Protein AF-0000000076810102 (afdb_homodimer)

InterPro domains:
  IPR005835 Nucleotidyl transferase domain [PF00483] (26-172)
  IPR029044 Nucleotide-diphospho-sugar transferases [G3DSA:3.90.550.10] (10-307)
  IPR029044 Nucleotide-diphospho-sugar transferases [SSF53448] (22-303)
  IPR035543 Translation initiation factor eIF-2B subunit epsilon, N-terminal [cd04197] (24-243)
  IPR051956 eIF2B Complex Subunit Epsilon [PTHR45887] (11-333)

Organism: Aegilops tauschii subsp. strangulata (NCBI:txid200361)

Structure (mmCIF, N/CA/C/O backbone):
data_AF-0000000076810102-model_v1
#
loop_
_entity.id
_entity.type
_entity.pdbx_description
1 polymer 'Nucleotidyl transferase domain-containing protein'
#
loop_
_atom_site.group_PDB
_atom_site.id
_atom_site.type_symbol
_atom_site.label_atom_id
_atom_site.label_alt_id
_atom_site.label_comp_id
_atom_site.label_asym_id
_atom_site.label_entity_id
_atom_site.label_seq_id
_atom_site.pdbx_PDB_ins_code
_atom_site.Cartn_x
_atom_site.Cartn_y
_atom_site.Cartn_z
_atom_site.occupancy
_atom_site.B_iso_or_equiv
_atom_site.auth_seq_id
_atom_site.auth_comp_id
_atom_site.auth_asym_id
_atom_site.auth_atom_id
_atom_site.pdbx_PDB_model_num
ATOM 1 N N . MET A 1 1 ? -38.031 -44.344 35.281 1 26.97 1 MET A N 1
ATOM 2 C CA . MET A 1 1 ? -37.625 -45 34.031 1 26.97 1 MET A CA 1
ATOM 3 C C . MET A 1 1 ? -36.625 -44.094 33.25 1 26.97 1 MET A C 1
ATOM 5 O O . MET A 1 1 ? -37 -43.031 32.75 1 26.97 1 MET A O 1
ATOM 9 N N . SER A 1 2 ? -35.25 -44.125 33.625 1 27.81 2 SER A N 1
ATOM 10 C CA . SER A 1 2 ? -34.062 -43.281 33.531 1 27.81 2 SER A CA 1
ATOM 11 C C . SER A 1 2 ? -33.406 -43.406 32.156 1 27.81 2 SER A C 1
ATOM 13 O O . SER A 1 2 ? -32.844 -44.438 31.797 1 27.81 2 SER A O 1
ATOM 15 N N . GLN A 1 3 ? -34.094 -42.875 31.062 1 23.56 3 GLN A N 1
ATOM 16 C CA . GLN A 1 3 ? -33.625 -43.094 29.703 1 23.56 3 GLN A CA 1
ATOM 17 C C . GLN A 1 3 ? -32.219 -42.531 29.516 1 23.56 3 GLN A C 1
ATOM 19 O O . GLN A 1 3 ? -31.953 -41.375 29.812 1 23.56 3 GLN A O 1
ATOM 24 N N . LYS A 1 4 ? -31.203 -43.438 29.516 1 28.8 4 LYS A N 1
ATOM 25 C CA . LYS A 1 4 ? -29.766 -43.406 29.234 1 28.8 4 LYS A CA 1
ATOM 26 C C . LYS A 1 4 ? -29.5 -42.688 27.906 1 28.8 4 LYS A C 1
ATOM 28 O O . LYS A 1 4 ? -29.891 -43.188 26.844 1 28.8 4 LYS A O 1
ATOM 33 N N . LYS A 1 5 ? -29.484 -41.281 27.938 1 32.25 5 LYS A N 1
ATOM 34 C CA . LYS A 1 5 ? -29.172 -40.375 26.812 1 32.25 5 LYS A CA 1
ATOM 35 C C . LYS A 1 5 ? -27.891 -40.844 26.109 1 32.25 5 LYS A C 1
ATOM 37 O O . LYS A 1 5 ? -26.844 -40.969 26.734 1 32.25 5 LYS A O 1
ATOM 42 N N . SER A 1 6 ? -28.047 -41.688 24.984 1 28.67 6 SER A N 1
ATOM 43 C CA . SER A 1 6 ? -27.062 -42.344 24.109 1 28.67 6 SER A CA 1
ATOM 44 C C . SER A 1 6 ? -26.031 -41.344 23.594 1 28.67 6 SER A C 1
ATOM 46 O O . SER A 1 6 ? -26.375 -40.312 23.016 1 28.67 6 SER A O 1
ATOM 48 N N . ARG A 1 7 ? -24.797 -41.25 24.266 1 32.78 7 ARG A N 1
ATOM 49 C CA . ARG A 1 7 ? -23.484 -40.625 24.062 1 32.78 7 ARG A CA 1
ATOM 50 C C . ARG A 1 7 ? -22.938 -40.938 22.672 1 32.78 7 ARG A C 1
ATOM 52 O O . ARG A 1 7 ? -21.781 -40.656 22.375 1 32.78 7 ARG A O 1
ATOM 59 N N . GLY A 1 8 ? -23.703 -41.875 21.938 1 31.16 8 GLY A N 1
ATOM 60 C CA . GLY A 1 8 ? -23 -42.5 20.844 1 31.16 8 GLY A CA 1
ATOM 61 C C . GLY A 1 8 ? -22.688 -41.562 19.703 1 31.16 8 GLY A C 1
ATOM 62 O O . GLY A 1 8 ? -21.969 -41.906 18.766 1 31.16 8 GLY A O 1
ATOM 63 N N . GLY A 1 9 ? -23.516 -40.438 19.453 1 31.16 9 GLY A N 1
ATOM 64 C CA . GLY A 1 9 ? -23.516 -39.938 18.094 1 31.16 9 GLY A CA 1
ATOM 65 C C . GLY A 1 9 ? -22.312 -39.062 17.781 1 31.16 9 GLY A C 1
ATOM 66 O O . GLY A 1 9 ? -22.172 -38.562 16.656 1 31.16 9 GLY A O 1
ATOM 67 N N . ALA A 1 10 ? -21.609 -38.5 18.766 1 34.5 10 ALA A N 1
ATOM 68 C CA . ALA A 1 10 ? -20.609 -37.469 18.453 1 34.5 10 ALA A CA 1
ATOM 69 C C . ALA A 1 10 ? -19.328 -38.125 17.938 1 34.5 10 ALA A C 1
ATOM 71 O O . ALA A 1 10 ? -18.547 -37.469 17.234 1 34.5 10 ALA A O 1
ATOM 72 N N . ALA A 1 11 ? -18.938 -39.312 18.5 1 37.56 11 ALA A N 1
ATOM 73 C CA . ALA A 1 11 ? -17.703 -39.969 18.109 1 37.56 11 ALA A CA 1
ATOM 74 C C . ALA A 1 11 ? -17.734 -40.375 16.641 1 37.56 11 ALA A C 1
ATOM 76 O O . ALA A 1 11 ? -16.672 -40.562 16.016 1 37.56 11 ALA A O 1
ATOM 77 N N . ALA A 1 12 ? -18.891 -40.688 16.188 1 32.59 12 ALA A N 1
ATOM 78 C CA . ALA A 1 12 ? -18.922 -41.188 14.812 1 32.59 12 ALA A CA 1
ATOM 79 C C . ALA A 1 12 ? -18.547 -40.125 13.812 1 32.59 12 ALA A C 1
ATOM 81 O O . ALA A 1 12 ? -18 -40.406 12.742 1 32.59 12 ALA A O 1
ATOM 82 N N . ARG A 1 13 ? -18.891 -38.844 14.148 1 32.81 13 ARG A N 1
ATOM 83 C CA . ARG A 1 13 ? -18.641 -37.844 13.133 1 32.81 13 ARG A CA 1
ATOM 84 C C . ARG A 1 13 ? -17.156 -37.5 13.07 1 32.81 13 ARG A C 1
ATOM 86 O O . ARG A 1 13 ? -16.672 -36.969 12.062 1 32.81 13 ARG A O 1
ATOM 93 N N . GLU A 1 14 ? -16.469 -37.562 14.188 1 36.16 14 GLU A N 1
ATOM 94 C CA . GLU A 1 14 ? -15.031 -37.312 14.117 1 36.16 14 GLU A CA 1
ATOM 95 C C . GLU A 1 14 ? -14.344 -38.375 13.258 1 36.16 14 GLU A C 1
ATOM 97 O O . GLU A 1 14 ? -13.375 -38.094 12.562 1 36.16 14 GLU A O 1
ATOM 102 N N . ASP A 1 15 ? -14.727 -39.781 13.453 1 33.59 15 ASP A N 1
ATOM 103 C CA . ASP A 1 15 ? -14.18 -40.812 12.594 1 33.59 15 ASP A CA 1
ATOM 104 C C . ASP A 1 15 ? -14.625 -40.625 11.148 1 33.59 15 ASP A C 1
ATOM 106 O O . ASP A 1 15 ? -14.133 -41.312 10.242 1 33.59 15 ASP A O 1
ATOM 110 N N . ALA A 1 16 ? -15.898 -40.125 10.992 1 37.31 16 ALA A N 1
ATOM 111 C CA . ALA A 1 16 ? -16.453 -39.938 9.656 1 37.31 16 ALA A CA 1
ATOM 112 C C . ALA A 1 16 ? -15.664 -38.906 8.867 1 37.31 16 ALA A C 1
ATOM 114 O O . ALA A 1 16 ? -15.742 -38.875 7.637 1 37.31 16 ALA A O 1
ATOM 115 N N . ASP A 1 17 ? -15.211 -37.938 9.43 1 36.06 17 ASP A N 1
ATOM 116 C CA . ASP A 1 17 ? -14.312 -36.938 8.844 1 36.06 17 ASP A CA 1
ATOM 117 C C . ASP A 1 17 ? -12.992 -37.562 8.414 1 36.06 17 ASP A C 1
ATOM 119 O O . ASP A 1 17 ? -12.07 -36.875 7.996 1 36.06 17 ASP A O 1
ATOM 123 N N . GLU A 1 18 ? -12.547 -38.531 9.133 1 39.72 18 GLU A N 1
ATOM 124 C CA . GLU A 1 18 ? -11.477 -39.344 8.555 1 39.72 18 GLU A CA 1
ATOM 125 C C . GLU A 1 18 ? -11.805 -39.75 7.121 1 39.72 18 GLU A C 1
ATOM 127 O O . GLU A 1 18 ? -11.312 -40.75 6.629 1 39.72 18 GLU A O 1
ATOM 132 N N . LEU A 1 19 ? -13 -39.625 6.605 1 40.56 19 LEU A N 1
ATOM 133 C CA . LEU A 1 19 ? -13.586 -39.812 5.277 1 40.56 19 LEU A CA 1
ATOM 134 C 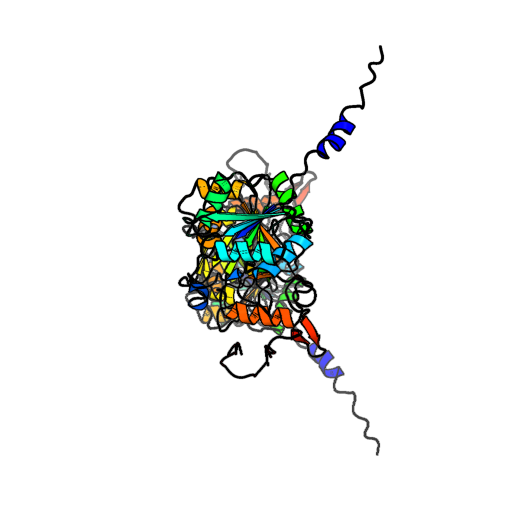C . LEU A 1 19 ? -12.539 -39.594 4.191 1 40.56 19 LEU A C 1
ATOM 136 O O . LEU A 1 19 ? -11.484 -39 4.441 1 40.56 19 LEU A O 1
ATOM 140 N N . SER A 1 20 ? -12.836 -39.906 2.783 1 47.66 20 SER A N 1
ATOM 141 C CA . SER A 1 20 ? -12.07 -40.125 1.562 1 47.66 20 SER A CA 1
ATOM 142 C C . SER A 1 20 ? -11.133 -38.969 1.268 1 47.66 20 SER A C 1
ATOM 144 O O . SER A 1 20 ? -11.578 -37.906 0.844 1 47.66 20 SER A O 1
ATOM 146 N N . ARG A 1 21 ? -10.18 -38.656 2.064 1 67.06 21 ARG A N 1
ATOM 147 C CA . ARG A 1 21 ? -9.203 -37.625 1.795 1 67.06 21 ARG A CA 1
ATOM 148 C C . ARG A 1 21 ? -8.797 -37.594 0.325 1 67.06 21 ARG A C 1
ATOM 150 O O . ARG A 1 21 ? -8.414 -38.656 -0.221 1 67.06 21 ARG A O 1
ATOM 157 N N . SER A 1 22 ? -9.234 -36.719 -0.363 1 81.88 22 SER A N 1
ATOM 158 C CA . SER A 1 22 ? -8.828 -36.562 -1.755 1 81.88 22 SER A CA 1
ATOM 159 C C . SER A 1 22 ? -7.316 -36.375 -1.87 1 81.88 22 SER A C 1
ATOM 161 O O . SER A 1 22 ? -6.715 -35.656 -1.093 1 81.88 22 SER A O 1
ATOM 163 N N . PRO A 1 23 ? -6.645 -37.344 -2.584 1 92.81 23 PRO A N 1
ATOM 164 C CA . PRO A 1 23 ? -5.199 -37.188 -2.793 1 92.81 23 PRO A CA 1
ATOM 165 C C . PRO A 1 23 ? -4.801 -35.812 -3.289 1 92.81 23 PRO A C 1
ATOM 167 O O . PRO A 1 23 ? -5.559 -35.188 -4.027 1 92.81 23 PRO A O 1
ATOM 170 N N . LEU A 1 24 ? -3.654 -35.406 -2.828 1 96.19 24 LEU A N 1
ATOM 171 C CA . LEU A 1 24 ? -3.131 -34.156 -3.352 1 96.19 24 LEU A CA 1
ATOM 172 C C . LEU A 1 24 ? -2.701 -34.281 -4.805 1 96.19 24 LEU A C 1
ATOM 174 O O . LEU A 1 24 ? -1.884 -35.156 -5.129 1 96.19 24 LEU A O 1
ATOM 178 N N . GLN A 1 25 ? -3.277 -33.5 -5.637 1 98.19 25 GLN A N 1
ATOM 179 C CA . GLN A 1 25 ? -3.02 -33.594 -7.07 1 98.19 25 GLN A CA 1
ATOM 180 C C . GLN A 1 25 ? -2.254 -32.375 -7.578 1 98.19 25 GLN A C 1
ATOM 182 O O . GLN A 1 25 ? -2.23 -31.344 -6.914 1 98.19 25 GLN A O 1
ATOM 187 N N . ALA A 1 26 ? -1.581 -32.531 -8.727 1 98.62 26 ALA A N 1
ATOM 188 C CA . ALA A 1 26 ? -0.902 -31.438 -9.391 1 98.62 26 ALA A CA 1
ATOM 189 C C . ALA A 1 26 ? -1.091 -31.5 -10.906 1 98.62 26 ALA A C 1
ATOM 191 O O . ALA A 1 26 ? -1.165 -32.594 -11.477 1 98.62 26 ALA A O 1
ATOM 192 N N . VAL A 1 27 ? -1.299 -30.406 -11.492 1 98.62 27 VAL A N 1
ATOM 193 C CA . VAL A 1 27 ? -1.246 -30.266 -12.938 1 98.62 27 VAL A CA 1
ATOM 194 C C . VAL A 1 27 ? 0.067 -29.594 -13.344 1 98.62 27 VAL A C 1
ATOM 196 O O . VAL A 1 27 ? 0.35 -28.469 -12.93 1 98.62 27 VAL A O 1
ATOM 199 N N . LEU A 1 28 ? 0.871 -30.297 -14.078 1 98.56 28 LEU A N 1
ATOM 200 C CA . LEU A 1 28 ? 2.156 -29.797 -14.562 1 98.56 28 LEU A CA 1
ATOM 201 C C . LEU A 1 28 ? 2.098 -29.5 -16.062 1 98.56 28 LEU A C 1
ATOM 203 O O . LEU A 1 28 ? 1.877 -30.422 -16.859 1 98.56 28 LEU A O 1
ATOM 207 N N . LEU A 1 29 ? 2.24 -28.281 -16.422 1 97.88 29 LEU A N 1
ATOM 208 C CA . LEU A 1 29 ? 2.26 -27.906 -17.828 1 97.88 29 LEU A CA 1
ATOM 209 C C . LEU A 1 29 ? 3.643 -28.125 -18.422 1 97.88 29 LEU A C 1
ATOM 211 O O . LEU A 1 29 ? 4.582 -27.391 -18.125 1 97.88 29 LEU A O 1
ATOM 215 N N . ALA A 1 30 ? 3.764 -29.047 -19.297 1 96.81 30 ALA A N 1
ATOM 216 C CA . ALA A 1 30 ? 5.055 -29.375 -19.891 1 96.81 30 ALA A CA 1
ATOM 217 C C . ALA A 1 30 ? 5.316 -28.516 -21.125 1 96.81 30 ALA A C 1
ATOM 219 O O . ALA A 1 30 ? 6.41 -28.562 -21.703 1 96.81 30 ALA A O 1
ATOM 220 N N . ASP A 1 31 ? 4.352 -27.797 -21.547 1 92.25 31 ASP A N 1
ATOM 221 C CA . ASP A 1 31 ? 4.52 -26.797 -22.594 1 92.25 31 ASP A CA 1
ATOM 222 C C . ASP A 1 31 ? 4.477 -25.375 -22.031 1 92.25 31 ASP A C 1
ATOM 224 O O . ASP A 1 31 ? 3.619 -25.062 -21.203 1 92.25 31 ASP A O 1
ATOM 228 N N . SER A 1 32 ? 5.395 -24.531 -22.453 1 86.75 32 SER A N 1
ATOM 229 C CA . SER A 1 32 ? 5.406 -23.156 -21.984 1 86.75 32 SER A CA 1
ATOM 230 C C . SER A 1 32 ? 4.5 -22.266 -22.828 1 86.75 32 SER A C 1
ATOM 232 O O . SER A 1 32 ? 4.188 -21.141 -22.453 1 86.75 32 SER A O 1
ATOM 234 N N . PHE A 1 33 ? 4.152 -22.75 -24.016 1 87.62 33 PHE A N 1
ATOM 235 C CA . PHE A 1 33 ? 3.289 -22.078 -24.984 1 87.62 33 PHE A CA 1
ATOM 236 C C . PHE A 1 33 ? 3.922 -20.766 -25.453 1 87.62 33 PHE A C 1
ATOM 238 O O . PHE A 1 33 ? 3.219 -19.781 -25.703 1 87.62 33 PHE A O 1
ATOM 245 N N . THR A 1 34 ? 5.207 -20.625 -25.266 1 84.62 34 THR A N 1
ATOM 246 C CA . THR A 1 34 ? 5.973 -19.5 -25.781 1 84.62 34 THR A CA 1
ATOM 247 C C . THR A 1 34 ? 7.086 -19.984 -26.703 1 84.62 34 THR A C 1
ATOM 249 O O . THR A 1 34 ? 7.391 -21.188 -26.75 1 84.62 34 THR A O 1
ATOM 252 N N . LEU A 1 35 ? 7.672 -19.062 -27.5 1 80.5 35 LEU A N 1
ATOM 253 C CA . LEU A 1 35 ? 8.703 -19.406 -28.469 1 80.5 35 LEU A CA 1
ATOM 254 C C . LEU A 1 35 ? 10.055 -18.844 -28.047 1 80.5 35 LEU A C 1
ATOM 256 O O . LEU A 1 35 ? 10.984 -18.766 -28.844 1 80.5 35 LEU A O 1
ATOM 260 N N . LYS A 1 36 ? 10.219 -18.547 -26.844 1 83 36 LYS A N 1
ATOM 261 C CA . LYS A 1 36 ? 11.367 -17.781 -26.359 1 83 36 LYS A CA 1
ATOM 262 C C . LYS A 1 36 ? 12.648 -18.594 -26.453 1 83 36 LYS A C 1
ATOM 264 O O . LYS A 1 36 ? 13.742 -18.047 -26.484 1 83 36 LYS A O 1
ATOM 269 N N . PHE A 1 37 ? 12.602 -19.891 -26.516 1 85.62 37 PHE A N 1
ATOM 270 C CA . PHE A 1 37 ? 13.789 -20.734 -26.484 1 85.62 37 PHE A CA 1
ATOM 271 C C . PHE A 1 37 ? 14.078 -21.297 -27.875 1 85.62 37 PHE A C 1
ATOM 273 O O . PHE A 1 37 ? 14.883 -22.219 -28.016 1 85.62 37 PHE A O 1
ATOM 280 N N . ARG A 1 38 ? 13.344 -20.734 -28.797 1 78.5 38 ARG A N 1
ATOM 281 C CA . ARG A 1 38 ? 13.719 -21.094 -30.156 1 78.5 38 ARG A CA 1
ATOM 282 C C . ARG A 1 38 ? 15.094 -20.547 -30.516 1 78.5 38 ARG A C 1
ATOM 284 O O . ARG A 1 38 ? 15.477 -19.469 -30.047 1 78.5 38 ARG A O 1
ATOM 291 N N . PRO A 1 39 ? 15.805 -21.359 -31.219 1 84.19 39 PRO A N 1
ATOM 292 C CA . PRO A 1 39 ? 15.438 -22.516 -32.031 1 84.19 39 PRO A CA 1
ATOM 293 C C . PRO A 1 39 ? 15.633 -23.844 -31.297 1 84.19 39 PRO A C 1
ATOM 295 O O . PRO A 1 39 ? 15.289 -24.906 -31.828 1 84.19 39 PRO A O 1
ATOM 298 N N . ILE A 1 40 ? 16.141 -23.781 -30.125 1 81 40 ILE A N 1
ATOM 299 C CA . ILE A 1 40 ? 16.438 -25 -29.375 1 81 40 ILE A CA 1
ATOM 300 C C . ILE A 1 40 ? 15.172 -25.844 -29.234 1 81 40 ILE A C 1
ATOM 302 O O . ILE A 1 40 ? 15.219 -27.062 -29.328 1 81 40 ILE A O 1
ATOM 306 N N . THR A 1 41 ? 14.07 -25.25 -29.141 1 83.69 41 THR A N 1
ATOM 307 C CA . THR A 1 41 ? 12.82 -25.938 -28.812 1 83.69 41 THR A CA 1
ATOM 308 C C . THR A 1 41 ? 12.062 -26.344 -30.078 1 83.69 41 THR A C 1
ATOM 310 O O . THR A 1 41 ? 10.945 -26.844 -30 1 83.69 41 THR A O 1
ATOM 313 N N . LEU A 1 42 ? 12.625 -26.125 -31.172 1 84 42 LEU A N 1
ATOM 314 C CA . LEU A 1 42 ? 12.023 -26.625 -32.406 1 84 42 LEU A CA 1
ATOM 315 C C . LEU A 1 42 ? 12.07 -28.156 -32.469 1 84 42 LEU A C 1
ATOM 317 O O . LEU A 1 42 ? 11.164 -28.781 -33 1 84 42 LEU A O 1
ATOM 321 N N . GLU A 1 43 ? 13.039 -28.719 -31.797 1 86.69 43 GLU A N 1
ATOM 322 C CA . GLU A 1 43 ? 13.242 -30.156 -31.922 1 86.69 43 GLU A CA 1
ATOM 323 C C . GLU A 1 43 ? 13.008 -30.859 -30.594 1 86.69 43 GLU A C 1
ATOM 325 O O . GLU A 1 43 ? 12.812 -32.094 -30.547 1 86.69 43 GLU A O 1
ATOM 330 N N . ARG A 1 44 ? 13.039 -30.156 -29.578 1 89.88 44 ARG A N 1
ATOM 331 C CA . ARG A 1 44 ? 12.906 -30.75 -28.25 1 89.88 44 ARG A CA 1
ATOM 332 C C . ARG A 1 44 ? 12.078 -29.844 -27.328 1 89.88 44 ARG A C 1
ATOM 334 O O . ARG A 1 44 ? 12.227 -28.625 -27.359 1 89.88 44 ARG A O 1
ATOM 341 N N . PRO A 1 45 ? 11.242 -30.469 -26.578 1 92.88 45 PRO A N 1
ATOM 342 C CA . PRO A 1 45 ? 10.492 -29.641 -25.641 1 92.88 45 PRO A CA 1
ATOM 343 C C . PRO A 1 45 ? 11.383 -28.953 -24.594 1 92.88 45 PRO A C 1
ATOM 345 O O . PRO A 1 45 ? 12.352 -29.562 -24.125 1 92.88 45 PRO A O 1
ATOM 348 N N . LYS A 1 46 ? 11.047 -27.812 -24.172 1 92.5 46 LYS A N 1
ATOM 349 C CA . LYS A 1 46 ? 11.844 -27.016 -23.25 1 92.5 46 LYS A CA 1
ATOM 350 C C . LYS A 1 46 ? 12.078 -27.75 -21.938 1 92.5 46 LYS A C 1
ATOM 352 O O . LYS A 1 46 ? 13.18 -27.719 -21.375 1 92.5 46 LYS A O 1
ATOM 357 N N . VAL A 1 47 ? 11.133 -28.422 -21.438 1 95.62 47 VAL A N 1
ATOM 358 C CA . VAL A 1 47 ? 11.172 -29.047 -20.125 1 95.62 47 VAL A CA 1
ATOM 359 C C . VAL A 1 47 ? 12.188 -30.188 -20.125 1 95.62 47 VAL A C 1
ATOM 361 O O . VAL A 1 47 ? 12.594 -30.672 -19.062 1 95.62 47 VAL A O 1
ATOM 364 N N . LEU A 1 48 ? 12.617 -30.625 -21.266 1 94.56 48 LEU A N 1
ATOM 365 C CA . LEU A 1 48 ? 13.594 -31.719 -21.359 1 94.56 48 LEU A CA 1
ATOM 366 C C . LEU A 1 48 ? 15.008 -31.172 -21.531 1 94.56 48 LEU A C 1
ATOM 368 O O . LEU A 1 48 ? 15.977 -31.922 -21.547 1 94.56 48 LEU A O 1
ATOM 372 N N . LEU A 1 49 ? 15.07 -29.828 -21.688 1 90.81 49 LEU A N 1
ATOM 373 C CA . LEU A 1 49 ? 16.406 -29.234 -21.734 1 90.81 49 LEU A CA 1
ATOM 374 C C . LEU A 1 49 ? 17.141 -29.469 -20.422 1 90.81 49 LEU A C 1
ATOM 376 O O . LEU A 1 49 ? 16.562 -29.359 -19.344 1 90.81 49 LEU A O 1
ATOM 380 N N . PRO A 1 50 ? 18.391 -29.766 -20.547 1 89.62 50 PRO A N 1
ATOM 381 C CA . PRO A 1 50 ? 19.156 -30.047 -19.328 1 89.62 50 PRO A CA 1
ATOM 382 C C . PRO A 1 50 ? 19.5 -28.797 -18.531 1 89.62 50 PRO A C 1
ATOM 384 O O . PRO A 1 50 ? 19.922 -27.797 -19.094 1 89.62 50 PRO A O 1
ATOM 387 N N . LEU A 1 51 ? 19.203 -28.844 -17.344 1 88.5 51 LEU A N 1
ATOM 388 C CA . LEU A 1 51 ? 19.641 -27.891 -16.344 1 88.5 51 LEU A CA 1
ATOM 389 C C . LEU A 1 51 ? 20.656 -28.516 -15.398 1 88.5 51 LEU A C 1
ATOM 391 O O . LEU A 1 51 ? 20.312 -29.312 -14.531 1 88.5 51 LEU A O 1
ATOM 395 N N . VAL A 1 52 ? 21.906 -28.109 -15.531 1 82.69 52 VAL A N 1
ATOM 396 C CA . VAL A 1 52 ? 23.016 -28.75 -14.828 1 82.69 52 VAL A CA 1
ATOM 397 C C . VAL A 1 52 ? 22.922 -30.266 -15.016 1 82.69 52 VAL A C 1
ATOM 399 O O . VAL A 1 52 ? 22.906 -31.016 -14.039 1 82.69 52 VAL A O 1
ATOM 402 N N . ASN A 1 53 ? 22.656 -30.703 -16.172 1 80.12 53 ASN A N 1
ATOM 403 C CA . ASN A 1 53 ? 22.734 -32.094 -16.672 1 80.12 53 ASN A CA 1
ATOM 404 C C . ASN A 1 53 ? 21.5 -32.875 -16.281 1 80.12 53 ASN A C 1
ATOM 406 O O . ASN A 1 53 ? 21.5 -34.125 -16.344 1 80.12 53 ASN A O 1
ATOM 410 N N . VAL A 1 54 ? 20.547 -32.312 -15.773 1 86.56 54 VAL A N 1
ATOM 411 C CA . VAL A 1 54 ? 19.281 -32.938 -15.453 1 86.56 54 VAL A CA 1
ATOM 412 C C . VAL A 1 54 ? 18.141 -32.219 -16.172 1 86.56 54 VAL A C 1
ATOM 414 O O . VAL A 1 54 ? 18.078 -31 -16.172 1 86.56 54 VAL A O 1
ATOM 417 N N . PRO A 1 55 ? 17.328 -33.031 -16.844 1 91.5 55 PRO A N 1
ATOM 418 C CA . PRO A 1 55 ? 16.203 -32.344 -17.484 1 91.5 55 PRO A CA 1
ATOM 419 C C . PRO A 1 55 ? 15.383 -31.5 -16.516 1 91.5 55 PRO A C 1
ATOM 421 O O . PRO A 1 55 ? 15.164 -31.906 -15.375 1 91.5 55 PRO A O 1
ATOM 424 N N . MET A 1 56 ? 14.852 -30.391 -16.922 1 94 56 MET A N 1
ATOM 425 C CA . MET A 1 56 ? 14.141 -29.438 -16.078 1 94 56 MET A CA 1
ATOM 426 C C . MET A 1 56 ? 12.953 -30.109 -15.391 1 94 56 MET A C 1
ATOM 428 O O . MET A 1 56 ? 12.734 -29.906 -14.188 1 94 56 MET A O 1
ATOM 432 N N . ILE A 1 57 ? 12.234 -30.875 -16.109 1 96.25 57 ILE A N 1
ATOM 433 C CA . ILE A 1 57 ? 10.984 -31.453 -15.625 1 96.25 57 ILE A CA 1
ATOM 434 C C . ILE A 1 57 ? 11.266 -32.375 -14.445 1 96.25 57 ILE A C 1
ATOM 436 O O . ILE A 1 57 ? 10.414 -32.562 -13.57 1 96.25 57 ILE A O 1
ATOM 440 N N . ASP A 1 58 ? 12.453 -32.969 -14.375 1 93.81 58 ASP A N 1
ATOM 441 C CA . ASP A 1 58 ? 12.797 -33.906 -13.297 1 93.81 58 ASP A CA 1
ATOM 442 C C . ASP A 1 58 ? 12.945 -33.156 -11.969 1 93.81 58 ASP A C 1
ATOM 444 O O . ASP A 1 58 ? 12.641 -33.719 -10.914 1 93.81 58 ASP A O 1
ATOM 448 N N . TYR A 1 59 ? 13.453 -31.938 -12.055 1 93.94 59 TYR A N 1
ATOM 449 C CA . TYR A 1 59 ? 13.516 -31.109 -10.844 1 93.94 59 TYR A CA 1
ATOM 450 C C . TYR A 1 59 ? 12.125 -30.859 -10.289 1 93.94 59 TYR A C 1
ATOM 452 O O . TYR A 1 59 ? 11.891 -31 -9.078 1 93.94 59 TYR A O 1
ATOM 460 N N . THR A 1 60 ? 11.25 -30.516 -11.18 1 96.69 60 THR A N 1
ATOM 461 C CA . THR A 1 60 ? 9.891 -30.156 -10.789 1 96.69 60 THR A CA 1
ATOM 462 C C . THR A 1 60 ? 9.156 -31.375 -10.227 1 96.69 60 THR A C 1
ATOM 464 O O . THR A 1 60 ? 8.531 -31.297 -9.164 1 96.69 60 THR A O 1
ATOM 467 N N . LEU A 1 61 ? 9.281 -32.469 -10.875 1 95.19 61 LEU A N 1
ATOM 468 C CA . LEU A 1 61 ? 8.617 -33.688 -10.453 1 95.19 61 LEU A CA 1
ATOM 469 C C . LEU A 1 61 ? 9.18 -34.188 -9.125 1 95.19 61 LEU A C 1
ATOM 471 O O . LEU A 1 61 ? 8.43 -34.625 -8.242 1 95.19 61 LEU A O 1
ATOM 475 N N . SER A 1 62 ? 10.484 -34.125 -8.992 1 92.81 62 SER A N 1
ATOM 476 C CA . SER A 1 62 ? 11.117 -34.562 -7.742 1 92.81 62 SER A CA 1
ATOM 477 C C . SER A 1 62 ? 10.625 -33.719 -6.57 1 92.81 62 SER A C 1
ATOM 479 O O . SER A 1 62 ? 10.383 -34.25 -5.48 1 92.81 62 SER A O 1
ATOM 481 N N . TRP A 1 63 ? 10.516 -32.438 -6.859 1 93.75 63 TRP A N 1
ATOM 482 C CA . TRP A 1 63 ? 10.023 -31.547 -5.82 1 93.75 63 TRP A CA 1
ATOM 483 C C . TRP A 1 63 ? 8.586 -31.891 -5.441 1 93.75 63 TRP A C 1
ATOM 485 O O . TRP A 1 63 ? 8.25 -31.969 -4.254 1 93.75 63 TRP A O 1
ATOM 495 N N . LEU A 1 64 ? 7.738 -32.125 -6.383 1 96.56 64 LEU A N 1
ATOM 496 C CA . LEU A 1 64 ? 6.348 -32.469 -6.125 1 96.56 64 LEU A CA 1
ATOM 497 C C . LEU A 1 64 ? 6.254 -33.781 -5.332 1 96.56 64 LEU A C 1
ATOM 499 O O . LEU A 1 64 ? 5.461 -33.875 -4.395 1 96.56 64 LEU A O 1
ATOM 503 N N . GLU A 1 65 ? 7.086 -34.688 -5.664 1 92.56 65 GLU A N 1
ATOM 504 C CA . GLU A 1 65 ? 7.113 -35.969 -4.949 1 92.56 65 GLU A CA 1
ATOM 505 C C . GLU A 1 65 ? 7.52 -35.781 -3.492 1 92.56 65 GLU A C 1
ATOM 507 O O . GLU A 1 65 ? 6.879 -36.312 -2.586 1 92.56 65 GLU A O 1
ATOM 512 N N . THR A 1 66 ? 8.547 -35.031 -3.344 1 91 66 THR A N 1
ATOM 513 C CA . THR A 1 66 ? 9.078 -34.812 -2.006 1 91 66 THR A CA 1
ATOM 514 C C . THR A 1 66 ? 8.047 -34.094 -1.137 1 91 66 THR A C 1
ATOM 516 O O . THR A 1 66 ? 7.977 -34.312 0.072 1 91 66 THR A O 1
ATOM 519 N N . GLU A 1 67 ? 7.234 -33.312 -1.748 1 94.25 67 GLU A N 1
ATOM 520 C CA . GLU A 1 67 ? 6.293 -32.469 -1.004 1 94.25 67 GLU A CA 1
ATOM 521 C C . GLU A 1 67 ? 4.957 -33.188 -0.818 1 94.25 67 GLU A C 1
ATOM 523 O O . GLU A 1 67 ? 4 -32.594 -0.298 1 94.25 67 GLU A O 1
ATOM 528 N N . GLY A 1 68 ? 4.844 -34.406 -1.242 1 92.44 68 GLY A N 1
ATOM 529 C CA . GLY A 1 68 ? 3.721 -35.25 -0.867 1 92.44 68 GLY A CA 1
ATOM 530 C C . GLY A 1 68 ? 2.604 -35.25 -1.895 1 92.44 68 GLY A C 1
ATOM 531 O O . GLY A 1 68 ? 1.489 -35.688 -1.606 1 92.44 68 GLY A O 1
ATOM 532 N N . VAL A 1 69 ? 2.867 -34.75 -3.049 1 96.31 69 VAL A N 1
ATOM 533 C CA . VAL A 1 69 ? 1.878 -34.875 -4.113 1 96.31 69 VAL A CA 1
ATOM 534 C C . VAL A 1 69 ? 1.688 -36.344 -4.477 1 96.31 69 VAL A C 1
ATOM 536 O O . VAL A 1 69 ? 2.664 -37.094 -4.613 1 96.31 69 VAL A O 1
ATOM 539 N N . GLU A 1 70 ? 0.476 -36.719 -4.617 1 95.75 70 GLU A N 1
ATOM 540 C CA . GLU A 1 70 ? 0.18 -38.125 -4.84 1 95.75 70 GLU A CA 1
ATOM 541 C C . GLU A 1 70 ? -0.068 -38.406 -6.32 1 95.75 70 GLU A C 1
ATOM 543 O O . GLU A 1 70 ? 0.201 -39.531 -6.797 1 95.75 70 GLU A O 1
ATOM 548 N N . GLU A 1 71 ? -0.663 -37.469 -6.961 1 96.31 71 GLU A N 1
ATOM 549 C CA . GLU A 1 71 ? -0.963 -37.625 -8.383 1 96.31 71 GLU A CA 1
ATOM 550 C C . GLU A 1 71 ? -0.567 -36.375 -9.164 1 96.31 71 GLU A C 1
ATOM 552 O O . GLU A 1 71 ? -0.967 -35.281 -8.82 1 96.31 71 GLU A O 1
ATOM 557 N N . VAL A 1 72 ? 0.208 -36.625 -10.266 1 97.81 72 VAL A N 1
ATOM 558 C CA . VAL A 1 72 ? 0.596 -35.531 -11.125 1 97.81 72 VAL A CA 1
ATOM 559 C C . VAL A 1 72 ? 0.132 -35.781 -12.555 1 97.81 72 VAL A C 1
ATOM 561 O O . VAL A 1 72 ? 0.356 -36.875 -13.102 1 97.81 72 VAL A O 1
ATOM 564 N N . PHE A 1 73 ? -0.568 -34.844 -13.086 1 98 73 PHE A N 1
ATOM 565 C CA . PHE A 1 73 ? -0.948 -34.875 -14.5 1 98 73 PHE A CA 1
ATOM 566 C C . PHE A 1 73 ? -0.035 -33.969 -15.32 1 98 73 PHE A C 1
ATOM 568 O O . PHE A 1 73 ? -0.102 -32.75 -15.219 1 98 73 PHE A O 1
ATOM 575 N N . VAL A 1 74 ? 0.837 -34.625 -16.141 1 98.19 74 VAL A N 1
ATOM 576 C CA . VAL A 1 74 ? 1.758 -33.875 -17 1 98.19 74 VAL A CA 1
ATOM 577 C C . VAL A 1 74 ? 1.084 -33.594 -18.344 1 98.19 74 VAL A C 1
ATOM 579 O O . VAL A 1 74 ? 0.889 -34.469 -19.156 1 98.19 74 VAL A O 1
ATOM 582 N N . PHE A 1 75 ? 0.743 -32.344 -18.531 1 97.88 75 PHE A N 1
ATOM 583 C CA . PHE A 1 75 ? 0.066 -31.938 -19.766 1 97.88 75 PHE A CA 1
ATOM 584 C C . PHE A 1 75 ? 1.076 -31.641 -20.859 1 97.88 75 PHE A C 1
ATOM 586 O O . PHE A 1 75 ? 1.888 -30.719 -20.734 1 97.88 75 PHE A O 1
ATOM 593 N N . CYS A 1 76 ? 0.99 -32.375 -21.984 1 95.06 76 CYS A N 1
ATOM 594 C CA . CYS A 1 76 ? 1.954 -32.25 -23.078 1 95.06 76 CYS A CA 1
ATOM 595 C C . CYS A 1 76 ? 1.261 -31.906 -24.375 1 95.06 76 CYS A C 1
ATOM 597 O O . CYS A 1 76 ? 0.176 -32.406 -24.672 1 95.06 76 CYS A O 1
ATOM 599 N N . CYS A 1 77 ? 1.842 -31.016 -25.094 1 93.25 77 CYS A N 1
ATOM 600 C CA . CYS A 1 77 ? 1.354 -30.625 -26.406 1 93.25 77 CYS A CA 1
ATOM 601 C C . CYS A 1 77 ? 2.424 -30.828 -27.484 1 93.25 77 CYS A C 1
ATOM 603 O O . CYS A 1 77 ? 2.527 -31.922 -28.062 1 93.25 77 CYS A O 1
ATOM 605 N N . ALA A 1 78 ? 3.311 -29.797 -27.609 1 87.88 78 ALA A N 1
ATOM 606 C CA . ALA A 1 78 ? 4.41 -29.922 -28.562 1 87.88 78 ALA A CA 1
ATOM 607 C C . ALA A 1 78 ? 5.398 -31 -28.125 1 87.88 78 ALA A C 1
ATOM 609 O O . ALA A 1 78 ? 5.754 -31.078 -26.938 1 87.88 78 ALA A O 1
ATOM 610 N N . HIS A 1 79 ? 5.77 -31.922 -29.094 1 92 79 HIS A N 1
ATOM 611 C CA . HIS A 1 79 ? 6.734 -32.969 -28.844 1 92 79 HIS A CA 1
ATOM 612 C C . HIS A 1 79 ? 6.277 -33.875 -27.688 1 92 79 HIS A C 1
ATOM 614 O O . HIS A 1 79 ? 7.086 -34.281 -26.859 1 92 79 HIS A O 1
ATOM 620 N N . ALA A 1 80 ? 5.023 -34.125 -27.656 1 94.88 80 ALA A N 1
ATOM 621 C CA . ALA A 1 80 ? 4.414 -34.906 -26.562 1 94.88 80 ALA A CA 1
ATOM 622 C C . ALA A 1 80 ? 5.062 -36.281 -26.438 1 94.88 80 ALA A C 1
ATOM 624 O O . ALA A 1 80 ? 5.285 -36.781 -25.328 1 94.88 80 ALA A O 1
ATOM 625 N N . GLN A 1 81 ? 5.383 -36.844 -27.547 1 95.5 81 GLN A N 1
ATOM 626 C CA . GLN A 1 81 ? 5.957 -38.188 -27.531 1 95.5 81 GLN A CA 1
ATOM 627 C C . GLN A 1 81 ? 7.309 -38.188 -26.828 1 95.5 81 GLN A C 1
ATOM 629 O O . GLN A 1 81 ? 7.625 -39.125 -26.094 1 95.5 81 GLN A O 1
ATOM 634 N N . GLN A 1 82 ? 8.07 -37.188 -27.062 1 95.88 82 GLN A N 1
ATOM 635 C CA . GLN A 1 82 ? 9.375 -37.094 -26.406 1 95.88 82 GLN A CA 1
ATOM 636 C C . GLN A 1 82 ? 9.227 -37 -24.891 1 95.88 82 GLN A C 1
ATOM 638 O O . GLN A 1 82 ? 10.008 -37.562 -24.141 1 95.88 82 GLN A O 1
ATOM 643 N N . VAL A 1 83 ? 8.258 -36.25 -24.484 1 96.38 83 VAL A N 1
ATOM 644 C CA . VAL A 1 83 ? 8.008 -36.062 -23.047 1 96.38 83 VAL A CA 1
ATOM 645 C C . VAL A 1 83 ? 7.57 -37.406 -22.438 1 96.38 83 VAL A C 1
ATOM 647 O O . VAL A 1 83 ? 8.086 -37.812 -21.406 1 96.38 83 VAL A O 1
ATOM 650 N N . LYS A 1 84 ? 6.68 -38.062 -23.094 1 95.81 84 LYS A N 1
ATOM 651 C CA . LYS A 1 84 ? 6.176 -39.344 -22.609 1 95.81 84 LYS A CA 1
ATOM 652 C C . LYS A 1 84 ? 7.301 -40.375 -22.5 1 95.81 84 LYS A C 1
ATOM 654 O O . LYS A 1 84 ? 7.391 -41.125 -21.516 1 95.81 84 LYS A O 1
ATOM 659 N N . GLU A 1 85 ? 8.117 -40.406 -23.516 1 95.31 85 GLU A N 1
ATOM 660 C CA . GLU A 1 85 ? 9.25 -41.312 -23.516 1 95.31 85 GLU A CA 1
ATOM 661 C C . GLU A 1 85 ? 10.195 -41.031 -22.344 1 95.31 85 GLU A C 1
ATOM 663 O O . GLU A 1 85 ? 10.656 -41.969 -21.688 1 95.31 85 GLU A O 1
ATOM 668 N N . HIS A 1 86 ? 10.406 -39.844 -22.156 1 94.38 86 HIS A N 1
ATOM 669 C CA . HIS A 1 86 ? 11.289 -39.469 -21.047 1 94.38 86 HIS A CA 1
ATOM 670 C C . HIS A 1 86 ? 10.688 -39.906 -19.703 1 94.38 86 HIS A C 1
ATOM 672 O O . HIS A 1 86 ? 11.398 -40.406 -18.844 1 94.38 86 HIS A O 1
ATOM 678 N N . LEU A 1 87 ? 9.422 -39.656 -19.516 1 94.69 87 LEU A N 1
ATOM 679 C CA . LEU A 1 87 ? 8.758 -40 -18.25 1 94.69 87 LEU A CA 1
ATOM 680 C C . LEU A 1 87 ? 8.875 -41.5 -17.984 1 94.69 87 LEU A C 1
ATOM 682 O O . LEU A 1 87 ? 9.07 -41.906 -16.844 1 94.69 87 LEU A O 1
ATOM 686 N N . GLU A 1 88 ? 8.781 -42.188 -19.016 1 91.56 88 GLU A N 1
ATOM 687 C CA . GLU A 1 88 ? 8.914 -43.656 -18.891 1 91.56 88 GLU A CA 1
ATOM 688 C C . GLU A 1 88 ? 10.352 -44.062 -18.578 1 91.56 88 GLU A C 1
ATOM 690 O O . GLU A 1 88 ? 10.594 -44.812 -17.656 1 91.56 88 GLU A O 1
ATOM 695 N N . GLU A 1 89 ? 11.258 -43.5 -19.312 1 89.69 89 GLU A N 1
ATOM 696 C CA . GLU A 1 89 ? 12.672 -43.844 -19.172 1 89.69 89 GLU A CA 1
ATOM 697 C C . GLU A 1 89 ? 13.211 -43.438 -17.812 1 89.69 89 GLU A C 1
ATOM 699 O O . GLU A 1 89 ? 14.07 -44.094 -17.234 1 89.69 89 GLU A O 1
ATOM 704 N N . ALA A 1 90 ? 12.727 -42.312 -17.359 1 88 90 ALA A N 1
ATOM 705 C CA . ALA A 1 90 ? 13.211 -41.75 -16.078 1 88 90 ALA A CA 1
ATOM 706 C C . ALA A 1 90 ? 12.516 -42.438 -14.906 1 88 90 ALA A C 1
ATOM 708 O O . ALA A 1 90 ? 12.859 -42.188 -13.75 1 88 90 ALA A O 1
ATOM 709 N N . GLY A 1 91 ? 11.508 -43.25 -15.172 1 87.88 91 GLY A N 1
ATOM 710 C CA . GLY A 1 91 ? 10.867 -44.031 -14.133 1 87.88 91 GLY A CA 1
ATOM 711 C C . GLY A 1 91 ? 9.68 -43.344 -13.5 1 87.88 91 GLY A C 1
ATOM 712 O O . GLY A 1 91 ? 9.203 -43.75 -12.438 1 87.88 91 GLY A O 1
ATOM 713 N N . TRP A 1 92 ? 9.281 -42.312 -14.133 1 91.19 92 TRP A N 1
ATOM 714 C CA . TRP A 1 92 ? 8.141 -41.594 -13.57 1 91.19 92 TRP A CA 1
ATOM 715 C C . TRP A 1 92 ? 6.832 -42.312 -13.883 1 91.19 92 TRP A C 1
ATOM 717 O O . TRP A 1 92 ? 5.875 -42.219 -13.109 1 91.19 92 TRP A O 1
ATOM 727 N N . THR A 1 93 ? 6.844 -42.812 -15.141 1 87.38 93 THR A N 1
ATOM 728 C CA . THR A 1 93 ? 5.68 -43.594 -15.555 1 87.38 93 THR A CA 1
ATOM 729 C C . THR A 1 93 ? 6.043 -45.062 -15.734 1 87.38 93 THR A C 1
ATOM 731 O O . THR A 1 93 ? 7.223 -45.406 -15.781 1 87.38 93 THR A O 1
ATOM 734 N N . GLY A 1 94 ? 5.035 -46 -15.703 1 71.75 94 GLY A N 1
ATOM 735 C CA . GLY A 1 94 ? 5.258 -47.406 -15.992 1 71.75 94 GLY A CA 1
ATOM 736 C C . GLY A 1 94 ? 5.41 -48.25 -14.742 1 71.75 94 GLY A C 1
ATOM 737 O O . GLY A 1 94 ? 5.434 -47.719 -13.633 1 71.75 94 GLY A O 1
ATOM 738 N N . LYS A 1 95 ? 5.242 -49.625 -14.82 1 62.47 95 LYS A N 1
ATOM 739 C CA . LYS A 1 95 ? 5.152 -50.625 -13.766 1 62.47 95 LYS A CA 1
ATOM 740 C C . LYS A 1 95 ? 6.484 -50.781 -13.047 1 62.47 95 LYS A C 1
ATOM 742 O O . LYS A 1 95 ? 7.543 -50.812 -13.68 1 62.47 95 LYS A O 1
ATOM 747 N N . PRO A 1 96 ? 6.547 -51.312 -11.695 1 54.22 96 PRO A N 1
ATOM 748 C CA . PRO A 1 96 ? 6.25 -50.75 -10.375 1 54.22 96 PRO A CA 1
ATOM 749 C C . PRO A 1 96 ? 6.785 -49.344 -10.203 1 54.22 96 PRO A C 1
ATOM 751 O O . PRO A 1 96 ? 7.918 -49.062 -10.609 1 54.22 96 PRO A O 1
ATOM 754 N N . ALA A 1 97 ? 5.914 -48.375 -10.188 1 56.56 97 ALA A N 1
ATOM 755 C CA . ALA A 1 97 ? 6.406 -47 -10.078 1 56.56 97 ALA A CA 1
ATOM 756 C C . ALA A 1 97 ? 7.312 -46.844 -8.859 1 56.56 97 ALA A C 1
ATOM 758 O O . ALA A 1 97 ? 6.988 -47.312 -7.77 1 56.56 97 ALA A O 1
ATOM 759 N N . ALA A 1 98 ? 8.594 -46.562 -9.117 1 62.34 98 ALA A N 1
ATOM 760 C CA . ALA A 1 98 ? 9.625 -46.375 -8.094 1 62.34 98 ALA A CA 1
ATOM 761 C C . ALA A 1 98 ? 9.227 -45.281 -7.117 1 62.34 98 ALA A C 1
ATOM 763 O O . ALA A 1 98 ? 9.828 -45.125 -6.047 1 62.34 98 ALA A O 1
ATOM 764 N N . TRP A 1 99 ? 8.086 -44.688 -7.492 1 72.12 99 TRP A N 1
ATOM 765 C CA . TRP A 1 99 ? 7.711 -43.531 -6.672 1 72.12 99 TRP A CA 1
ATOM 766 C C . TRP A 1 99 ? 6.301 -43.688 -6.117 1 72.12 99 TRP A C 1
ATOM 768 O O . TRP A 1 99 ? 5.512 -44.5 -6.633 1 72.12 99 TRP A O 1
ATOM 778 N N . GLU A 1 100 ? 6.062 -43.125 -5.016 1 82.12 100 GLU A N 1
ATOM 779 C CA . GLU A 1 100 ? 4.734 -43.125 -4.402 1 82.12 100 GLU A CA 1
ATOM 780 C C . GLU A 1 100 ? 3.762 -42.25 -5.18 1 82.12 100 GLU A C 1
ATOM 782 O O . GLU A 1 100 ? 2.564 -42.531 -5.234 1 82.12 100 GLU A O 1
ATOM 787 N N . MET A 1 101 ? 4.32 -41.344 -5.918 1 91.75 101 MET A N 1
ATOM 788 C CA . MET A 1 101 ? 3.543 -40.375 -6.707 1 91.75 101 MET A CA 1
ATOM 789 C C . MET A 1 101 ? 3.184 -40.969 -8.07 1 91.75 101 MET A C 1
ATOM 791 O O . MET A 1 101 ? 4.051 -41.5 -8.773 1 91.75 101 MET A O 1
ATOM 795 N N . ALA A 1 102 ? 1.896 -40.969 -8.359 1 93.81 102 ALA A N 1
ATOM 796 C CA . ALA A 1 102 ? 1.443 -41.406 -9.68 1 93.81 102 ALA A CA 1
ATOM 797 C C . ALA A 1 102 ? 1.583 -40.281 -10.711 1 93.81 102 ALA A C 1
ATOM 799 O O . ALA A 1 102 ? 1.084 -39.188 -10.5 1 93.81 102 ALA A O 1
ATOM 800 N N . VAL A 1 103 ? 2.324 -40.625 -11.805 1 95.94 103 VAL A N 1
ATOM 801 C CA . VAL A 1 103 ? 2.52 -39.656 -12.867 1 95.94 103 VAL A CA 1
ATOM 802 C C . VAL A 1 103 ? 1.791 -40.094 -14.133 1 95.94 103 VAL A C 1
ATOM 804 O O . VAL A 1 103 ? 1.944 -41.25 -14.57 1 95.94 103 VAL A O 1
ATOM 807 N N . MET A 1 104 ? 0.938 -39.219 -14.641 1 95.62 104 MET A N 1
ATOM 808 C CA . MET A 1 104 ? 0.192 -39.531 -15.859 1 95.62 104 MET A CA 1
ATOM 809 C C . MET A 1 104 ? 0.381 -38.438 -16.891 1 95.62 104 MET A C 1
ATOM 811 O O . MET A 1 104 ? 0.247 -37.25 -16.578 1 95.62 104 MET A O 1
ATOM 815 N N . ALA A 1 105 ? 0.716 -38.812 -18.109 1 96.25 105 ALA A N 1
ATOM 816 C CA . ALA A 1 105 ? 0.816 -37.844 -19.203 1 96.25 105 ALA A CA 1
ATOM 817 C C . ALA A 1 105 ? -0.546 -37.625 -19.859 1 96.25 105 ALA A C 1
ATOM 819 O O . ALA A 1 105 ? -1.283 -38.562 -20.141 1 96.25 105 ALA A O 1
ATOM 820 N N . VAL A 1 106 ? -0.942 -36.406 -19.953 1 96.81 106 VAL A N 1
ATOM 821 C CA . VAL A 1 106 ? -2.148 -36 -20.656 1 96.81 106 VAL A CA 1
ATOM 822 C C . VAL A 1 106 ? -1.771 -35.25 -21.953 1 96.81 106 VAL A C 1
ATOM 824 O O . VAL A 1 106 ? -1.216 -34.156 -21.906 1 96.81 106 VAL A O 1
ATOM 827 N N . GLU A 1 107 ? -2.117 -35.875 -23.047 1 95.75 107 GLU A N 1
ATOM 828 C CA . GLU A 1 107 ? -1.694 -35.312 -24.328 1 95.75 107 GLU A CA 1
ATOM 829 C C . GLU A 1 107 ? -2.844 -34.594 -25.031 1 95.75 107 GLU A C 1
ATOM 831 O O . GLU A 1 107 ? -3.988 -35.062 -24.984 1 95.75 107 GLU A O 1
ATOM 836 N N . SER A 1 108 ? -2.568 -33.438 -25.516 1 93.31 108 SER A N 1
ATOM 837 C CA . SER A 1 108 ? -3.467 -32.719 -26.391 1 93.31 108 SER A CA 1
ATOM 838 C C . SER A 1 108 ? -2.707 -32.094 -27.562 1 93.31 108 SER A C 1
ATOM 840 O O . SER A 1 108 ? -1.679 -31.438 -27.375 1 93.31 108 SER A O 1
ATOM 842 N N . HIS A 1 109 ? -3.203 -32.25 -28.812 1 88.62 109 HIS A N 1
ATOM 843 C CA . HIS A 1 109 ? -2.541 -31.719 -30 1 88.62 109 HIS A CA 1
ATOM 844 C C . HIS A 1 109 ? -3.158 -30.391 -30.438 1 88.62 109 HIS A C 1
ATOM 846 O O . HIS A 1 109 ? -2.607 -29.703 -31.281 1 88.62 109 HIS A O 1
ATOM 852 N N . ASP A 1 110 ? -4.152 -30.031 -29.781 1 90.81 110 ASP A N 1
ATOM 853 C CA . ASP A 1 110 ? -4.895 -28.859 -30.219 1 90.81 110 ASP A CA 1
ATOM 854 C C . ASP A 1 110 ? -4.676 -27.688 -29.281 1 90.81 110 ASP A C 1
ATOM 856 O O . ASP A 1 110 ? -4.957 -26.531 -29.625 1 90.81 110 ASP A O 1
ATOM 860 N N . ALA A 1 111 ? -4.203 -28 -28.125 1 92.69 111 ALA A N 1
ATOM 861 C CA . ALA A 1 111 ? -4.012 -26.938 -27.141 1 92.69 111 ALA A CA 1
ATOM 862 C C . ALA A 1 111 ? -2.824 -26.047 -27.516 1 92.69 111 ALA A C 1
ATOM 864 O O . ALA A 1 111 ? -1.714 -26.547 -27.719 1 92.69 111 ALA A O 1
ATOM 865 N N . ILE A 1 112 ? -3.051 -24.734 -27.562 1 92 112 ILE A N 1
ATOM 866 C CA . ILE A 1 112 ? -1.972 -23.844 -27.969 1 92 112 ILE A CA 1
ATOM 867 C C . ILE A 1 112 ? -1.698 -22.828 -26.844 1 92 112 ILE A C 1
ATOM 869 O O . ILE A 1 112 ? -0.863 -21.938 -27 1 92 112 ILE A O 1
ATOM 873 N N . SER A 1 113 ? -2.447 -22.922 -25.781 1 95.12 113 SER A N 1
ATOM 874 C CA . SER A 1 113 ? -2.283 -22.016 -24.656 1 95.12 113 SER A CA 1
ATOM 875 C C . SER A 1 113 ? -2.539 -22.734 -23.328 1 95.12 113 SER A C 1
ATOM 877 O O . SER A 1 113 ? -3.035 -23.859 -23.312 1 95.12 113 SER A O 1
ATOM 879 N N . ALA A 1 114 ? -2.107 -22.047 -22.266 1 95.94 114 ALA A N 1
ATOM 880 C CA . ALA A 1 114 ? -2.4 -22.578 -20.938 1 95.94 114 ALA A CA 1
ATOM 881 C C . ALA A 1 114 ? -3.906 -22.688 -20.703 1 95.94 114 ALA A C 1
ATOM 883 O O . ALA A 1 114 ? -4.379 -23.625 -20.062 1 95.94 114 ALA A O 1
ATOM 884 N N . GLY A 1 115 ? -4.652 -21.734 -21.203 1 97.25 115 GLY A N 1
ATOM 885 C CA . GLY A 1 115 ? -6.102 -21.781 -21.094 1 97.25 115 GLY A CA 1
ATOM 886 C C . GLY A 1 115 ? -6.703 -23.016 -21.75 1 97.25 115 GLY A C 1
ATOM 887 O O . GLY A 1 115 ? -7.551 -23.688 -21.156 1 97.25 115 GLY A O 1
ATOM 888 N N . ASP A 1 116 ? -6.23 -23.266 -22.938 1 96.56 116 ASP A N 1
ATOM 889 C CA . ASP A 1 116 ? -6.676 -24.469 -23.625 1 96.56 116 ASP A CA 1
ATOM 890 C C . ASP A 1 116 ? -6.371 -25.719 -22.797 1 96.56 116 ASP A C 1
ATOM 892 O O . ASP A 1 116 ? -7.215 -26.609 -22.672 1 96.56 116 ASP A O 1
ATOM 896 N N . ALA A 1 117 ? -5.172 -25.75 -22.297 1 96.94 117 ALA A N 1
ATOM 897 C CA . ALA A 1 117 ? -4.73 -26.891 -21.516 1 96.94 117 ALA A CA 1
ATOM 898 C C . ALA A 1 117 ? -5.652 -27.125 -20.328 1 96.94 117 ALA A C 1
ATOM 900 O O . ALA A 1 117 ? -6.066 -28.266 -20.062 1 96.94 117 ALA A O 1
ATOM 901 N N . LEU A 1 118 ? -5.977 -26.078 -19.625 1 97.75 118 LEU A N 1
ATOM 902 C CA . LEU A 1 118 ? -6.793 -26.203 -18.422 1 97.75 118 LEU A CA 1
ATOM 903 C C . LEU A 1 118 ? -8.234 -26.562 -18.781 1 97.75 118 LEU A C 1
ATOM 905 O O . LEU A 1 118 ? -8.906 -27.266 -18.031 1 97.75 118 LEU A O 1
ATOM 909 N N . ARG A 1 119 ? -8.719 -26.125 -19.922 1 97 119 ARG A N 1
ATOM 910 C CA . ARG A 1 119 ? -10.039 -26.531 -20.391 1 97 119 ARG A CA 1
ATOM 911 C C . ARG A 1 119 ? -10.07 -28.031 -20.703 1 97 119 ARG A C 1
ATOM 913 O O . ARG A 1 119 ? -11.047 -28.719 -20.375 1 97 119 ARG A O 1
ATOM 920 N N . VAL A 1 120 ? -9.008 -28.5 -21.328 1 96.69 120 VAL A N 1
ATOM 921 C CA . VAL A 1 120 ? -8.906 -29.922 -21.609 1 96.69 120 VAL A CA 1
ATOM 922 C C . VAL A 1 120 ? -8.906 -30.719 -20.297 1 96.69 120 VAL A C 1
ATOM 924 O O . VAL A 1 120 ? -9.586 -31.734 -20.188 1 96.69 120 VAL A O 1
ATOM 927 N N . MET A 1 121 ? -8.141 -30.219 -19.359 1 96.81 121 MET A N 1
ATOM 928 C CA . MET A 1 121 ? -8.086 -30.891 -18.062 1 96.81 121 MET A CA 1
ATOM 929 C C . MET A 1 121 ? -9.469 -30.953 -17.422 1 96.81 121 MET A C 1
ATOM 931 O O . MET A 1 121 ? -9.836 -31.969 -16.828 1 96.81 121 MET A O 1
ATOM 935 N N . TYR A 1 122 ? -10.211 -29.875 -17.5 1 96.75 122 TYR A N 1
ATOM 936 C CA . TYR A 1 122 ? -11.57 -29.828 -16.969 1 96.75 122 TYR A CA 1
ATOM 937 C C . TYR A 1 122 ? -12.445 -30.891 -17.656 1 96.75 122 TYR A C 1
ATOM 939 O O . TYR A 1 122 ? -13.18 -31.609 -16.984 1 96.75 122 TYR A O 1
ATOM 947 N N . GLY A 1 123 ? -12.414 -30.906 -18.953 1 96.12 123 GLY A N 1
ATOM 948 C CA . GLY A 1 123 ? -13.227 -31.844 -19.719 1 96.12 123 GLY A CA 1
ATOM 949 C C . GLY A 1 123 ? -12.945 -33.281 -19.375 1 96.12 123 GLY A C 1
ATOM 950 O O . GLY A 1 123 ? -13.844 -34.125 -19.438 1 96.12 123 GLY A O 1
ATOM 951 N N . ARG A 1 124 ? -11.734 -33.594 -18.984 1 95.81 124 ARG A N 1
ATOM 952 C CA . ARG A 1 124 ? -11.344 -34.969 -18.688 1 95.81 124 ARG A CA 1
ATOM 953 C C . ARG A 1 124 ? -11.789 -35.375 -17.281 1 95.81 124 ARG A C 1
ATOM 955 O O . ARG A 1 124 ? -11.805 -36.562 -16.938 1 95.81 124 ARG A O 1
ATOM 962 N N . GLY A 1 125 ? -12.055 -34.406 -16.406 1 95.31 125 GLY A N 1
ATOM 963 C CA . GLY A 1 125 ? -12.57 -34.656 -15.078 1 95.31 125 GLY A CA 1
ATOM 964 C C . GLY A 1 125 ? -11.57 -35.375 -14.172 1 95.31 125 GLY A C 1
ATOM 965 O O . GLY A 1 125 ? -11.945 -36.219 -13.367 1 95.31 125 GLY A O 1
ATOM 966 N N . LEU A 1 126 ? -10.32 -35.031 -14.32 1 93.5 126 LEU A N 1
ATOM 967 C CA . LEU A 1 126 ? -9.266 -35.75 -13.609 1 93.5 126 LEU A CA 1
ATOM 968 C C . LEU A 1 126 ? -9 -35.125 -12.25 1 93.5 126 LEU A C 1
ATOM 970 O O . LEU A 1 126 ? -8.414 -35.75 -11.367 1 93.5 126 LEU A O 1
ATOM 974 N N . ILE A 1 127 ? -9.461 -33.906 -12.047 1 96.19 127 ILE A N 1
ATOM 975 C CA . ILE A 1 127 ? -9.133 -33.188 -10.828 1 96.19 127 ILE A CA 1
ATOM 976 C C . ILE A 1 127 ? -10.281 -33.281 -9.836 1 96.19 127 ILE A C 1
ATOM 978 O O . ILE A 1 127 ? -11.43 -32.969 -10.172 1 96.19 127 ILE A O 1
ATOM 982 N N . ASN A 1 128 ? -10.023 -33.656 -8.531 1 91.62 128 ASN A N 1
ATOM 983 C CA . ASN A 1 128 ? -11.062 -33.938 -7.547 1 91.62 128 ASN A CA 1
ATOM 984 C C . ASN A 1 128 ? -10.977 -32.969 -6.359 1 91.62 128 ASN A C 1
ATOM 986 O O . ASN A 1 128 ? -11.82 -33 -5.469 1 91.62 128 ASN A O 1
ATOM 990 N N . GLY A 1 129 ? -10.148 -32.125 -6.285 1 94.5 129 GLY A N 1
ATOM 991 C CA . GLY A 1 129 ? -9.938 -31.203 -5.188 1 94.5 129 GLY A CA 1
ATOM 992 C C . GLY A 1 129 ? -8.945 -30.109 -5.516 1 94.5 129 GLY A C 1
ATOM 993 O O . GLY A 1 129 ? -8.703 -29.812 -6.688 1 94.5 129 GLY A O 1
ATOM 994 N N . ASP A 1 130 ? -8.562 -29.5 -4.418 1 96.81 130 ASP A N 1
ATOM 995 C CA . ASP A 1 130 ? -7.523 -28.5 -4.621 1 96.81 130 ASP A CA 1
ATOM 996 C C . ASP A 1 130 ? -6.266 -29.125 -5.227 1 96.81 130 ASP A C 1
ATOM 998 O O . ASP A 1 130 ? -5.934 -30.266 -4.926 1 96.81 130 ASP A O 1
ATOM 1002 N N . PHE A 1 131 ? -5.598 -28.422 -6.008 1 98.31 131 PHE A N 1
ATOM 1003 C CA . PHE A 1 131 ? -4.445 -29 -6.695 1 98.31 131 PHE A CA 1
ATOM 1004 C C . PHE A 1 131 ? -3.357 -27.938 -6.891 1 98.31 131 PHE A C 1
ATOM 1006 O O . PHE A 1 131 ? -3.621 -26.75 -6.797 1 98.31 131 PHE A O 1
ATOM 1013 N N . VAL A 1 132 ? -2.178 -28.406 -7.168 1 98.69 132 VAL A N 1
ATOM 1014 C CA . VAL A 1 132 ? -1.035 -27.547 -7.469 1 98.69 132 VAL A CA 1
ATOM 1015 C C . VAL A 1 132 ? -0.92 -27.359 -8.977 1 98.69 132 VAL A C 1
ATOM 1017 O O . VAL A 1 132 ? -0.935 -28.328 -9.742 1 98.69 132 VAL A O 1
ATOM 1020 N N . LEU A 1 133 ? -0.947 -26.156 -9.406 1 98.81 133 LEU A N 1
ATOM 1021 C CA . LEU A 1 133 ? -0.707 -25.812 -10.805 1 98.81 133 LEU A CA 1
ATOM 1022 C C . LEU A 1 133 ? 0.704 -25.266 -10.992 1 98.81 133 LEU A C 1
ATOM 1024 O O . LEU A 1 133 ? 1.075 -24.266 -10.375 1 98.81 133 LEU A O 1
ATOM 1028 N N . ILE A 1 134 ? 1.481 -25.906 -11.875 1 98.38 134 ILE A N 1
ATOM 1029 C CA . ILE A 1 134 ? 2.885 -25.516 -12.008 1 98.38 134 ILE A CA 1
ATOM 1030 C C . ILE A 1 134 ? 3.375 -25.828 -13.422 1 98.38 134 ILE A C 1
ATOM 1032 O O . ILE A 1 134 ? 2.818 -26.688 -14.102 1 98.38 134 ILE A O 1
ATOM 1036 N N . SER A 1 135 ? 4.34 -25.016 -13.844 1 96.69 135 SER A N 1
ATOM 1037 C CA . SER A 1 135 ? 5.004 -25.312 -15.109 1 96.69 135 SER A CA 1
ATOM 1038 C C . SER A 1 135 ? 6.191 -26.25 -14.898 1 96.69 135 SER A C 1
ATOM 1040 O O . SER A 1 135 ? 6.863 -26.188 -13.867 1 96.69 135 SER A O 1
ATOM 1042 N N . GLY A 1 136 ? 6.484 -27.062 -15.867 1 96.94 136 GLY A N 1
ATOM 1043 C CA . GLY A 1 136 ? 7.551 -28.047 -15.781 1 96.94 136 GLY A CA 1
ATOM 1044 C C . GLY A 1 136 ? 8.938 -27.438 -15.82 1 96.94 136 GLY A C 1
ATOM 1045 O O . GLY A 1 136 ? 9.938 -28.141 -15.711 1 96.94 136 GLY A O 1
ATOM 1046 N N . ASP A 1 137 ? 8.938 -26.141 -16 1 95.81 137 ASP A N 1
ATOM 1047 C CA . ASP A 1 137 ? 10.211 -25.422 -16.031 1 95.81 137 ASP A CA 1
ATOM 1048 C C . ASP A 1 137 ? 10.414 -24.609 -14.758 1 95.81 137 ASP A C 1
ATOM 1050 O O . ASP A 1 137 ? 11.148 -23.625 -14.758 1 95.81 137 ASP A O 1
ATOM 1054 N N . THR A 1 138 ? 9.781 -24.969 -13.703 1 96.12 138 THR A N 1
ATOM 1055 C CA . THR A 1 138 ? 9.875 -24.266 -12.43 1 96.12 138 THR A CA 1
ATOM 1056 C C . THR A 1 138 ? 10.648 -25.109 -11.414 1 96.12 138 THR A C 1
ATOM 1058 O O . THR A 1 138 ? 10.391 -26.312 -11.258 1 96.12 138 THR A O 1
ATOM 1061 N N . ILE A 1 139 ? 11.617 -24.469 -10.758 1 95.38 139 ILE A N 1
ATOM 1062 C CA . ILE A 1 139 ? 12.43 -25.125 -9.75 1 95.38 139 ILE A CA 1
ATOM 1063 C C . ILE A 1 139 ? 12.102 -24.562 -8.367 1 95.38 139 ILE A C 1
ATOM 1065 O O . ILE A 1 139 ? 12.023 -23.344 -8.188 1 95.38 139 ILE A O 1
ATOM 1069 N N . SER A 1 140 ? 11.867 -25.453 -7.426 1 96.19 140 SER A N 1
ATOM 1070 C CA . SER A 1 140 ? 11.562 -24.984 -6.078 1 96.19 140 SER A CA 1
ATOM 1071 C C . SER A 1 140 ? 11.938 -26.016 -5.027 1 96.19 140 SER A C 1
ATOM 1073 O O . SER A 1 140 ? 12.07 -27.203 -5.34 1 96.19 140 SER A O 1
ATOM 1075 N N . ASN A 1 141 ? 12.25 -25.578 -3.826 1 93.88 141 ASN A N 1
ATOM 1076 C CA . ASN A 1 141 ? 12.414 -26.453 -2.668 1 93.88 141 ASN A CA 1
ATOM 1077 C C . ASN A 1 141 ? 11.508 -26.031 -1.519 1 93.88 141 ASN A C 1
ATOM 1079 O O . ASN A 1 141 ? 11.742 -26.406 -0.367 1 93.88 141 ASN A O 1
ATOM 1083 N N . MET A 1 142 ? 10.523 -25.219 -1.876 1 95.12 142 MET A N 1
ATOM 1084 C CA . MET A 1 142 ? 9.641 -24.719 -0.823 1 95.12 142 MET A CA 1
ATOM 1085 C C . MET A 1 142 ? 8.727 -25.828 -0.306 1 95.12 142 MET A C 1
ATOM 1087 O O . MET A 1 142 ? 8.422 -26.781 -1.032 1 95.12 142 MET A O 1
ATOM 1091 N N . SER A 1 143 ? 8.336 -25.688 0.964 1 94.56 143 SER A N 1
ATOM 1092 C CA . SER A 1 143 ? 7.348 -26.609 1.512 1 94.56 143 SER A CA 1
ATOM 1093 C C . SER A 1 143 ? 5.938 -26.234 1.066 1 94.56 143 SER A C 1
ATOM 1095 O O . SER A 1 143 ? 5.574 -25.062 1.064 1 94.56 143 SER A O 1
ATOM 1097 N N . LEU A 1 144 ? 5.188 -27.281 0.696 1 97.06 144 LEU A N 1
ATOM 1098 C CA . LEU A 1 144 ? 3.809 -27.047 0.281 1 97.06 144 LEU A CA 1
ATOM 1099 C C . LEU A 1 144 ? 2.863 -27.125 1.475 1 97.06 144 LEU A C 1
ATOM 1101 O O . LEU A 1 144 ? 1.709 -26.703 1.387 1 97.06 144 LEU A O 1
ATOM 1105 N N . LYS A 1 145 ? 3.285 -27.609 2.543 1 95 145 LYS A N 1
ATOM 1106 C CA . LYS A 1 145 ? 2.436 -27.906 3.691 1 95 145 LYS A CA 1
ATOM 1107 C C . LYS A 1 145 ? 1.716 -26.656 4.191 1 95 145 LYS A C 1
ATOM 1109 O O . LYS A 1 145 ? 0.488 -26.641 4.289 1 95 145 LYS A O 1
ATOM 1114 N N . GLU A 1 146 ? 2.506 -25.688 4.418 1 95.5 146 GLU A N 1
ATOM 1115 C CA . GLU A 1 146 ? 1.947 -24.469 5 1 95.5 146 GLU A CA 1
ATOM 1116 C C . GLU A 1 146 ? 0.973 -23.797 4.035 1 95.5 146 GLU A C 1
ATOM 1118 O O . GLU A 1 146 ? -0.121 -23.391 4.434 1 95.5 146 GLU A O 1
ATOM 1123 N N . VAL A 1 147 ? 1.35 -23.656 2.799 1 97.56 147 VAL A N 1
ATOM 1124 C CA . VAL A 1 147 ? 0.53 -22.938 1.833 1 97.56 147 VAL A CA 1
ATOM 1125 C C . VAL A 1 147 ? -0.752 -23.719 1.555 1 97.56 147 VAL A C 1
ATOM 1127 O O . VAL A 1 147 ? -1.814 -23.125 1.349 1 97.56 147 VAL A O 1
ATOM 1130 N N . LEU A 1 148 ? -0.684 -25.031 1.53 1 97.69 148 LEU A N 1
ATOM 1131 C CA . LEU A 1 148 ? -1.865 -25.859 1.329 1 97.69 148 LEU A CA 1
ATOM 1132 C C . LEU A 1 148 ? -2.85 -25.688 2.482 1 97.69 148 LEU A C 1
ATOM 1134 O O . LEU A 1 148 ? -4.059 -25.562 2.26 1 97.69 148 LEU A O 1
ATOM 1138 N N . GLN A 1 149 ? -2.318 -25.703 3.668 1 97.12 149 GLN A N 1
ATOM 1139 C CA . GLN A 1 149 ? -3.168 -25.516 4.84 1 97.12 149 GLN A CA 1
ATOM 1140 C C . GLN A 1 149 ? -3.824 -24.141 4.832 1 97.12 149 GLN A C 1
ATOM 1142 O O . GLN A 1 149 ? -5.02 -24 5.113 1 97.12 149 GLN A O 1
ATOM 1147 N N . GLU A 1 150 ? -3.029 -23.156 4.5 1 97.06 150 GLU A N 1
ATOM 1148 C CA . GLU A 1 150 ? -3.555 -21.797 4.43 1 97.06 150 GLU A CA 1
ATOM 1149 C C . GLU A 1 150 ? -4.68 -21.688 3.406 1 97.06 150 GLU A C 1
ATOM 1151 O O . GLU A 1 150 ? -5.707 -21.062 3.666 1 97.06 150 GLU A O 1
ATOM 1156 N N . HIS A 1 151 ? -4.492 -22.25 2.291 1 98 151 HIS A N 1
ATOM 1157 C CA . HIS A 1 151 ? -5.492 -22.25 1.229 1 98 151 HIS A CA 1
ATOM 1158 C C . HIS A 1 151 ? -6.766 -22.953 1.666 1 98 151 HIS A C 1
ATOM 1160 O O . HIS A 1 151 ? -7.871 -22.453 1.452 1 98 151 HIS A O 1
ATOM 1166 N N . LYS A 1 152 ? -6.602 -24.062 2.25 1 96.75 152 LYS A N 1
ATOM 1167 C CA . LYS A 1 152 ? -7.734 -24.844 2.734 1 96.75 152 LYS A CA 1
ATOM 1168 C C . LYS A 1 152 ? -8.539 -24.062 3.77 1 96.75 152 LYS A C 1
ATOM 1170 O O . LYS A 1 152 ? -9.766 -24.016 3.705 1 96.75 152 LYS A O 1
ATOM 1175 N N . ASP A 1 153 ? -7.832 -23.453 4.707 1 97.12 153 ASP A N 1
ATOM 1176 C CA . ASP A 1 153 ? -8.477 -22.672 5.758 1 97.12 153 ASP A CA 1
ATOM 1177 C C . ASP A 1 153 ? -9.266 -21.5 5.172 1 97.12 153 ASP A C 1
ATOM 1179 O O . ASP A 1 153 ? -10.375 -21.203 5.613 1 97.12 153 ASP A O 1
ATOM 1183 N N . ARG A 1 154 ? -8.719 -20.859 4.207 1 96.81 154 ARG A N 1
ATOM 1184 C CA . ARG A 1 154 ? -9.391 -19.734 3.557 1 96.81 154 ARG A CA 1
ATOM 1185 C C . ARG A 1 154 ? -10.648 -20.188 2.828 1 96.81 154 ARG A C 1
ATOM 1187 O O . ARG A 1 154 ? -11.688 -19.531 2.891 1 96.81 154 ARG A O 1
ATOM 1194 N N . ARG A 1 155 ? -10.539 -21.281 2.18 1 96.12 155 ARG A N 1
ATOM 1195 C CA . ARG A 1 155 ? -11.656 -21.812 1.401 1 96.12 155 ARG A CA 1
ATOM 1196 C C . ARG A 1 155 ? -12.805 -22.219 2.309 1 96.12 155 ARG A C 1
ATOM 1198 O O . ARG A 1 155 ? -13.977 -22.094 1.93 1 96.12 155 ARG A O 1
ATOM 1205 N N . LYS A 1 156 ? -12.438 -22.719 3.436 1 95.62 156 LYS A N 1
ATOM 1206 C CA . LYS A 1 156 ? -13.461 -23.062 4.41 1 95.62 156 LYS A CA 1
ATOM 1207 C C . LYS A 1 156 ? -14.258 -21.828 4.836 1 95.62 156 LYS A C 1
ATOM 1209 O O . LYS A 1 156 ? -15.469 -21.891 5.016 1 95.62 156 LYS A O 1
ATOM 1214 N N . LYS A 1 157 ? -13.539 -20.75 4.934 1 96.06 157 LYS A N 1
ATOM 1215 C CA . LYS A 1 157 ? -14.164 -19.5 5.363 1 96.06 157 LYS A CA 1
ATOM 1216 C C . LYS A 1 157 ? -14.852 -18.797 4.199 1 96.06 157 LYS A C 1
ATOM 1218 O O . LYS A 1 157 ? -15.906 -18.188 4.371 1 96.06 157 LYS A O 1
ATOM 1223 N N . ASP A 1 158 ? -14.273 -18.875 3.059 1 96.12 158 ASP A N 1
ATOM 1224 C CA . ASP A 1 158 ? -14.758 -18.219 1.851 1 96.12 158 ASP A CA 1
ATOM 1225 C C . ASP A 1 158 ? -14.539 -19.094 0.62 1 96.12 158 ASP A C 1
ATOM 1227 O O . ASP A 1 158 ? -13.461 -19.078 0.02 1 96.12 158 ASP A O 1
ATOM 1231 N N . PRO A 1 159 ? -15.516 -19.734 0.198 1 95.19 159 PRO A N 1
ATOM 1232 C CA . PRO A 1 159 ? -15.375 -20.641 -0.948 1 95.19 159 PRO A CA 1
ATOM 1233 C C . PRO A 1 159 ? -14.984 -19.906 -2.23 1 95.19 159 PRO A C 1
ATOM 1235 O O . PRO A 1 159 ? -14.625 -20.547 -3.223 1 95.19 159 PRO A O 1
ATOM 1238 N N . LEU A 1 160 ? -15.023 -18.594 -2.207 1 96.19 160 LEU A N 1
ATOM 1239 C CA . LEU A 1 160 ? -14.703 -17.828 -3.402 1 96.19 160 LEU A CA 1
ATOM 1240 C C . LEU A 1 160 ? -13.195 -17.578 -3.498 1 96.19 160 LEU A C 1
ATOM 1242 O O . LEU A 1 160 ? -12.719 -17.031 -4.492 1 96.19 160 LEU A O 1
ATOM 1246 N N . ALA A 1 161 ? -12.5 -18.031 -2.457 1 97.5 161 ALA A N 1
ATOM 1247 C CA . ALA A 1 161 ? -11.039 -18.031 -2.52 1 97.5 161 ALA A CA 1
ATOM 1248 C C . ALA A 1 161 ? -10.531 -19.172 -3.381 1 97.5 161 ALA A C 1
ATOM 1250 O O . ALA A 1 161 ? -10.273 -20.266 -2.877 1 97.5 161 ALA A O 1
ATOM 1251 N N . VAL A 1 162 ? -10.203 -18.922 -4.586 1 97.81 162 VAL A N 1
ATOM 1252 C CA . VAL A 1 162 ? -10.078 -20.047 -5.516 1 97.81 162 VAL A CA 1
ATOM 1253 C C . VAL A 1 162 ? -8.609 -20.312 -5.812 1 97.81 162 VAL A C 1
ATOM 1255 O O . VAL A 1 162 ? -8.258 -21.359 -6.352 1 97.81 162 VAL A O 1
ATOM 1258 N N . MET A 1 163 ? -7.723 -19.359 -5.492 1 98.56 163 MET A N 1
ATOM 1259 C CA . MET A 1 163 ? -6.324 -19.516 -5.887 1 98.56 163 MET A CA 1
ATOM 1260 C C . MET A 1 163 ? -5.398 -18.828 -4.887 1 98.56 163 MET A C 1
ATOM 1262 O O . MET A 1 163 ? -5.723 -17.75 -4.367 1 98.56 163 MET A O 1
ATOM 1266 N N . THR A 1 164 ? -4.273 -19.422 -4.578 1 98.75 164 THR A N 1
ATOM 1267 C CA . THR A 1 164 ? -3.176 -18.844 -3.82 1 98.75 164 THR A CA 1
ATOM 1268 C C . THR A 1 164 ? -1.89 -18.844 -4.641 1 98.75 164 THR A C 1
ATOM 1270 O O . THR A 1 164 ? -1.381 -19.906 -5.012 1 98.75 164 THR A O 1
ATOM 1273 N N . MET A 1 165 ? -1.388 -17.672 -4.922 1 98.56 165 MET A N 1
ATOM 1274 C CA . MET A 1 165 ? -0.164 -17.5 -5.695 1 98.56 165 MET A CA 1
ATOM 1275 C C . MET A 1 165 ? 1.053 -17.422 -4.781 1 98.56 165 MET A C 1
ATOM 1277 O O . MET A 1 165 ? 1.029 -16.719 -3.768 1 98.56 165 MET A O 1
ATOM 1281 N N . ILE A 1 166 ? 2.111 -18.109 -5.117 1 98.25 166 ILE A N 1
ATOM 1282 C CA . ILE A 1 166 ? 3.348 -18.031 -4.348 1 98.25 166 ILE A CA 1
ATOM 1283 C C . ILE A 1 166 ? 4.211 -16.891 -4.867 1 98.25 166 ILE A C 1
ATOM 1285 O O . ILE A 1 166 ? 4.461 -16.781 -6.07 1 98.25 166 ILE A O 1
ATOM 1289 N N . ILE A 1 167 ? 4.617 -16.016 -3.969 1 96.56 167 ILE A N 1
ATOM 1290 C CA . ILE A 1 167 ? 5.453 -14.883 -4.32 1 96.56 167 ILE A CA 1
ATOM 1291 C C . ILE A 1 167 ? 6.668 -14.82 -3.393 1 96.56 167 ILE A C 1
ATOM 1293 O O . ILE A 1 167 ? 6.672 -15.445 -2.328 1 96.56 167 ILE A O 1
ATOM 1297 N N . LYS A 1 168 ? 7.688 -14.164 -3.826 1 93.88 168 LYS A N 1
ATOM 1298 C CA . LYS A 1 168 ? 8.875 -13.961 -3 1 93.88 168 LYS A CA 1
ATOM 1299 C C . LYS A 1 168 ? 9.477 -12.578 -3.23 1 93.88 168 LYS A C 1
ATOM 1301 O O . LYS A 1 168 ? 9.227 -11.945 -4.258 1 93.88 168 LYS A O 1
ATOM 1306 N N . HIS A 1 169 ? 10.195 -12.086 -2.248 1 89.94 169 HIS A N 1
ATOM 1307 C CA . HIS A 1 169 ? 10.867 -10.797 -2.381 1 89.94 169 HIS A CA 1
ATOM 1308 C C . HIS A 1 169 ? 11.961 -10.859 -3.445 1 89.94 169 HIS A C 1
ATOM 1310 O O . HIS A 1 169 ? 12.656 -11.867 -3.574 1 89.94 169 HIS A O 1
ATOM 1316 N N . SER A 1 170 ? 11.922 -9.812 -4.242 1 83.19 170 SER A N 1
ATOM 1317 C CA . SER A 1 170 ? 12.938 -9.719 -5.277 1 83.19 170 SER A CA 1
ATOM 1318 C C . SER A 1 170 ? 13.484 -8.297 -5.391 1 83.19 170 SER A C 1
ATOM 1320 O O . SER A 1 170 ? 12.727 -7.328 -5.32 1 83.19 170 SER A O 1
ATOM 1322 N N . LYS A 1 171 ? 14.688 -8.102 -5.273 1 67.06 171 LYS A N 1
ATOM 1323 C CA . LYS A 1 171 ? 15.242 -6.758 -5.465 1 67.06 171 LYS A CA 1
ATOM 1324 C C . LYS A 1 171 ? 15.414 -6.441 -6.945 1 67.06 171 LYS A C 1
ATOM 1326 O O . LYS A 1 171 ? 16.156 -7.137 -7.648 1 67.06 171 LYS A O 1
ATOM 1331 N N . PRO A 1 172 ? 14.617 -5.57 -7.422 1 62.41 172 PRO A N 1
ATOM 1332 C CA . PRO A 1 172 ? 14.812 -5.227 -8.828 1 62.41 172 PRO A CA 1
ATOM 1333 C C . PRO A 1 172 ? 16.109 -4.461 -9.078 1 62.41 172 PRO A C 1
ATOM 1335 O O . PRO A 1 172 ? 16.625 -3.809 -8.164 1 62.41 172 PRO A O 1
ATOM 1338 N N . SER A 1 173 ? 16.703 -4.875 -10.164 1 61.19 173 SER A N 1
ATOM 1339 C CA . SER A 1 173 ? 17.797 -4.012 -10.609 1 61.19 173 SER A CA 1
ATOM 1340 C C . SER A 1 173 ? 17.281 -2.656 -11.07 1 61.19 173 SER A C 1
ATOM 1342 O O . SER A 1 173 ? 16.359 -2.588 -11.891 1 61.19 173 SER A O 1
ATOM 1344 N N . ILE A 1 174 ? 17.578 -1.613 -10.406 1 58.09 174 ILE A N 1
ATOM 1345 C CA . ILE A 1 174 ? 17.156 -0.247 -10.695 1 58.09 174 ILE A CA 1
ATOM 1346 C C . ILE A 1 174 ? 17.469 0.096 -12.148 1 58.09 174 ILE A C 1
ATOM 1348 O O . ILE A 1 174 ? 16.672 0.757 -12.82 1 58.09 174 ILE A O 1
ATOM 1352 N N . LEU A 1 175 ? 18.547 -0.501 -12.664 1 54.12 175 LEU A N 1
ATOM 1353 C CA . LEU A 1 175 ? 19.047 -0.095 -13.969 1 54.12 175 LEU A CA 1
ATOM 1354 C C . LEU A 1 175 ? 18.25 -0.763 -15.086 1 54.12 175 LEU A C 1
ATOM 1356 O O . LEU A 1 175 ? 17.953 -0.134 -16.109 1 54.12 175 LEU A O 1
ATOM 1360 N N . MET A 1 176 ? 17.828 -1.985 -14.883 1 54.16 176 MET A N 1
ATOM 1361 C CA . MET A 1 176 ? 17.312 -2.746 -16.016 1 54.16 176 MET A CA 1
ATOM 1362 C C . MET A 1 176 ? 15.805 -2.963 -15.898 1 54.16 176 MET A C 1
ATOM 1364 O O . MET A 1 176 ? 15.148 -3.365 -16.859 1 54.16 176 MET A O 1
ATOM 1368 N N . HIS A 1 177 ? 15.266 -2.467 -14.836 1 59.84 177 HIS A N 1
ATOM 1369 C CA . HIS A 1 177 ? 13.859 -2.713 -14.547 1 59.84 177 HIS A CA 1
ATOM 1370 C C . HIS A 1 177 ? 13.516 -4.191 -14.695 1 59.84 177 HIS A C 1
ATOM 1372 O O . HIS A 1 177 ? 12.445 -4.539 -15.211 1 59.84 177 HIS A O 1
ATOM 1378 N N . GLN A 1 178 ? 14.57 -4.969 -14.625 1 66.62 178 GLN A N 1
ATOM 1379 C CA . GLN A 1 178 ? 14.414 -6.422 -14.656 1 66.62 178 GLN A CA 1
ATOM 1380 C C . GLN A 1 178 ? 14.984 -7.066 -13.398 1 66.62 178 GLN A C 1
ATOM 1382 O O . GLN A 1 178 ? 15.852 -6.488 -12.734 1 66.62 178 GLN A O 1
ATOM 1387 N N . THR A 1 179 ? 14.367 -8.109 -13.164 1 72.94 179 THR A N 1
ATOM 1388 C CA . THR A 1 179 ? 14.867 -8.883 -12.031 1 72.94 179 THR A CA 1
ATOM 1389 C C . THR A 1 179 ? 16.141 -9.633 -12.406 1 72.94 179 THR A C 1
ATOM 1391 O O . THR A 1 179 ? 16.562 -9.625 -13.57 1 72.94 179 THR A O 1
ATOM 1394 N N . ARG A 1 180 ? 16.703 -10.195 -11.453 1 74.62 180 ARG A N 1
ATOM 1395 C CA . ARG A 1 180 ? 17.875 -11.039 -11.648 1 74.62 180 ARG A CA 1
ATOM 1396 C C . ARG A 1 180 ? 17.609 -12.133 -12.672 1 74.62 180 ARG A C 1
ATOM 1398 O O . ARG A 1 180 ? 18.5 -12.523 -13.422 1 74.62 180 ARG A O 1
ATOM 1405 N N . LEU A 1 181 ? 16.391 -12.516 -12.859 1 78.88 181 LEU A N 1
ATOM 1406 C CA . LEU A 1 181 ? 16 -13.609 -13.742 1 78.88 181 LEU A CA 1
ATOM 1407 C C . LEU A 1 181 ? 15.641 -13.086 -15.125 1 78.88 181 LEU A C 1
ATOM 1409 O O . LEU A 1 181 ? 15.367 -13.867 -16.047 1 78.88 181 LEU A O 1
ATOM 1413 N N . GLY A 1 182 ? 15.664 -11.766 -15.289 1 77.06 182 GLY A N 1
ATOM 1414 C CA . GLY A 1 182 ? 15.344 -11.188 -16.594 1 77.06 182 GLY A CA 1
ATOM 1415 C C . GLY A 1 182 ? 13.852 -11.062 -16.828 1 77.06 182 GLY A C 1
ATOM 1416 O O . GLY A 1 182 ? 13.406 -10.945 -17.969 1 77.06 182 GLY A O 1
ATOM 1417 N N . THR A 1 183 ? 13.117 -11.266 -15.812 1 77.88 183 THR A N 1
ATOM 1418 C CA . THR A 1 183 ? 11.672 -11.117 -15.914 1 77.88 183 THR A CA 1
ATOM 1419 C C . THR A 1 183 ? 11.25 -9.672 -15.672 1 77.88 183 THR A C 1
ATOM 1421 O O . THR A 1 183 ? 11.961 -8.922 -14.992 1 77.88 183 THR A O 1
ATOM 1424 N N . ASP A 1 184 ? 10.156 -9.312 -16.281 1 75.44 184 ASP A N 1
ATOM 1425 C CA . ASP A 1 184 ? 9.648 -7.957 -16.109 1 75.44 184 ASP A CA 1
ATOM 1426 C C . ASP A 1 184 ? 9.242 -7.703 -14.656 1 75.44 184 ASP A C 1
ATOM 1428 O O . ASP A 1 184 ? 8.828 -8.625 -13.953 1 75.44 184 ASP A O 1
ATOM 1432 N N . GLU A 1 185 ? 9.398 -6.492 -14.328 1 78.88 185 GLU A N 1
ATOM 1433 C CA . GLU A 1 185 ? 8.938 -6.086 -13 1 78.88 185 GLU A CA 1
ATOM 1434 C C . GLU A 1 185 ? 7.426 -6.207 -12.883 1 78.88 185 GLU A C 1
ATOM 1436 O O . GLU A 1 185 ? 6.695 -5.945 -13.844 1 78.88 185 GLU A O 1
ATOM 1441 N N . ILE A 1 186 ? 7.07 -6.66 -11.727 1 88.5 186 ILE A N 1
ATOM 1442 C CA . ILE A 1 186 ? 5.645 -6.824 -11.469 1 88.5 186 ILE A CA 1
ATOM 1443 C C . ILE A 1 186 ? 5.207 -5.871 -10.359 1 88.5 186 ILE A C 1
ATOM 1445 O O . ILE A 1 186 ? 5.93 -5.688 -9.375 1 88.5 186 ILE A O 1
ATOM 1449 N N . VAL A 1 187 ? 4.098 -5.195 -10.586 1 90.31 187 VAL A N 1
ATOM 1450 C CA . VAL A 1 187 ? 3.465 -4.398 -9.539 1 90.31 187 VAL A CA 1
ATOM 1451 C C . VAL A 1 187 ? 2.254 -5.145 -8.984 1 90.31 187 VAL A C 1
ATOM 1453 O O . VAL A 1 187 ? 1.396 -5.602 -9.742 1 90.31 187 VAL A O 1
ATOM 1456 N N . MET A 1 188 ? 2.285 -5.285 -7.652 1 93.69 188 MET A N 1
ATOM 1457 C CA . MET A 1 188 ? 1.183 -5.973 -6.988 1 93.69 188 MET A CA 1
ATOM 1458 C C . MET A 1 188 ? 0.616 -5.125 -5.855 1 93.69 188 MET A C 1
ATOM 1460 O O . MET A 1 188 ? 1.362 -4.441 -5.152 1 93.69 188 MET A O 1
ATOM 1464 N N . ALA A 1 189 ? -0.654 -5.145 -5.766 1 94.75 189 ALA A N 1
ATOM 1465 C CA . ALA A 1 189 ? -1.313 -4.602 -4.582 1 94.75 189 ALA A CA 1
ATOM 1466 C C . ALA A 1 189 ? -1.942 -5.711 -3.746 1 94.75 189 ALA A C 1
ATOM 1468 O O . ALA A 1 189 ? -2.684 -6.547 -4.27 1 94.75 189 ALA A O 1
ATOM 1469 N N . LEU A 1 190 ? -1.578 -5.758 -2.48 1 96.62 190 LEU A N 1
ATOM 1470 C CA . LEU A 1 190 ? -2.072 -6.785 -1.568 1 96.62 190 LEU A CA 1
ATOM 1471 C C . LEU A 1 190 ? -2.834 -6.16 -0.406 1 96.62 190 LEU A C 1
ATOM 1473 O O . LEU A 1 190 ? -2.432 -5.117 0.116 1 96.62 190 LEU A O 1
ATOM 1477 N N . ALA A 1 191 ? -3.973 -6.82 -0.071 1 94.88 191 ALA A N 1
ATOM 1478 C CA . ALA A 1 191 ? -4.598 -6.434 1.19 1 94.88 191 ALA A CA 1
ATOM 1479 C C . ALA A 1 191 ? -3.666 -6.699 2.369 1 94.88 191 ALA A C 1
ATOM 1481 O O . ALA A 1 191 ? -3.135 -7.805 2.51 1 94.88 191 ALA A O 1
ATOM 1482 N N . SER A 1 192 ? -3.479 -5.727 3.191 1 88.69 192 SER A N 1
ATOM 1483 C CA . SER A 1 192 ? -2.447 -5.762 4.223 1 88.69 192 SER A CA 1
ATOM 1484 C C . SER A 1 192 ? -2.713 -6.875 5.23 1 88.69 192 SER A C 1
ATOM 1486 O O . SER A 1 192 ? -1.781 -7.535 5.695 1 88.69 192 SER A O 1
ATOM 1488 N N . GLU A 1 193 ? -3.873 -7.156 5.539 1 88.88 193 GLU A N 1
ATOM 1489 C CA . GLU A 1 193 ? -4.203 -8.109 6.594 1 88.88 193 GLU A CA 1
ATOM 1490 C C . GLU A 1 193 ? -4.391 -9.516 6.027 1 88.88 193 GLU A C 1
ATOM 1492 O O . GLU A 1 193 ? -3.855 -10.484 6.566 1 88.88 193 GLU A O 1
ATOM 1497 N N . THR A 1 194 ? -5.074 -9.688 4.934 1 92.94 194 THR A N 1
ATOM 1498 C CA . THR A 1 194 ? -5.477 -10.992 4.426 1 92.94 194 THR A CA 1
ATOM 1499 C C . THR A 1 194 ? -4.504 -11.477 3.357 1 92.94 194 THR A C 1
ATOM 1501 O O . THR A 1 194 ? -4.492 -12.664 3.016 1 92.94 194 THR A O 1
ATOM 1504 N N . LYS A 1 195 ? -3.744 -10.617 2.729 1 95.88 195 LYS A N 1
ATOM 1505 C CA . LYS A 1 195 ? -2.82 -10.906 1.637 1 95.88 195 LYS A CA 1
ATOM 1506 C C . LYS A 1 195 ? -3.576 -11.258 0.357 1 95.88 195 LYS A C 1
ATOM 1508 O O . LYS A 1 195 ? -3.08 -12.023 -0.474 1 95.88 195 LYS A O 1
ATOM 1513 N N . GLU A 1 196 ? -4.828 -10.805 0.319 1 97.06 196 GLU A N 1
ATOM 1514 C CA . GLU A 1 196 ? -5.59 -10.914 -0.924 1 97.06 196 GLU A CA 1
ATOM 1515 C C . GLU A 1 196 ? -4.945 -10.086 -2.037 1 97.06 196 GLU A C 1
ATOM 1517 O O . GLU A 1 196 ? -4.504 -8.961 -1.807 1 97.06 196 GLU A O 1
ATOM 1522 N N . LEU A 1 197 ? -4.789 -10.688 -3.186 1 97.75 197 LEU A N 1
ATOM 1523 C CA . LEU A 1 197 ? -4.277 -9.961 -4.344 1 97.75 197 LEU A CA 1
ATOM 1524 C C . LEU A 1 197 ? -5.34 -9.039 -4.922 1 97.75 197 LEU A C 1
ATOM 1526 O O . LEU A 1 197 ? -6.414 -9.492 -5.32 1 97.75 197 LEU A O 1
ATOM 1530 N N . LEU A 1 198 ? -5.035 -7.77 -5.02 1 95.69 198 LEU A N 1
ATOM 1531 C CA . LEU A 1 198 ? -6.035 -6.793 -5.438 1 95.69 198 LEU A CA 1
ATOM 1532 C C . LEU A 1 198 ? -5.668 -6.184 -6.789 1 95.69 198 LEU A C 1
ATOM 1534 O O . LEU A 1 198 ? -6.531 -5.648 -7.484 1 95.69 198 LEU A O 1
ATOM 1538 N N . TYR A 1 199 ? -4.461 -6.223 -7.086 1 93.69 199 TYR A N 1
ATOM 1539 C CA . TYR A 1 199 ? -3.932 -5.676 -8.328 1 93.69 199 TYR A CA 1
ATOM 1540 C C . TYR A 1 199 ? -2.699 -6.445 -8.781 1 93.69 199 TYR A C 1
ATOM 1542 O O . TYR A 1 199 ? -1.881 -6.863 -7.961 1 93.69 199 TYR A O 1
ATOM 1550 N N . TYR A 1 200 ? -2.549 -6.652 -10.102 1 94.5 200 TYR A N 1
ATOM 1551 C CA . TYR A 1 200 ? -1.431 -7.367 -10.711 1 94.5 200 TYR A CA 1
ATOM 1552 C C . TYR A 1 200 ? -1.113 -6.809 -12.086 1 94.5 200 TYR A C 1
ATOM 1554 O O . TYR A 1 200 ? -1.978 -6.781 -12.969 1 94.5 200 TYR A O 1
ATOM 1562 N N . GLU A 1 201 ? 0.1 -6.289 -12.203 1 88.25 201 GLU A N 1
ATOM 1563 C CA . GLU A 1 201 ? 0.503 -5.777 -13.508 1 88.25 201 GLU A CA 1
ATOM 1564 C C . GLU A 1 201 ? 1.966 -6.098 -13.797 1 88.25 201 GLU A C 1
ATOM 1566 O O . GLU A 1 201 ? 2.846 -5.805 -12.984 1 88.25 201 GLU A O 1
ATOM 1571 N N . ASP A 1 202 ? 2.191 -6.781 -14.859 1 78.25 202 ASP A N 1
ATOM 1572 C CA . ASP A 1 202 ? 3.561 -7.035 -15.297 1 78.25 202 ASP A CA 1
ATOM 1573 C C . ASP A 1 202 ? 4.043 -5.949 -16.25 1 78.25 202 ASP A C 1
ATOM 1575 O O . ASP A 1 202 ? 3.244 -5.367 -17 1 78.25 202 ASP A O 1
ATOM 1579 N N . ARG A 1 203 ? 5.094 -5.156 -15.938 1 63.12 203 ARG A N 1
ATOM 1580 C CA . ARG A 1 203 ? 5.617 -4.008 -16.672 1 63.12 203 ARG A CA 1
ATOM 1581 C C . ARG A 1 203 ? 5.719 -4.312 -18.156 1 63.12 203 ARG A C 1
ATOM 1583 O O . ARG A 1 203 ? 5.965 -3.412 -18.969 1 63.12 203 ARG A O 1
ATOM 1590 N N . ALA A 1 204 ? 5.84 -5.5 -18.578 1 54.19 204 ALA A N 1
ATOM 1591 C CA . ALA A 1 204 ? 5.945 -5.621 -20.031 1 54.19 204 ALA A CA 1
ATOM 1592 C C . ALA A 1 204 ? 5.008 -4.645 -20.734 1 54.19 204 ALA A C 1
ATOM 1594 O O . ALA A 1 204 ? 5.289 -4.191 -21.844 1 54.19 204 ALA A O 1
ATOM 1595 N N . ASP A 1 205 ? 3.996 -4.254 -20 1 51.84 205 ASP A N 1
ATOM 1596 C CA . ASP A 1 205 ? 3.035 -3.324 -20.594 1 51.84 205 ASP A CA 1
ATOM 1597 C C . ASP A 1 205 ? 3.395 -1.878 -20.266 1 51.84 205 ASP A C 1
ATOM 1599 O O . ASP A 1 205 ? 2.553 -0.984 -20.375 1 51.84 205 ASP A O 1
ATOM 1603 N N . SER A 1 206 ? 4.516 -1.627 -19.797 1 50.41 206 SER A N 1
ATOM 1604 C CA . SER A 1 206 ? 5.031 -0.543 -18.969 1 50.41 206 SER A CA 1
ATOM 1605 C C . SER A 1 206 ? 4.867 0.808 -19.656 1 50.41 206 SER A C 1
ATOM 1607 O O . SER A 1 206 ? 5.68 1.714 -19.453 1 50.41 206 SER A O 1
ATOM 1609 N N . SER A 1 207 ? 4.137 0.678 -20.688 1 53.69 207 SER A N 1
ATOM 1610 C CA . SER A 1 207 ? 4.055 2.029 -21.234 1 53.69 207 SER A CA 1
ATOM 1611 C C . SER A 1 207 ? 3.504 3.01 -20.203 1 53.69 207 SER A C 1
ATOM 1613 O O . SER A 1 207 ? 3.697 4.219 -20.328 1 53.69 207 SER A O 1
ATOM 1615 N N . HIS A 1 208 ? 2.951 2.305 -19.203 1 61.66 208 HIS A N 1
ATOM 1616 C CA . HIS A 1 208 ? 2.244 3.293 -18.391 1 61.66 208 HIS A CA 1
ATOM 1617 C C . HIS A 1 208 ? 3.127 3.814 -17.266 1 61.66 208 HIS A C 1
ATOM 1619 O O . HIS A 1 208 ? 3.76 3.029 -16.547 1 61.66 208 HIS A O 1
ATOM 1625 N N . LEU A 1 209 ? 3.34 5.043 -17.266 1 66.62 209 LEU A N 1
ATOM 1626 C CA . LEU A 1 209 ? 4.148 5.812 -16.328 1 66.62 209 LEU A CA 1
ATOM 1627 C C . LEU A 1 209 ? 3.51 5.82 -14.938 1 66.62 209 LEU A C 1
ATOM 1629 O O . LEU A 1 209 ? 4.125 6.27 -13.969 1 66.62 209 LEU A O 1
ATOM 1633 N N . CYS A 1 210 ? 2.238 5.055 -14.891 1 82.06 210 CYS A N 1
ATOM 1634 C CA . CYS A 1 210 ? 1.551 5.16 -13.609 1 82.06 210 CYS A CA 1
ATOM 1635 C C . CYS A 1 210 ? 0.813 3.869 -13.273 1 82.06 210 CYS A C 1
ATOM 1637 O O . CYS A 1 210 ? 0.517 3.072 -14.164 1 82.06 210 CYS A O 1
ATOM 1639 N N . VAL A 1 211 ? 0.689 3.598 -12.062 1 85.62 211 VAL A N 1
ATOM 1640 C CA . VAL A 1 211 ? -0.189 2.549 -11.547 1 85.62 211 VAL A CA 1
ATOM 1641 C C . VAL A 1 211 ? -1.55 3.145 -11.188 1 85.62 211 VAL A C 1
ATOM 1643 O O . VAL A 1 211 ? -1.627 4.164 -10.5 1 85.62 211 VAL A O 1
ATOM 1646 N N . THR A 1 212 ? -2.592 2.535 -11.695 1 86.62 212 THR A N 1
ATOM 1647 C CA . THR A 1 212 ? -3.945 3.023 -11.453 1 86.62 212 THR A CA 1
ATOM 1648 C C . THR A 1 212 ? -4.75 2.014 -10.641 1 86.62 212 THR A C 1
ATOM 1650 O O . THR A 1 212 ? -4.895 0.858 -11.047 1 86.62 212 THR A O 1
ATOM 1653 N N . ILE A 1 213 ? -5.172 2.447 -9.523 1 87.81 213 ILE A N 1
ATOM 1654 C CA . ILE A 1 213 ? -5.977 1.603 -8.648 1 87.81 213 ILE A CA 1
ATOM 1655 C C . ILE A 1 213 ? -7.398 2.156 -8.562 1 87.81 213 ILE A C 1
ATOM 1657 O O . ILE A 1 213 ? -7.594 3.336 -8.258 1 87.81 213 ILE A O 1
ATOM 1661 N N . ASP A 1 214 ? -8.32 1.314 -8.766 1 85 214 ASP A N 1
ATOM 1662 C CA . ASP A 1 214 ? -9.719 1.71 -8.703 1 85 214 ASP A CA 1
ATOM 1663 C C . ASP A 1 214 ? -10.117 2.07 -7.27 1 85 214 ASP A C 1
ATOM 1665 O O . ASP A 1 214 ? -9.742 1.376 -6.324 1 85 214 ASP A O 1
ATOM 1669 N N . LYS A 1 215 ? -10.914 3.059 -7.109 1 79.5 215 LYS A N 1
ATOM 1670 C CA . LYS A 1 215 ? -11.32 3.535 -5.789 1 79.5 215 LYS A CA 1
ATOM 1671 C C . LYS A 1 215 ? -12.188 2.502 -5.078 1 79.5 215 LYS A C 1
ATOM 1673 O O . LYS A 1 215 ? -12.195 2.428 -3.848 1 79.5 215 LYS A O 1
ATOM 1678 N N . ASP A 1 216 ? -12.852 1.712 -5.875 1 83.19 216 ASP A N 1
ATOM 1679 C CA . ASP A 1 216 ? -13.672 0.661 -5.277 1 83.19 216 ASP A CA 1
ATOM 1680 C C . ASP A 1 216 ? -12.805 -0.34 -4.512 1 83.19 216 ASP A C 1
ATOM 1682 O O . ASP A 1 216 ? -13.227 -0.871 -3.482 1 83.19 216 ASP A O 1
ATOM 1686 N N . ILE A 1 217 ? -11.695 -0.589 -5.078 1 86.69 217 ILE A N 1
ATOM 1687 C CA . ILE A 1 217 ? -10.758 -1.488 -4.41 1 86.69 217 ILE A CA 1
ATOM 1688 C C . ILE A 1 217 ? -10.336 -0.886 -3.072 1 86.69 217 ILE A C 1
ATOM 1690 O O . ILE A 1 217 ? -10.289 -1.585 -2.057 1 86.69 217 ILE A O 1
ATOM 1694 N N . LEU A 1 218 ? -10.141 0.365 -3.105 1 84.38 218 LEU A N 1
ATOM 1695 C CA . LEU A 1 218 ? -9.695 1.058 -1.899 1 84.38 218 LEU A CA 1
ATOM 1696 C C . LEU A 1 218 ? -10.812 1.127 -0.868 1 84.38 218 LEU A C 1
ATOM 1698 O O . LEU A 1 218 ? -10.555 1.068 0.337 1 84.38 218 LEU A O 1
ATOM 1702 N N . ALA A 1 219 ? -11.977 1.325 -1.35 1 82.56 219 ALA A N 1
ATOM 1703 C CA . ALA A 1 219 ? -13.133 1.396 -0.456 1 82.56 219 ALA A CA 1
ATOM 1704 C C . ALA A 1 219 ? -13.305 0.092 0.315 1 82.56 219 ALA A C 1
ATOM 1706 O O . ALA A 1 219 ? -13.648 0.106 1.5 1 82.56 219 ALA A O 1
ATOM 1707 N N . ASN A 1 220 ? -13.008 -1.004 -0.354 1 85.44 220 ASN A N 1
ATOM 1708 C CA . ASN A 1 220 ? -13.203 -2.314 0.257 1 85.44 220 ASN A CA 1
ATOM 1709 C C . ASN A 1 220 ? -11.961 -2.775 1.008 1 85.44 220 ASN A C 1
ATOM 1711 O O . ASN A 1 220 ? -12.023 -3.711 1.808 1 85.44 220 ASN A O 1
ATOM 1715 N N . ASN A 1 221 ? -10.914 -2.109 0.689 1 88.38 221 ASN A N 1
ATOM 1716 C CA . ASN A 1 221 ? -9.633 -2.379 1.336 1 88.38 221 ASN A CA 1
ATOM 1717 C C . ASN A 1 221 ? -8.969 -1.093 1.825 1 88.38 221 ASN A C 1
ATOM 1719 O O . ASN A 1 221 ? -8.047 -0.588 1.192 1 88.38 221 ASN A O 1
ATOM 1723 N N . PRO A 1 222 ? -9.352 -0.592 2.963 1 87.25 222 PRO A N 1
ATOM 1724 C CA . PRO A 1 222 ? -8.922 0.731 3.426 1 87.25 222 PRO A CA 1
ATOM 1725 C C . PRO A 1 222 ? -7.406 0.857 3.541 1 87.25 222 PRO A C 1
ATOM 1727 O O . PRO A 1 222 ? -6.871 1.97 3.531 1 87.25 222 PRO A O 1
ATOM 1730 N N . THR A 1 223 ? -6.812 -0.309 3.711 1 89.25 223 THR A N 1
ATOM 1731 C CA . THR A 1 223 ? -5.352 -0.339 3.711 1 89.25 223 THR A CA 1
ATOM 1732 C C . THR A 1 223 ? -4.832 -1.401 2.748 1 89.25 223 THR A C 1
ATOM 1734 O O . THR A 1 223 ? -5.238 -2.564 2.82 1 89.25 223 THR A O 1
ATOM 1737 N N . LEU A 1 224 ? -4.051 -0.966 1.811 1 93.5 224 LEU A N 1
ATOM 1738 C CA . LEU A 1 224 ? -3.449 -1.944 0.912 1 93.5 224 LEU A CA 1
ATOM 1739 C C . LEU A 1 224 ? -1.967 -1.651 0.703 1 93.5 224 LEU A C 1
ATOM 1741 O O . LEU A 1 224 ? -1.52 -0.52 0.902 1 93.5 224 LEU A O 1
ATOM 1745 N N . GLN A 1 225 ? -1.259 -2.662 0.42 1 94.62 225 GLN A N 1
ATOM 1746 C CA . GLN A 1 225 ? 0.179 -2.557 0.195 1 94.62 225 GLN A CA 1
ATOM 1747 C C . GLN A 1 225 ? 0.518 -2.711 -1.285 1 94.62 225 GLN A C 1
ATOM 1749 O O . GLN A 1 225 ? 0.109 -3.684 -1.922 1 94.62 225 GLN A O 1
ATOM 1754 N N . LEU A 1 226 ? 1.183 -1.74 -1.811 1 93.31 226 LEU A N 1
ATOM 1755 C CA . LEU A 1 226 ? 1.672 -1.795 -3.184 1 93.31 226 LEU A CA 1
ATOM 1756 C C . LEU A 1 226 ? 3.141 -2.207 -3.221 1 93.31 226 LEU A C 1
ATOM 1758 O O . LEU A 1 226 ? 3.967 -1.638 -2.508 1 93.31 226 LEU A O 1
ATOM 1762 N N . HIS A 1 227 ? 3.461 -3.207 -4.004 1 91.88 227 HIS A N 1
ATOM 1763 C CA . HIS A 1 227 ? 4.809 -3.764 -4.059 1 91.88 227 HIS A CA 1
ATOM 1764 C C . HIS A 1 227 ? 5.352 -3.748 -5.484 1 91.88 227 HIS A C 1
ATOM 1766 O O . HIS A 1 227 ? 4.629 -4.066 -6.434 1 91.88 227 HIS A O 1
ATOM 1772 N N . ASN A 1 228 ? 6.559 -3.309 -5.617 1 87.75 228 ASN A N 1
ATOM 1773 C CA . ASN A 1 228 ? 7.273 -3.494 -6.875 1 87.75 228 ASN A CA 1
ATOM 1774 C C . ASN A 1 228 ? 8.562 -4.281 -6.68 1 87.75 228 ASN A C 1
ATOM 1776 O O . ASN A 1 228 ? 9.445 -4.27 -7.543 1 87.75 228 ASN A O 1
ATOM 1780 N N . ASN A 1 229 ? 8.641 -4.941 -5.535 1 88.62 229 ASN A N 1
ATOM 1781 C CA . ASN A 1 229 ? 9.812 -5.734 -5.195 1 88.62 229 ASN A CA 1
ATOM 1782 C C . ASN A 1 229 ? 9.453 -7.188 -4.906 1 88.62 229 ASN A C 1
ATOM 1784 O O . ASN A 1 229 ? 10 -7.797 -3.988 1 88.62 229 ASN A O 1
ATOM 1788 N N . MET A 1 230 ? 8.43 -7.574 -5.555 1 90.62 230 MET A N 1
ATOM 1789 C CA . MET A 1 230 ? 8.016 -8.969 -5.422 1 90.62 230 MET A CA 1
ATOM 1790 C C . MET A 1 230 ? 8.156 -9.703 -6.75 1 90.62 230 MET A C 1
ATOM 1792 O O . MET A 1 230 ? 8.078 -9.094 -7.816 1 90.62 230 MET A O 1
ATOM 1796 N N . GLU A 1 231 ? 8.383 -10.945 -6.629 1 91.5 231 GLU A N 1
ATOM 1797 C CA . GLU A 1 231 ? 8.469 -11.812 -7.801 1 91.5 231 GLU A CA 1
ATOM 1798 C C . GLU A 1 231 ? 7.398 -12.898 -7.762 1 91.5 231 GLU A C 1
ATOM 1800 O O . GLU A 1 231 ? 7.117 -13.469 -6.703 1 91.5 231 GLU A O 1
ATOM 1805 N N . ASP A 1 232 ? 6.797 -13.078 -8.906 1 94.38 232 ASP A N 1
ATOM 1806 C CA . ASP A 1 232 ? 5.871 -14.195 -9.102 1 94.38 232 ASP A CA 1
ATOM 1807 C C . ASP A 1 232 ? 6.621 -15.5 -9.328 1 94.38 232 ASP A C 1
ATOM 1809 O O . ASP A 1 232 ? 7.402 -15.617 -10.273 1 94.38 232 ASP A O 1
ATOM 1813 N N . CYS A 1 233 ? 6.344 -16.531 -8.5 1 94.88 233 CYS A N 1
ATOM 1814 C CA . CYS A 1 233 ? 7.078 -17.797 -8.594 1 94.88 233 CYS A CA 1
ATOM 1815 C C . CYS A 1 233 ? 6.398 -18.75 -9.57 1 94.88 233 CYS A C 1
ATOM 1817 O O . CYS A 1 233 ? 6.965 -19.781 -9.922 1 94.88 233 CYS A O 1
ATOM 1819 N N . TYR A 1 234 ? 5.219 -18.469 -9.945 1 95.25 234 TYR A N 1
ATOM 1820 C CA . TYR A 1 234 ? 4.441 -19.234 -10.906 1 95.25 234 TYR A CA 1
ATOM 1821 C C . TYR A 1 234 ? 4.137 -20.641 -10.359 1 95.25 234 TYR A C 1
ATOM 1823 O O . TYR A 1 234 ? 4.262 -21.625 -11.078 1 95.25 234 TYR A O 1
ATOM 1831 N N . ILE A 1 235 ? 3.941 -20.719 -9.156 1 98 235 ILE A N 1
ATOM 1832 C CA . ILE A 1 235 ? 3.371 -21.859 -8.43 1 98 235 ILE A CA 1
ATOM 1833 C C . ILE A 1 235 ? 2.039 -21.453 -7.809 1 98 235 ILE A C 1
ATOM 1835 O O . ILE A 1 235 ? 1.967 -20.469 -7.059 1 98 235 ILE A O 1
ATOM 1839 N N . ASP A 1 236 ? 1.006 -22.203 -8.164 1 98.75 236 ASP A N 1
ATOM 1840 C CA . ASP A 1 236 ? -0.323 -21.812 -7.703 1 98.75 236 ASP A CA 1
ATOM 1841 C C . ASP A 1 236 ? -1.039 -22.984 -7.035 1 98.75 236 ASP A C 1
ATOM 1843 O O . ASP A 1 236 ? -0.961 -24.109 -7.508 1 98.75 236 ASP A O 1
ATOM 1847 N N . ILE A 1 237 ? -1.595 -22.703 -5.93 1 98.75 237 ILE A N 1
ATOM 1848 C CA . ILE A 1 237 ? -2.57 -23.625 -5.355 1 98.75 237 ILE A CA 1
ATOM 1849 C C . ILE A 1 237 ? -3.977 -23.234 -5.797 1 98.75 237 ILE A C 1
ATOM 1851 O O . ILE A 1 237 ? -4.414 -22.109 -5.555 1 98.75 237 ILE A O 1
ATOM 1855 N N . CYS A 1 238 ? -4.684 -24.156 -6.422 1 98.69 238 CYS A N 1
ATOM 1856 C CA . CYS A 1 238 ? -5.949 -23.812 -7.066 1 98.69 238 CYS A CA 1
ATOM 1857 C C . CYS A 1 238 ? -7.078 -24.703 -6.547 1 98.69 238 CYS A C 1
ATOM 1859 O O . CYS A 1 238 ? -6.867 -25.875 -6.254 1 98.69 238 CYS A O 1
ATOM 1861 N N . SER A 1 239 ? -8.266 -24.156 -6.477 1 97.62 239 SER A N 1
ATOM 1862 C CA . SER A 1 239 ? -9.492 -24.938 -6.367 1 97.62 239 SER A CA 1
ATOM 1863 C C . SER A 1 239 ? -9.969 -25.406 -7.734 1 97.62 239 SER A C 1
ATOM 1865 O O . SER A 1 239 ? -9.562 -24.859 -8.766 1 97.62 239 SER A O 1
ATOM 1867 N N . PRO A 1 240 ? -10.797 -26.406 -7.703 1 96.25 240 PRO A N 1
ATOM 1868 C CA . PRO A 1 240 ? -11.305 -26.906 -8.984 1 96.25 240 PRO A CA 1
ATOM 1869 C C . PRO A 1 240 ? -12.062 -25.844 -9.773 1 96.25 240 PRO A C 1
ATOM 1871 O O . PRO A 1 240 ? -12.18 -25.938 -11 1 96.25 240 PRO A O 1
ATOM 1874 N N . ASP A 1 241 ? -12.531 -24.828 -9.078 1 96.38 241 ASP A N 1
ATOM 1875 C CA . ASP A 1 241 ? -13.266 -23.734 -9.711 1 96.38 241 ASP A CA 1
ATOM 1876 C C . ASP A 1 241 ? -12.414 -23.047 -10.773 1 96.38 241 ASP A C 1
ATOM 1878 O O . ASP A 1 241 ? -12.945 -22.516 -11.75 1 96.38 241 ASP A O 1
ATOM 1882 N N . VAL A 1 242 ? -11.141 -23.078 -10.617 1 97.94 242 VAL A N 1
ATOM 1883 C CA . VAL A 1 242 ? -10.242 -22.438 -11.57 1 97.94 242 VAL A CA 1
ATOM 1884 C C . VAL A 1 242 ? -10.414 -23.062 -12.953 1 97.94 242 VAL A C 1
ATOM 1886 O O . VAL A 1 242 ? -10.469 -22.359 -13.961 1 97.94 242 VAL A O 1
ATOM 1889 N N . LEU A 1 243 ? -10.57 -24.375 -13 1 97.56 243 LEU A N 1
ATOM 1890 C CA . LEU A 1 243 ? -10.758 -25.078 -14.273 1 97.56 243 LEU A CA 1
ATOM 1891 C C . LEU A 1 243 ? -12.078 -24.672 -14.922 1 97.56 243 LEU A C 1
ATOM 1893 O O . LEU A 1 243 ? -12.125 -24.422 -16.125 1 97.56 243 LEU A O 1
ATOM 1897 N N . SER A 1 244 ? -13.102 -24.578 -14.141 1 95.69 244 SER A N 1
ATOM 1898 C CA . SER A 1 244 ? -14.406 -24.188 -14.664 1 95.69 244 SER A CA 1
ATOM 1899 C C . SER A 1 244 ? -14.383 -22.75 -15.18 1 95.69 244 SER A C 1
ATOM 1901 O O . SER A 1 244 ? -15.039 -22.438 -16.172 1 95.69 244 SER A O 1
ATOM 1903 N N . LEU A 1 245 ? -13.68 -21.906 -14.484 1 96.31 245 LEU A N 1
ATOM 1904 C CA . LEU A 1 245 ? -13.594 -20.516 -14.883 1 96.31 245 LEU A CA 1
ATOM 1905 C C . LEU A 1 245 ? -12.938 -20.375 -16.25 1 96.31 245 LEU A C 1
ATOM 1907 O O . LEU A 1 245 ? -13.32 -19.516 -17.047 1 96.31 245 LEU A O 1
ATOM 1911 N N . PHE A 1 246 ? -11.969 -21.156 -16.578 1 96.56 246 PHE A N 1
ATOM 1912 C CA . PHE A 1 246 ? -11.359 -21.156 -17.906 1 96.56 246 PHE A CA 1
ATOM 1913 C C . PHE A 1 246 ? -12.352 -21.625 -18.953 1 96.56 246 PHE A C 1
ATOM 1915 O O . PHE A 1 246 ? -12.32 -21.156 -20.094 1 96.56 246 PHE A O 1
ATOM 1922 N N . THR A 1 247 ? -13.172 -22.562 -18.594 1 95.56 247 THR A N 1
ATOM 1923 C CA . THR A 1 247 ? -14.18 -23.078 -19.516 1 95.56 247 THR A CA 1
ATOM 1924 C C . THR A 1 247 ? -15.258 -22.031 -19.781 1 95.56 247 THR A C 1
ATOM 1926 O O . THR A 1 247 ? -15.734 -21.906 -20.922 1 95.56 247 THR A O 1
ATOM 1929 N N . ASP A 1 248 ? -15.602 -21.281 -18.781 1 94.19 248 ASP A N 1
ATOM 1930 C CA . ASP A 1 248 ? -16.641 -20.266 -18.891 1 94.19 248 ASP A CA 1
ATOM 1931 C C . ASP A 1 248 ? -16.109 -19.016 -19.609 1 94.19 248 ASP A C 1
ATOM 1933 O O . ASP A 1 248 ? -16.891 -18.219 -20.141 1 94.19 248 ASP A O 1
ATOM 1937 N N . ASN A 1 249 ? -14.836 -18.812 -19.594 1 93.5 249 ASN A N 1
ATOM 1938 C CA . ASN A 1 249 ? -14.195 -17.656 -20.219 1 93.5 249 ASN A CA 1
ATOM 1939 C C . ASN A 1 249 ? -13.18 -18.094 -21.266 1 93.5 249 ASN A C 1
ATOM 1941 O O . ASN A 1 249 ? -11.977 -18.109 -21 1 93.5 249 ASN A O 1
ATOM 1945 N N . PHE A 1 250 ? -13.586 -18.25 -22.469 1 91.94 250 PHE A N 1
ATOM 1946 C CA . PHE A 1 250 ? -12.789 -18.844 -23.531 1 91.94 250 PHE A CA 1
ATOM 1947 C C . PHE A 1 250 ? -11.648 -17.922 -23.953 1 91.94 250 PHE A C 1
ATOM 1949 O O . PHE A 1 250 ? -10.688 -18.344 -24.594 1 91.94 250 PHE A O 1
ATOM 1956 N N . ASP A 1 251 ? -11.773 -16.672 -23.594 1 93.12 251 ASP A N 1
ATOM 1957 C CA . ASP A 1 251 ? -10.742 -15.703 -23.953 1 93.12 251 ASP A CA 1
ATOM 1958 C C . ASP A 1 251 ? -9.555 -15.789 -22.984 1 93.12 251 ASP A C 1
ATOM 1960 O O . ASP A 1 251 ? -8.492 -15.227 -23.266 1 93.12 251 ASP A O 1
ATOM 1964 N N . TYR A 1 252 ? -9.719 -16.547 -21.891 1 95.06 252 TYR A N 1
ATOM 1965 C CA . TYR A 1 252 ? -8.594 -16.75 -20.984 1 95.06 252 TYR A CA 1
ATOM 1966 C C . TYR A 1 252 ? -7.582 -17.719 -21.562 1 95.06 252 TYR A C 1
ATOM 1968 O O . TYR A 1 252 ? -7.742 -18.938 -21.453 1 95.06 252 TYR A O 1
ATOM 1976 N N . GLN A 1 253 ? -6.539 -17.188 -22.109 1 95.38 253 GLN A N 1
ATOM 1977 C CA . GLN A 1 253 ? -5.5 -18.016 -22.734 1 95.38 253 GLN A CA 1
ATOM 1978 C C . GLN A 1 253 ? -4.242 -18.047 -21.875 1 95.38 253 GLN A C 1
ATOM 1980 O O . GLN A 1 253 ? -3.537 -19.047 -21.828 1 95.38 253 GLN A O 1
ATOM 1985 N N . HIS A 1 254 ? -3.943 -16.953 -21.203 1 94.62 254 HIS A N 1
ATOM 1986 C CA . HIS A 1 254 ? -2.77 -16.812 -20.359 1 94.62 254 HIS A CA 1
ATOM 1987 C C . HIS A 1 254 ? -3.16 -16.781 -18.875 1 94.62 254 HIS A C 1
ATOM 1989 O O . HIS A 1 254 ? -4.148 -16.141 -18.516 1 94.62 254 HIS A O 1
ATOM 1995 N N . LEU A 1 255 ? -2.361 -17.469 -18.094 1 95.44 255 LEU A N 1
ATOM 1996 C CA . LEU A 1 255 ? -2.674 -17.609 -16.672 1 95.44 255 LEU A CA 1
ATOM 1997 C C . LEU A 1 255 ? -2.668 -16.25 -15.969 1 95.44 255 LEU A C 1
ATOM 1999 O O . LEU A 1 255 ? -3.576 -15.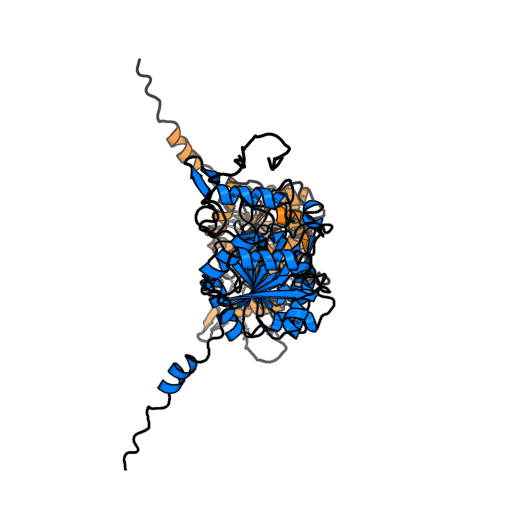953 -15.195 1 95.44 255 LEU A O 1
ATOM 2003 N N . ARG A 1 256 ? -1.671 -15.445 -16.219 1 95.25 256 ARG A N 1
ATOM 2004 C CA . ARG A 1 256 ? -1.522 -14.195 -15.492 1 95.25 256 ARG A CA 1
ATOM 2005 C C . ARG A 1 256 ? -2.195 -13.039 -16.234 1 95.25 256 ARG A C 1
ATOM 2007 O O . ARG A 1 256 ? -3.074 -12.375 -15.695 1 95.25 256 ARG A O 1
ATOM 2014 N N . ARG A 1 257 ? -2.014 -12.906 -17.484 1 91.75 257 ARG A N 1
ATOM 2015 C CA . ARG A 1 257 ? -2.455 -11.75 -18.266 1 91.75 257 ARG A CA 1
ATOM 2016 C C . ARG A 1 257 ? -3.967 -11.773 -18.469 1 91.75 257 ARG A C 1
ATOM 2018 O O . ARG A 1 257 ? -4.598 -10.719 -18.578 1 91.75 257 ARG A O 1
ATOM 2025 N N . HIS A 1 258 ? -4.488 -12.961 -18.562 1 94.25 258 HIS A N 1
ATOM 2026 C CA . HIS A 1 258 ? -5.918 -13.062 -18.828 1 94.25 258 HIS A CA 1
ATOM 2027 C C . HIS A 1 258 ? -6.68 -13.523 -17.594 1 94.25 258 HIS A C 1
ATOM 2029 O O . HIS A 1 258 ? -7.59 -12.836 -17.125 1 94.25 258 HIS A O 1
ATOM 2035 N N . PHE A 1 259 ? -6.262 -14.641 -17.047 1 96.5 259 PHE A N 1
ATOM 2036 C CA . PHE A 1 259 ? -7.043 -15.234 -15.961 1 96.5 259 PHE A CA 1
ATOM 2037 C C . PHE A 1 259 ? -6.938 -14.398 -14.695 1 96.5 259 PHE A C 1
ATOM 2039 O O . PHE A 1 259 ? -7.945 -13.922 -14.172 1 96.5 259 PHE A O 1
ATOM 2046 N N . VAL A 1 260 ? -5.711 -14.188 -14.164 1 97 260 VAL A N 1
ATOM 2047 C CA . VAL A 1 260 ? -5.512 -13.461 -12.914 1 97 260 VAL A CA 1
ATOM 2048 C C . VAL A 1 260 ? -6.031 -12.031 -13.055 1 97 260 VAL A C 1
ATOM 2050 O O . VAL A 1 260 ? -6.863 -11.586 -12.266 1 97 260 VAL A O 1
ATOM 2053 N N . LYS A 1 261 ? -5.637 -11.328 -14.102 1 93.62 261 LYS A N 1
ATOM 2054 C CA . LYS A 1 261 ? -6.082 -9.953 -14.312 1 93.62 261 LYS A CA 1
ATOM 2055 C C . LYS A 1 261 ? -7.59 -9.891 -14.523 1 93.62 261 LYS A C 1
ATOM 2057 O O . LYS A 1 261 ? -8.258 -8.984 -14.023 1 93.62 261 LYS A O 1
ATOM 2062 N N . GLY A 1 262 ? -8.047 -10.859 -15.242 1 93.69 262 GLY A N 1
ATOM 2063 C CA . GLY A 1 262 ? -9.477 -10.922 -15.492 1 93.69 262 GLY A CA 1
ATOM 2064 C C . GLY A 1 262 ? -10.297 -11.078 -14.219 1 93.69 262 GLY A C 1
ATOM 2065 O O . GLY A 1 262 ? -11.328 -10.43 -14.055 1 93.69 262 GLY A O 1
ATOM 2066 N N . LEU A 1 263 ? -9.844 -11.938 -13.359 1 94.31 263 LEU A N 1
ATOM 2067 C CA . LEU A 1 263 ? -10.555 -12.172 -12.109 1 94.31 263 LEU A CA 1
ATOM 2068 C C . LEU A 1 263 ? -10.5 -10.938 -11.211 1 94.31 263 LEU A C 1
ATOM 2070 O O . LEU A 1 263 ? -11.453 -10.648 -10.484 1 94.31 263 LEU A O 1
ATOM 2074 N N . LEU A 1 264 ? -9.406 -10.234 -11.234 1 93 264 LEU A N 1
ATOM 2075 C CA . LEU A 1 264 ? -9.219 -9.078 -10.359 1 93 264 LEU A CA 1
ATOM 2076 C C . LEU A 1 264 ? -10.133 -7.93 -10.773 1 93 264 LEU A C 1
ATOM 2078 O O . LEU A 1 264 ? -10.516 -7.105 -9.945 1 93 264 LEU A O 1
ATOM 2082 N N . VAL A 1 265 ? -10.414 -7.801 -12.016 1 87.69 265 VAL A N 1
ATOM 2083 C CA . VAL A 1 265 ? -11.227 -6.691 -12.5 1 87.69 265 VAL A CA 1
ATOM 2084 C C . VAL A 1 265 ? -12.703 -7.094 -12.508 1 87.69 265 VAL A C 1
ATOM 2086 O O . VAL A 1 265 ? -13.586 -6.234 -12.586 1 87.69 265 VAL A O 1
ATOM 2089 N N . ASP A 1 266 ? -12.867 -8.406 -12.406 1 84.12 266 ASP A N 1
ATOM 2090 C CA . ASP A 1 266 ? -14.242 -8.898 -12.422 1 84.12 266 ASP A CA 1
ATOM 2091 C C . ASP A 1 266 ? -14.875 -8.812 -11.039 1 84.12 266 ASP A C 1
ATOM 2093 O O . ASP A 1 266 ? -14.609 -9.648 -10.172 1 84.12 266 ASP A O 1
ATOM 2097 N N . ASP A 1 267 ? -15.734 -7.906 -10.844 1 75.44 267 ASP A N 1
ATOM 2098 C CA . ASP A 1 267 ? -16.375 -7.723 -9.547 1 75.44 267 ASP A CA 1
ATOM 2099 C C . ASP A 1 267 ? -17.703 -8.477 -9.484 1 75.44 267 ASP A C 1
ATOM 2101 O O . ASP A 1 267 ? -18.359 -8.508 -8.438 1 75.44 267 ASP A O 1
ATOM 2105 N N . ILE A 1 268 ? -18 -9.117 -10.492 1 77.88 268 ILE A N 1
ATOM 2106 C CA . ILE A 1 268 ? -19.328 -9.727 -10.57 1 77.88 268 ILE A CA 1
ATOM 2107 C C . ILE A 1 268 ? -19.312 -11.078 -9.867 1 77.88 268 ILE A C 1
ATOM 2109 O O . ILE A 1 268 ? -20.109 -11.32 -8.961 1 77.88 268 ILE A O 1
ATOM 2113 N N . MET A 1 269 ? -18.484 -11.969 -10.211 1 84.25 269 MET A N 1
ATOM 2114 C CA . MET A 1 269 ? -18.469 -13.32 -9.656 1 84.25 269 MET A CA 1
ATOM 2115 C C . MET A 1 269 ? -17.859 -13.328 -8.25 1 84.25 269 MET A C 1
ATOM 2117 O O . MET A 1 269 ? -18.203 -14.188 -7.434 1 84.25 269 MET A O 1
ATOM 2121 N N . GLY A 1 270 ? -16.953 -12.43 -7.949 1 90.62 270 GLY A N 1
ATOM 2122 C CA . GLY A 1 270 ? -16.438 -12.227 -6.605 1 90.62 270 GLY A CA 1
ATOM 2123 C C . GLY A 1 270 ? -15.32 -13.188 -6.242 1 90.62 270 GLY A C 1
ATOM 2124 O O . GLY A 1 270 ? -15.023 -13.391 -5.062 1 90.62 270 GLY A O 1
ATOM 2125 N N . TYR A 1 271 ? -14.82 -13.977 -7.246 1 95.88 271 TYR A N 1
ATOM 2126 C CA . TYR A 1 271 ? -13.711 -14.875 -6.957 1 95.88 271 TYR A CA 1
ATOM 2127 C C . TYR A 1 271 ? -12.484 -14.094 -6.492 1 95.88 271 TYR A C 1
ATOM 2129 O O . TYR A 1 271 ? -12.234 -12.984 -6.965 1 95.88 271 TYR A O 1
ATOM 2137 N N . LYS A 1 272 ? -11.758 -14.703 -5.543 1 96.62 272 LYS A N 1
ATOM 2138 C CA . LYS A 1 272 ? -10.625 -14.008 -4.938 1 96.62 272 LYS A CA 1
ATOM 2139 C C . LYS A 1 272 ? -9.336 -14.812 -5.094 1 96.62 272 LYS A C 1
ATOM 2141 O O . LYS A 1 272 ? -9.367 -16.047 -5.086 1 96.62 272 LYS A O 1
ATOM 2146 N N . ILE A 1 273 ? -8.297 -14.133 -5.254 1 98.19 273 ILE A N 1
ATOM 2147 C CA . ILE A 1 273 ? -6.957 -14.703 -5.309 1 98.19 273 ILE A CA 1
ATOM 2148 C C . ILE A 1 273 ? -6.129 -14.203 -4.129 1 98.19 273 ILE A C 1
ATOM 2150 O O . ILE A 1 273 ? -6.176 -13.016 -3.791 1 98.19 273 ILE A O 1
ATOM 2154 N N . TYR A 1 274 ? -5.406 -15.062 -3.502 1 98.5 274 TYR A N 1
ATOM 2155 C CA . TYR A 1 274 ? -4.547 -14.703 -2.379 1 98.5 274 TYR A CA 1
ATOM 2156 C C . TYR A 1 274 ? -3.088 -15.016 -2.691 1 98.5 274 TYR A C 1
ATOM 2158 O O . TYR A 1 274 ? -2.783 -15.648 -3.703 1 98.5 274 TYR A O 1
ATOM 2166 N N . THR A 1 275 ? -2.197 -14.492 -1.86 1 98.31 275 THR A N 1
ATOM 2167 C CA . THR A 1 275 ? -0.773 -14.734 -2.066 1 98.31 275 THR A CA 1
ATOM 2168 C C . THR A 1 275 ? -0.146 -15.359 -0.823 1 98.31 275 THR A C 1
ATOM 2170 O O . THR A 1 275 ? -0.688 -15.242 0.278 1 98.31 275 THR A O 1
ATOM 2173 N N . HIS A 1 276 ? 0.844 -16.109 -1.008 1 98.06 276 HIS A N 1
ATOM 2174 C CA . HIS A 1 276 ? 1.712 -16.672 0.024 1 98.06 276 HIS A CA 1
ATOM 2175 C C . HIS A 1 276 ? 3.172 -16.312 -0.233 1 98.06 276 HIS A C 1
ATOM 2177 O O . HIS A 1 276 ? 3.748 -16.719 -1.243 1 98.06 276 HIS A O 1
ATOM 2183 N N . GLU A 1 277 ? 3.721 -15.57 0.676 1 96.12 277 GLU A N 1
ATOM 2184 C CA . GLU A 1 277 ? 5.094 -15.109 0.513 1 96.12 277 GLU A CA 1
ATOM 2185 C C . GLU A 1 277 ? 6.086 -16.094 1.144 1 96.12 277 GLU A C 1
ATOM 2187 O O . GLU A 1 277 ? 5.926 -16.484 2.301 1 96.12 277 GLU A O 1
ATOM 2192 N N . ILE A 1 278 ? 7.059 -16.484 0.371 1 95.25 278 ILE A N 1
ATOM 2193 C CA . ILE A 1 278 ? 8.117 -17.328 0.912 1 95.25 278 ILE A CA 1
ATOM 2194 C C . ILE A 1 278 ? 9.359 -16.5 1.199 1 95.25 278 ILE A C 1
ATOM 2196 O O . ILE A 1 278 ? 9.641 -15.531 0.485 1 95.25 278 ILE A O 1
ATOM 2200 N N . HIS A 1 279 ? 10.125 -16.859 2.17 1 89.69 279 HIS A N 1
ATOM 2201 C CA . HIS A 1 279 ? 11.266 -16.047 2.59 1 89.69 279 HIS A CA 1
ATOM 2202 C C . HIS A 1 279 ? 12.562 -16.844 2.527 1 89.69 279 HIS A C 1
ATOM 2204 O O . HIS A 1 279 ? 13.594 -16.328 2.088 1 89.69 279 HIS A O 1
ATOM 2210 N N . SER A 1 280 ? 12.578 -18.047 2.916 1 87.44 280 SER A N 1
ATOM 2211 C CA . SER A 1 280 ? 13.82 -18.797 3.029 1 87.44 280 SER A CA 1
ATOM 2212 C C . SER A 1 280 ? 13.898 -19.891 1.97 1 87.44 280 SER A C 1
ATOM 2214 O O . SER A 1 280 ? 14.977 -20.438 1.707 1 87.44 280 SER A O 1
ATOM 2216 N N . SER A 1 281 ? 12.93 -20.156 1.285 1 91.44 281 SER A N 1
ATOM 2217 C CA . SER A 1 281 ? 12.891 -21.219 0.287 1 91.44 281 SER A CA 1
ATOM 2218 C C . SER A 1 281 ? 13.148 -20.672 -1.113 1 91.44 281 SER A C 1
ATOM 2220 O O . SER A 1 281 ? 13.086 -19.453 -1.333 1 91.44 281 SER A O 1
ATOM 2222 N N . TYR A 1 282 ? 13.523 -21.625 -1.976 1 92.44 282 TYR A N 1
ATOM 2223 C CA . TYR A 1 282 ? 13.828 -21.266 -3.355 1 92.44 282 TYR A CA 1
ATOM 2224 C C . TYR A 1 282 ? 12.648 -21.547 -4.27 1 92.44 282 TYR A C 1
ATOM 2226 O O . TYR A 1 282 ? 11.977 -22.562 -4.125 1 92.44 282 TYR A O 1
ATOM 2234 N N . ALA A 1 283 ? 12.336 -20.641 -5.172 1 95 283 ALA A N 1
ATOM 2235 C CA . ALA A 1 283 ? 11.352 -20.828 -6.234 1 95 283 ALA A CA 1
ATOM 2236 C C . ALA A 1 283 ? 11.625 -19.906 -7.414 1 95 283 ALA A C 1
ATOM 2238 O O . ALA A 1 283 ? 11.711 -18.688 -7.242 1 95 283 ALA A O 1
ATOM 2239 N N . ALA A 1 284 ? 11.781 -20.484 -8.555 1 93.44 284 ALA A N 1
ATOM 2240 C CA . ALA A 1 284 ? 12.023 -19.688 -9.758 1 93.44 284 ALA A CA 1
ATOM 2241 C C . ALA A 1 284 ? 11.602 -20.453 -11.016 1 93.44 284 ALA A C 1
ATOM 2243 O O . ALA A 1 284 ? 11.828 -21.656 -11.125 1 93.44 284 ALA A O 1
ATOM 2244 N N . ARG A 1 285 ? 11.039 -19.703 -11.891 1 94.38 285 ARG A N 1
ATOM 2245 C CA . ARG A 1 285 ? 10.695 -20.266 -13.195 1 94.38 285 ARG A CA 1
ATOM 2246 C C . ARG A 1 285 ? 11.711 -19.875 -14.258 1 94.38 285 ARG A C 1
ATOM 2248 O O . ARG A 1 285 ? 12.188 -18.734 -14.273 1 94.38 285 ARG A O 1
ATOM 2255 N N . ILE A 1 286 ? 12.031 -20.797 -15.094 1 93.31 286 ILE A N 1
ATOM 2256 C CA . ILE A 1 286 ? 12.945 -20.547 -16.203 1 93.31 286 ILE A CA 1
ATOM 2257 C C . ILE A 1 286 ? 12.141 -20.188 -17.453 1 93.31 286 ILE A C 1
ATOM 2259 O O . ILE A 1 286 ? 11.703 -21.078 -18.203 1 93.31 286 ILE A O 1
ATOM 2263 N N . ASP A 1 287 ? 12.016 -18.953 -17.672 1 89.69 287 ASP A N 1
ATOM 2264 C CA . ASP A 1 287 ? 11.156 -18.594 -18.797 1 89.69 287 ASP A CA 1
ATOM 2265 C C . ASP A 1 287 ? 11.961 -17.906 -19.906 1 89.69 287 ASP A C 1
ATOM 2267 O O . ASP A 1 287 ? 11.422 -17.609 -20.969 1 89.69 287 ASP A O 1
ATOM 2271 N N . ASN A 1 288 ? 13.219 -17.672 -19.703 1 86.81 288 ASN A N 1
ATOM 2272 C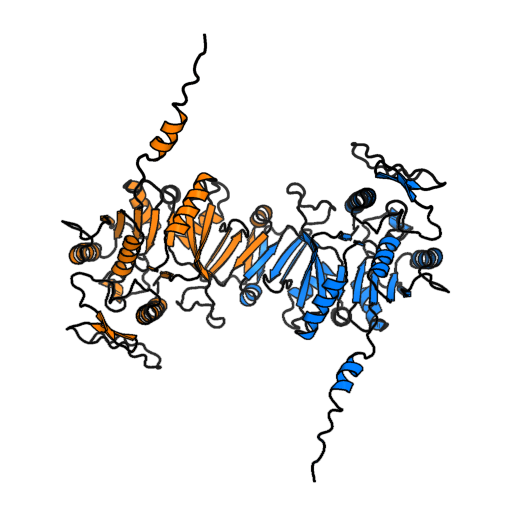 CA . ASN A 1 288 ? 14.133 -17.109 -20.688 1 86.81 288 ASN A CA 1
ATOM 2273 C C . ASN A 1 288 ? 15.57 -17.578 -20.469 1 86.81 288 ASN A C 1
ATOM 2275 O O . ASN A 1 288 ? 15.844 -18.312 -19.516 1 86.81 288 ASN A O 1
ATOM 2279 N N . PHE A 1 289 ? 16.453 -17.141 -21.312 1 87.75 289 PHE A N 1
ATOM 2280 C CA . PHE A 1 289 ? 17.828 -17.609 -21.25 1 87.75 289 PHE A CA 1
ATOM 2281 C C . PHE A 1 289 ? 18.531 -17.062 -20.016 1 87.75 289 PHE A C 1
ATOM 2283 O O . PHE A 1 289 ? 19.375 -17.734 -19.422 1 87.75 289 PHE A O 1
ATOM 2290 N N . ARG A 1 290 ? 18.156 -15.891 -19.656 1 85.81 290 ARG A N 1
ATOM 2291 C CA . ARG A 1 290 ? 18.766 -15.305 -18.453 1 85.81 290 ARG A CA 1
ATOM 2292 C C . ARG A 1 290 ? 18.375 -16.078 -17.203 1 85.81 290 ARG A C 1
ATOM 2294 O O . ARG A 1 290 ? 19.219 -16.359 -16.359 1 85.81 290 ARG A O 1
ATOM 2301 N N . SER A 1 291 ? 17.156 -16.328 -17.156 1 91.19 291 SER A N 1
ATOM 2302 C CA . SER A 1 291 ? 16.719 -17.141 -16.016 1 91.19 291 SER A CA 1
ATOM 2303 C C . SER A 1 291 ? 17.328 -18.531 -16.062 1 91.19 291 SER A C 1
ATOM 2305 O O . SER A 1 291 ? 17.609 -19.125 -15.008 1 91.19 291 SER A O 1
ATOM 2307 N N . TYR A 1 292 ? 17.484 -19.047 -17.234 1 91.38 292 TYR A N 1
ATOM 2308 C CA . TYR A 1 292 ? 18.156 -20.344 -17.375 1 91.38 292 TYR A CA 1
ATOM 2309 C C . TYR A 1 292 ? 19.562 -20.297 -16.766 1 91.38 292 TYR A C 1
ATOM 2311 O O . TYR A 1 292 ? 19.922 -21.156 -15.961 1 91.38 292 TYR A O 1
ATOM 2319 N N . ASP A 1 293 ? 20.219 -19.297 -17.109 1 88.69 293 ASP A N 1
ATOM 2320 C CA . ASP A 1 293 ? 21.578 -19.125 -16.609 1 88.69 293 ASP A CA 1
ATOM 2321 C C . ASP A 1 293 ? 21.594 -18.891 -15.102 1 88.69 293 ASP A C 1
ATOM 2323 O O . ASP A 1 293 ? 22.375 -19.516 -14.375 1 88.69 293 ASP A O 1
ATOM 2327 N N . ALA A 1 294 ? 20.766 -18.047 -14.664 1 87.69 294 ALA A N 1
ATOM 2328 C CA . ALA A 1 294 ? 20.719 -17.688 -13.258 1 87.69 294 ALA A CA 1
ATOM 2329 C C . ALA A 1 294 ? 20.359 -18.891 -12.391 1 87.69 294 ALA A C 1
ATOM 2331 O O . ALA A 1 294 ? 21 -19.156 -11.367 1 87.69 294 ALA A O 1
ATOM 2332 N N . VAL A 1 295 ? 19.406 -19.609 -12.789 1 90.75 295 VAL A N 1
ATOM 2333 C CA . VAL A 1 295 ? 18.953 -20.766 -12.016 1 90.75 295 VAL A CA 1
ATOM 2334 C C . VAL A 1 295 ? 20.016 -21.859 -12.031 1 90.75 295 VAL A C 1
ATOM 2336 O O . VAL A 1 295 ? 20.219 -22.547 -11.031 1 90.75 295 VAL A O 1
ATOM 2339 N N . SER A 1 296 ? 20.641 -22.031 -13.156 1 88.88 296 SER A N 1
ATOM 2340 C CA . SER A 1 296 ? 21.75 -23 -13.234 1 88.88 296 SER A CA 1
ATOM 2341 C C . SER A 1 296 ? 22.812 -22.688 -12.195 1 88.88 296 SER A C 1
ATOM 2343 O O . SER A 1 296 ? 23.281 -23.594 -11.492 1 88.88 296 SER A O 1
ATOM 2345 N N . LYS A 1 297 ? 23.109 -21.453 -12.102 1 84.94 297 LYS A N 1
ATOM 2346 C CA . LYS A 1 297 ? 24.109 -21.031 -11.133 1 84.94 297 LYS A CA 1
ATOM 2347 C C . LYS A 1 297 ? 23.625 -21.266 -9.703 1 84.94 297 LYS A C 1
ATOM 2349 O O . LYS A 1 297 ? 24.391 -21.688 -8.836 1 84.94 297 LYS A O 1
ATOM 2354 N N . ASP A 1 298 ? 22.422 -21.016 -9.508 1 86.31 298 ASP A N 1
ATOM 2355 C CA . ASP A 1 298 ? 21.844 -21.234 -8.18 1 86.31 298 ASP A CA 1
ATOM 2356 C C . ASP A 1 298 ? 21.891 -22.703 -7.793 1 86.31 298 ASP A C 1
ATOM 2358 O O . ASP A 1 298 ? 22.141 -23.047 -6.629 1 86.31 298 ASP A O 1
ATOM 2362 N N . ILE A 1 299 ? 21.594 -23.578 -8.711 1 85.88 299 ILE A N 1
ATOM 2363 C CA . ILE A 1 299 ? 21.609 -25.016 -8.477 1 85.88 299 ILE A CA 1
ATOM 2364 C C . ILE A 1 299 ? 23.031 -25.453 -8.133 1 85.88 299 ILE A C 1
ATOM 2366 O O . ILE A 1 299 ? 23.234 -26.234 -7.195 1 85.88 299 ILE A O 1
ATOM 2370 N N . ILE A 1 300 ? 23.969 -24.906 -8.859 1 79.81 300 ILE A N 1
ATOM 2371 C CA . ILE A 1 300 ? 25.375 -25.25 -8.656 1 79.81 300 ILE A CA 1
ATOM 2372 C C . ILE A 1 300 ? 25.812 -24.812 -7.254 1 79.81 300 ILE A C 1
ATOM 2374 O O . ILE A 1 300 ? 26.562 -25.531 -6.582 1 79.81 300 ILE A O 1
ATOM 2378 N N . GLN A 1 301 ? 25.25 -23.703 -6.805 1 78.06 301 GLN A N 1
ATOM 2379 C CA . GLN A 1 301 ? 25.578 -23.172 -5.484 1 78.06 301 GLN A CA 1
ATOM 2380 C C . GLN A 1 301 ? 24.719 -23.844 -4.402 1 78.06 301 GLN A C 1
ATOM 2382 O O . GLN A 1 301 ? 24.844 -23.5 -3.223 1 78.06 301 GLN A O 1
ATOM 2387 N N . ARG A 1 302 ? 23.797 -24.672 -4.742 1 75.06 302 ARG A N 1
ATOM 2388 C CA . ARG A 1 302 ? 22.984 -25.516 -3.883 1 75.06 302 ARG A CA 1
ATOM 2389 C C . ARG A 1 302 ? 21.906 -24.703 -3.17 1 75.06 302 ARG A C 1
ATOM 2391 O O . ARG A 1 302 ? 21.5 -25.047 -2.055 1 75.06 302 ARG A O 1
ATOM 2398 N N . TRP A 1 303 ? 21.562 -23.688 -3.775 1 72.25 303 TRP A N 1
ATOM 2399 C CA . TRP A 1 303 ? 20.453 -22.891 -3.238 1 72.25 303 TRP A CA 1
ATOM 2400 C C . TRP A 1 303 ? 19.141 -23.641 -3.363 1 72.25 303 TRP A C 1
ATOM 2402 O O . TRP A 1 303 ? 18.188 -23.359 -2.637 1 72.25 303 TRP A O 1
ATOM 2412 N N . THR A 1 304 ? 19.125 -24.625 -4.215 1 80.25 304 THR A N 1
ATOM 2413 C CA . THR A 1 304 ? 17.891 -25.375 -4.48 1 80.25 304 THR A CA 1
ATOM 2414 C C . THR A 1 304 ? 17.891 -26.703 -3.727 1 80.25 304 THR A C 1
ATOM 2416 O O . THR A 1 304 ? 17 -27.531 -3.924 1 80.25 304 THR A O 1
ATOM 2419 N N . TYR A 1 305 ? 18.844 -26.953 -2.887 1 70.38 305 TYR A N 1
ATOM 2420 C CA . TYR A 1 305 ? 18.906 -28.188 -2.131 1 70.38 305 TYR A CA 1
ATOM 2421 C C . TYR A 1 305 ? 17.562 -28.484 -1.45 1 70.38 305 TYR A C 1
ATOM 2423 O O . TYR A 1 305 ? 16.969 -27.578 -0.854 1 70.38 305 TYR A O 1
ATOM 2431 N N . PRO A 1 306 ? 17.062 -29.594 -1.762 1 75.06 306 PRO A N 1
ATOM 2432 C CA . PRO A 1 306 ? 17.703 -30.828 -2.213 1 75.06 306 PRO A CA 1
ATOM 2433 C C . PRO A 1 306 ? 17.5 -31.094 -3.707 1 75.06 306 PRO A C 1
ATOM 2435 O O . PRO A 1 306 ? 17.844 -32.156 -4.203 1 75.06 306 PRO A O 1
ATOM 2438 N N . MET A 1 307 ? 17.031 -30.172 -4.371 1 68 307 MET A N 1
ATOM 2439 C CA . MET A 1 307 ? 16.875 -30.297 -5.82 1 68 307 MET A CA 1
ATOM 2440 C C . MET A 1 307 ? 18.188 -29.984 -6.531 1 68 307 MET A C 1
ATOM 2442 O O . MET A 1 307 ? 18.297 -28.984 -7.234 1 68 307 MET A O 1
ATOM 2446 N N . VAL A 1 308 ? 19.141 -30.828 -6.301 1 65.25 308 VAL A N 1
ATOM 2447 C CA . VAL A 1 308 ? 20.469 -30.719 -6.902 1 65.25 308 VAL A CA 1
ATOM 2448 C C . VAL A 1 308 ? 20.844 -32.031 -7.559 1 65.25 308 VAL A C 1
ATOM 2450 O O . VAL A 1 308 ? 20.359 -33.094 -7.152 1 65.25 308 VAL A O 1
ATOM 2453 N N . PRO A 1 309 ? 21.594 -31.984 -8.531 1 66.81 309 PRO A N 1
ATOM 2454 C CA . PRO A 1 309 ? 21.844 -33.156 -9.391 1 66.81 309 PRO A CA 1
ATOM 2455 C C . PRO A 1 309 ? 22.391 -34.344 -8.617 1 66.81 309 PRO A C 1
ATOM 2457 O O . PRO A 1 309 ? 22.078 -35.5 -8.938 1 66.81 309 PRO A O 1
ATOM 2460 N N . ASP A 1 310 ? 23.156 -34.125 -7.555 1 64.88 310 ASP A N 1
ATOM 2461 C CA . ASP A 1 310 ? 23.781 -35.219 -6.844 1 64.88 310 ASP A CA 1
ATOM 2462 C C . ASP A 1 310 ? 22.766 -35.938 -5.949 1 64.88 310 ASP A C 1
ATOM 2464 O O . ASP A 1 310 ? 22.969 -37.094 -5.566 1 64.88 310 ASP A O 1
ATOM 2468 N N . VAL A 1 311 ? 21.781 -35.25 -5.645 1 63.84 311 VAL A N 1
ATOM 2469 C CA . VAL A 1 311 ? 20.734 -35.844 -4.816 1 63.84 311 VAL A CA 1
ATOM 2470 C C . VAL A 1 311 ? 19.688 -36.5 -5.707 1 63.84 311 VAL A C 1
ATOM 2472 O O . VAL A 1 311 ? 19.156 -37.562 -5.375 1 63.84 311 VAL A O 1
ATOM 2475 N N . LEU A 1 312 ? 19.484 -35.906 -6.836 1 70.19 312 LEU A N 1
ATOM 2476 C CA . LEU A 1 312 ? 18.438 -36.375 -7.734 1 70.19 312 LEU A CA 1
ATOM 2477 C C . LEU A 1 312 ? 18.891 -37.594 -8.523 1 70.19 312 LEU A C 1
ATOM 2479 O O . LEU A 1 312 ? 19.984 -37.594 -9.086 1 70.19 312 LEU A O 1
ATOM 2483 N N . SER A 1 313 ? 18.781 -38.844 -7.977 1 58.56 313 SER A N 1
ATOM 2484 C CA . SER A 1 313 ? 19.188 -40.094 -8.617 1 58.56 313 SER A CA 1
ATOM 2485 C C . SER A 1 313 ? 18.188 -40.5 -9.688 1 58.56 313 SER A C 1
ATOM 2487 O O . SER A 1 313 ? 17.047 -40.844 -9.383 1 58.56 313 SER A O 1
ATOM 2489 N N . PHE A 1 314 ? 18.484 -39.969 -10.773 1 54.75 314 PHE A N 1
ATOM 2490 C CA . PHE A 1 314 ? 17.594 -40.5 -11.789 1 54.75 314 PHE A CA 1
ATOM 2491 C C . PHE A 1 314 ? 18.234 -41.688 -12.508 1 54.75 314 PHE A C 1
ATOM 2493 O O . PHE A 1 314 ? 19.469 -41.781 -12.555 1 54.75 314 PHE A O 1
ATOM 2500 N N . GLY A 1 315 ? 17.547 -42.781 -12.508 1 45.16 315 GLY A N 1
ATOM 2501 C CA . GLY A 1 315 ? 18.047 -44.031 -13.047 1 45.16 315 GLY A CA 1
ATOM 2502 C C . GLY A 1 315 ? 19.234 -43.875 -13.969 1 45.16 315 GLY A C 1
ATOM 2503 O O . GLY A 1 315 ? 20.234 -44.594 -13.852 1 45.16 315 GLY A O 1
ATOM 2504 N N . ASN A 1 316 ? 19.062 -43.25 -15.078 1 43.66 316 ASN A N 1
ATOM 2505 C CA . ASN A 1 316 ? 20.094 -43.219 -16.109 1 43.66 316 ASN A CA 1
ATOM 2506 C C . ASN A 1 316 ? 21.094 -42.094 -15.867 1 43.66 316 ASN A C 1
ATOM 2508 O O . ASN A 1 316 ? 21.938 -41.812 -16.734 1 43.66 316 ASN A O 1
ATOM 2512 N N . CYS A 1 317 ? 20.797 -41.156 -15.031 1 45.12 317 CYS A N 1
ATOM 2513 C CA . CYS A 1 317 ? 21.719 -40.031 -14.992 1 45.12 317 CYS A CA 1
ATOM 2514 C C . CYS A 1 317 ? 22.906 -40.344 -14.102 1 45.12 317 CYS A C 1
ATOM 2516 O O . CYS A 1 317 ? 22.766 -41 -13.062 1 45.12 317 CYS A O 1
ATOM 2518 N N . HIS A 1 318 ? 24.094 -40.25 -14.609 1 44.28 318 HIS A N 1
ATOM 2519 C CA . HIS A 1 318 ? 25.406 -40.375 -13.977 1 44.28 318 HIS A CA 1
ATOM 2520 C C . HIS A 1 318 ? 25.469 -39.594 -12.672 1 44.28 318 HIS A C 1
ATOM 2522 O O . HIS A 1 318 ? 24.938 -38.469 -12.578 1 44.28 318 HIS A O 1
ATOM 2528 N N . GLU A 1 319 ? 25.562 -40.312 -11.625 1 47.09 319 GLU A N 1
ATOM 2529 C CA . GLU A 1 319 ? 25.797 -39.75 -10.312 1 47.09 319 GLU A CA 1
ATOM 2530 C C . GLU A 1 319 ? 26.656 -38.469 -10.414 1 47.09 319 GLU A C 1
ATOM 2532 O O . GLU A 1 319 ? 27.734 -38.5 -11.008 1 47.09 319 GLU A O 1
ATOM 2537 N N . MET A 1 320 ? 26.141 -37.375 -10.508 1 48.62 320 MET A N 1
ATOM 2538 C CA . MET A 1 320 ? 26.938 -36.156 -10.453 1 48.62 320 MET A CA 1
ATOM 2539 C C . MET A 1 320 ? 27.484 -35.938 -9.055 1 48.62 320 MET A C 1
ATOM 2541 O O . MET A 1 320 ? 26.75 -36.031 -8.07 1 48.62 320 MET A O 1
ATOM 2545 N N . LYS A 1 321 ? 28.812 -36.031 -8.867 1 48.59 321 LYS A N 1
ATOM 2546 C CA . LYS A 1 321 ? 29.438 -35.812 -7.574 1 48.59 321 LYS A CA 1
ATOM 2547 C C . LYS A 1 321 ? 29.844 -34.344 -7.414 1 48.59 321 LYS A C 1
ATOM 2549 O O . LYS A 1 321 ? 30.344 -33.719 -8.359 1 48.59 321 LYS A O 1
ATOM 2554 N N . LEU A 1 322 ? 29.375 -33.844 -6.398 1 45.44 322 LEU A N 1
ATOM 2555 C CA . LEU A 1 322 ? 29.812 -32.5 -6.02 1 45.44 322 LEU A CA 1
ATOM 2556 C C . LEU A 1 322 ? 31.281 -32.5 -5.609 1 45.44 322 LEU A C 1
ATOM 2558 O O . LEU A 1 322 ? 31.703 -33.312 -4.777 1 45.44 322 LEU A O 1
ATOM 2562 N N . HIS A 1 323 ? 32.094 -31.828 -6.406 1 45 323 HIS A N 1
ATOM 2563 C CA . HIS A 1 323 ? 33.469 -31.641 -5.973 1 45 323 HIS A CA 1
ATOM 2564 C C . HIS A 1 323 ? 33.625 -30.375 -5.148 1 45 323 HIS A C 1
ATOM 2566 O O . HIS A 1 323 ? 32.75 -29.5 -5.172 1 45 323 HIS A O 1
ATOM 2572 N N . ARG A 1 324 ? 34.531 -30.375 -4.223 1 41.47 324 ARG A N 1
ATOM 2573 C CA . ARG A 1 324 ? 34.812 -29.344 -3.221 1 41.47 324 ARG A CA 1
ATOM 2574 C C . ARG A 1 324 ? 34.562 -27.953 -3.793 1 41.47 324 ARG A C 1
ATOM 2576 O O . ARG A 1 324 ? 34.125 -27.047 -3.08 1 41.47 324 ARG A O 1
ATOM 2583 N N . GLN A 1 325 ? 34.906 -27.688 -4.926 1 43.78 325 GLN A N 1
ATOM 2584 C CA . GLN A 1 325 ? 34.875 -26.297 -5.363 1 43.78 325 GLN A CA 1
ATOM 2585 C C . GLN A 1 325 ? 33.531 -25.953 -5.98 1 43.78 325 GLN A C 1
ATOM 2587 O O . GLN A 1 325 ? 33.438 -25 -6.758 1 43.78 325 GLN A O 1
ATOM 2592 N N . GLY A 1 326 ? 32.469 -26.656 -5.535 1 44.25 326 GLY A N 1
ATOM 2593 C CA . GLY A 1 326 ? 31.141 -26.328 -6.035 1 44.25 326 GLY A CA 1
ATOM 2594 C C . GLY A 1 326 ? 30.922 -26.766 -7.473 1 44.25 326 GLY A C 1
ATOM 2595 O O . GLY A 1 326 ? 30.078 -26.219 -8.172 1 44.25 326 GLY A O 1
ATOM 2596 N N . ILE A 1 327 ? 31.938 -27.562 -8.086 1 45.34 327 ILE A N 1
ATOM 2597 C CA . ILE A 1 327 ? 31.875 -28.047 -9.461 1 45.34 327 ILE A CA 1
ATOM 2598 C C . ILE A 1 327 ? 31.188 -29.406 -9.492 1 45.34 327 ILE A C 1
ATOM 2600 O O . ILE A 1 327 ? 31.531 -30.312 -8.719 1 45.34 327 ILE A O 1
ATOM 2604 N N . TYR A 1 328 ? 30.047 -29.547 -10.25 1 46.31 328 TYR A N 1
ATOM 2605 C CA . TYR A 1 328 ? 29.406 -30.828 -10.492 1 46.31 328 TYR A CA 1
ATOM 2606 C C . TYR A 1 328 ? 30.031 -31.547 -11.688 1 46.31 328 TYR A C 1
ATOM 2608 O O . TYR A 1 328 ? 30.219 -30.938 -12.742 1 46.31 328 TYR A O 1
ATOM 2616 N N . LYS A 1 329 ? 30.812 -32.656 -11.562 1 47.06 329 LYS A N 1
ATOM 2617 C CA . LYS A 1 329 ? 31.375 -33.438 -12.641 1 47.06 329 LYS A CA 1
ATOM 2618 C C . LYS A 1 329 ? 30.594 -34.75 -12.836 1 47.06 329 LYS A C 1
ATOM 2620 O O . LYS A 1 329 ? 30.203 -35.406 -11.867 1 47.06 329 LYS A O 1
ATOM 2625 N N . ALA A 1 330 ? 29.922 -34.969 -14.016 1 45.66 330 ALA A N 1
ATOM 2626 C CA . ALA A 1 330 ? 29.266 -36.219 -14.336 1 45.66 330 ALA A CA 1
ATOM 2627 C C . ALA A 1 330 ? 30.281 -37.344 -14.445 1 45.66 330 ALA A C 1
ATOM 2629 O O . ALA A 1 330 ? 31.375 -37.156 -14.961 1 45.66 330 ALA A O 1
ATOM 2630 N N . SER A 1 331 ? 30.016 -38.531 -13.828 1 40.38 331 SER A N 1
ATOM 2631 C CA . SER A 1 331 ? 30.812 -39.719 -14.062 1 40.38 331 SER A CA 1
ATOM 2632 C C . SER A 1 331 ? 30.562 -40.312 -15.453 1 40.38 331 SER A C 1
ATOM 2634 O O . SER A 1 331 ? 29.422 -40.469 -15.859 1 40.38 331 SER A O 1
ATOM 2636 N N . GLY A 1 332 ? 31.656 -40.344 -16.547 1 37.81 332 GLY A N 1
ATOM 2637 C CA . GLY A 1 332 ? 31.766 -40.875 -17.906 1 37.81 332 GLY A CA 1
ATOM 2638 C C . GLY A 1 332 ? 31.766 -39.812 -18.969 1 37.81 332 GLY A C 1
ATOM 2639 O O . GLY A 1 332 ? 32.375 -39.969 -20.031 1 37.81 332 GLY A O 1
ATOM 2640 N N . MET A 1 333 ? 30.625 -39.25 -19.297 1 31.89 333 MET A N 1
ATOM 2641 C CA . MET A 1 333 ? 30.578 -38.344 -20.453 1 31.89 333 MET A CA 1
ATOM 2642 C C . MET A 1 333 ? 31.422 -37.094 -20.203 1 31.89 333 MET A C 1
ATOM 2644 O O . MET A 1 333 ? 31.781 -36.781 -19.062 1 31.89 333 MET A O 1
ATOM 2648 N N . ARG A 1 334 ? 31.516 -36.094 -21.344 1 32.31 334 ARG A N 1
ATOM 2649 C CA . ARG A 1 334 ? 32.219 -34.812 -21.5 1 32.31 334 ARG A CA 1
ATOM 2650 C C . ARG A 1 334 ? 31.797 -33.812 -20.406 1 32.31 334 ARG A C 1
ATOM 2652 O O . ARG A 1 334 ? 30.625 -33.719 -20.094 1 32.31 334 ARG A O 1
ATOM 2659 N N . SER A 1 335 ? 32.719 -33.531 -19.484 1 29.92 335 SER A N 1
ATOM 2660 C CA . SER A 1 335 ? 32.688 -32.531 -18.422 1 29.92 335 SER A CA 1
ATOM 2661 C C . SER A 1 335 ? 31.969 -31.25 -18.875 1 29.92 335 SER A C 1
ATOM 2663 O O . SER A 1 335 ? 32.219 -30.75 -19.969 1 29.92 335 SER A O 1
ATOM 2665 N N . CYS A 1 336 ? 30.719 -31.203 -18.766 1 31.88 336 CYS A N 1
ATOM 2666 C CA . CYS A 1 336 ? 30.266 -29.844 -18.938 1 31.88 336 CYS A CA 1
ATOM 2667 C C . CYS A 1 336 ? 30.859 -28.922 -17.875 1 31.88 336 CYS A C 1
ATOM 2669 O O . CYS A 1 336 ? 30.672 -29.156 -16.672 1 31.88 336 CYS A O 1
ATOM 2671 N N . ILE A 1 337 ? 32.094 -28.484 -18.031 1 30.84 337 ILE A N 1
ATOM 2672 C CA . ILE A 1 337 ? 32.75 -27.484 -17.172 1 30.84 337 ILE A CA 1
ATOM 2673 C C . ILE A 1 337 ? 32.062 -26.141 -17.312 1 30.84 337 ILE A C 1
ATOM 2675 O O . ILE A 1 337 ? 31.984 -25.578 -18.406 1 30.84 337 ILE A O 1
ATOM 2679 N N . LEU A 1 338 ? 31.047 -25.938 -16.562 1 32.94 338 LEU A N 1
ATOM 2680 C CA . LEU A 1 338 ? 30.547 -24.562 -16.453 1 32.94 338 LEU A CA 1
ATOM 2681 C C . LEU A 1 338 ? 31.578 -23.656 -15.781 1 32.94 338 LEU A C 1
ATOM 2683 O O . LEU A 1 338 ? 31.953 -23.891 -14.633 1 32.94 338 LEU A O 1
ATOM 2687 N N . LYS A 1 339 ? 32.656 -23.281 -16.484 1 29.45 339 LYS A N 1
ATOM 2688 C CA . LYS A 1 339 ? 33.656 -22.344 -15.961 1 29.45 339 LYS A CA 1
ATOM 2689 C C . LYS A 1 339 ? 33.125 -20.922 -15.969 1 29.45 339 LYS A C 1
ATOM 2691 O O . LYS A 1 339 ? 32.469 -20.5 -16.922 1 29.45 339 LYS A O 1
ATOM 2696 N N . ARG A 1 340 ? 33.094 -20.297 -14.789 1 31.97 340 ARG A N 1
ATOM 2697 C CA . ARG A 1 340 ? 32.844 -18.859 -14.594 1 31.97 340 ARG A CA 1
ATOM 2698 C C . ARG A 1 340 ? 33.781 -18.031 -15.477 1 31.97 340 ARG A C 1
ATOM 2700 O O . ARG A 1 340 ? 34.938 -17.812 -15.141 1 31.97 340 ARG A O 1
ATOM 2707 N N . GLU A 1 341 ? 33.969 -18.234 -16.734 1 31.92 341 GLU A N 1
ATOM 2708 C CA . GLU A 1 341 ? 34.812 -17.172 -17.297 1 31.92 341 GLU A CA 1
ATOM 2709 C C . GLU A 1 341 ? 34.031 -15.844 -17.344 1 31.92 341 GLU A C 1
ATOM 2711 O O . GLU A 1 341 ? 32.844 -15.82 -17.594 1 31.92 341 GLU A O 1
ATOM 2716 N N . PHE A 1 342 ? 34.562 -14.773 -16.672 1 30.81 342 PHE A N 1
ATOM 2717 C CA . PHE A 1 342 ? 34.125 -13.383 -16.578 1 30.81 342 PHE A CA 1
ATOM 2718 C C . PHE A 1 342 ? 33.531 -12.922 -17.906 1 30.81 342 PHE A C 1
ATOM 2720 O O . PHE A 1 342 ? 33.062 -11.781 -18.016 1 30.81 342 PHE A O 1
ATOM 2727 N N . SER A 1 343 ? 34.094 -13.359 -19.062 1 27.8 343 SER A N 1
ATOM 2728 C CA . SER A 1 343 ? 33.656 -12.609 -20.234 1 27.8 343 SER A CA 1
ATOM 2729 C C . SER A 1 343 ? 32.188 -12.766 -20.5 1 27.8 343 SER A C 1
ATOM 2731 O O . SER A 1 343 ? 31.547 -13.703 -20 1 27.8 343 SER A O 1
ATOM 2733 N N . LYS A 1 344 ? 31.594 -12.109 -21.703 1 32.44 344 LYS A N 1
ATOM 2734 C CA . LYS A 1 344 ? 30.281 -11.844 -22.281 1 32.44 344 LYS A CA 1
ATOM 2735 C C . LYS A 1 344 ? 29.484 -13.133 -22.484 1 32.44 344 LYS A C 1
ATOM 2737 O O . LYS A 1 344 ? 28.281 -13.172 -22.25 1 32.44 344 LYS A O 1
ATOM 2742 N N . ASP A 1 345 ? 29.844 -14 -23.469 1 26.08 345 ASP A N 1
ATOM 2743 C CA . ASP A 1 345 ? 29.078 -15.031 -24.156 1 26.08 345 ASP A CA 1
ATOM 2744 C C . ASP A 1 345 ? 29.141 -16.359 -23.406 1 26.08 345 ASP A C 1
ATOM 2746 O O . ASP A 1 345 ? 30.219 -16.875 -23.141 1 26.08 345 ASP A O 1
ATOM 2750 N N . LEU A 1 346 ? 28.453 -16.641 -22.406 1 28.17 346 LEU A N 1
ATOM 2751 C CA . LEU A 1 346 ? 28.344 -17.984 -21.844 1 28.17 346 LEU A CA 1
ATOM 2752 C C . LEU A 1 346 ? 28.078 -19.016 -22.953 1 28.17 346 LEU A C 1
ATOM 2754 O O . LEU A 1 346 ? 27.047 -18.953 -23.609 1 28.17 346 LEU A O 1
ATOM 2758 N N . PHE A 1 347 ? 29.094 -19.328 -23.781 1 26.19 347 PHE A N 1
ATOM 2759 C CA . PHE A 1 347 ? 28.938 -20.391 -24.766 1 26.19 347 PHE A CA 1
ATOM 2760 C C . PHE A 1 347 ? 28.781 -21.734 -24.078 1 26.19 347 PHE A C 1
ATOM 2762 O O . PHE A 1 347 ? 29.562 -22.078 -23.188 1 26.19 347 PHE A O 1
ATOM 2769 N N . LEU A 1 348 ? 27.625 -22.125 -23.828 1 27.78 348 LEU A N 1
ATOM 2770 C CA . LEU A 1 348 ? 27.312 -23.516 -23.516 1 27.78 348 LEU A CA 1
ATOM 2771 C C . LEU A 1 348 ? 27.938 -24.453 -24.547 1 27.78 348 LEU A C 1
ATOM 2773 O O . LEU A 1 348 ? 27.656 -24.344 -25.734 1 27.78 348 LEU A O 1
ATOM 2777 N N . TYR A 1 349 ? 29.266 -24.703 -24.406 1 26.23 349 TYR A N 1
ATOM 2778 C CA . TYR A 1 349 ? 29.844 -25.703 -25.297 1 26.23 349 TYR A CA 1
ATOM 2779 C C . TYR A 1 349 ? 29.328 -27.094 -24.938 1 26.23 349 TYR A C 1
ATOM 2781 O O . TYR A 1 349 ? 29.453 -27.531 -23.781 1 26.23 349 TYR A O 1
ATOM 2789 N N . LEU A 1 350 ? 28.297 -27.484 -25.484 1 25.84 350 LEU A N 1
ATOM 2790 C CA . LEU A 1 350 ? 27.922 -28.891 -25.609 1 25.84 350 LEU A CA 1
ATOM 2791 C C . LEU A 1 350 ? 29 -29.672 -26.344 1 25.84 350 LEU A C 1
ATOM 2793 O O . LEU A 1 350 ? 29.344 -29.359 -27.484 1 25.84 350 LEU A O 1
ATOM 2797 N N . VAL A 1 351 ? 30.234 -29.922 -25.719 1 24.73 351 VAL A N 1
ATOM 2798 C CA . VAL A 1 351 ? 31.125 -30.844 -26.406 1 24.73 351 VAL A CA 1
ATOM 2799 C C . VAL A 1 351 ? 30.641 -32.281 -26.172 1 24.73 351 VAL A C 1
ATOM 2801 O O . VAL A 1 351 ? 30.188 -32.625 -25.078 1 24.73 351 VAL A O 1
ATOM 2804 N N . MET B 1 1 ? 60 13.656 25.969 1 26.84 1 MET B N 1
ATOM 2805 C CA . MET B 1 1 ? 59.125 14.805 26.188 1 26.84 1 MET B CA 1
ATOM 2806 C C . MET B 1 1 ? 57.656 14.461 25.844 1 26.84 1 MET B C 1
ATOM 2808 O O . MET B 1 1 ? 57.344 14.102 24.719 1 26.84 1 MET B O 1
ATOM 2812 N N . SER B 1 2 ? 56.812 13.969 26.875 1 26.17 2 SER B N 1
ATOM 2813 C CA . SER B 1 2 ? 55.562 13.25 27.094 1 26.17 2 SER B CA 1
ATOM 2814 C C . SER B 1 2 ? 54.344 14.148 26.844 1 26.17 2 SER B C 1
ATOM 2816 O O . SER B 1 2 ? 54.062 15.062 27.625 1 26.17 2 SER B O 1
ATOM 2818 N N . GLN B 1 3 ? 54.156 14.594 25.531 1 23.44 3 GLN B N 1
ATOM 2819 C CA . GLN B 1 3 ? 53.125 15.578 25.25 1 23.44 3 GLN B CA 1
ATOM 2820 C C . GLN B 1 3 ? 51.719 15.031 25.578 1 23.44 3 GLN B C 1
ATOM 2822 O O . GLN B 1 3 ? 51.281 14.039 24.984 1 23.44 3 GLN B O 1
ATOM 2827 N N . LYS B 1 4 ? 51.344 15.156 26.875 1 27.8 4 LYS B N 1
ATOM 2828 C CA . LYS B 1 4 ? 50.062 14.852 27.484 1 27.8 4 LYS B CA 1
ATOM 2829 C C . LYS B 1 4 ? 48.906 15.453 26.656 1 27.8 4 LYS B C 1
ATOM 2831 O O . LYS B 1 4 ? 48.844 16.672 26.484 1 27.8 4 LYS B O 1
ATOM 2836 N N . LYS B 1 5 ? 48.344 14.617 25.703 1 30.53 5 LYS B N 1
ATOM 2837 C CA . LYS B 1 5 ? 47.219 14.844 24.828 1 30.53 5 LYS B CA 1
ATOM 2838 C C . LYS B 1 5 ? 46 15.367 25.594 1 30.53 5 LYS B C 1
ATOM 2840 O O . LYS B 1 5 ? 45.562 14.742 26.562 1 30.53 5 LYS B O 1
ATOM 2845 N N . SER B 1 6 ? 45.875 16.75 25.656 1 28.61 6 SER B N 1
ATOM 2846 C CA . SER B 1 6 ? 44.875 17.578 26.344 1 28.61 6 SER B CA 1
ATOM 2847 C C . SER B 1 6 ? 43.469 17.109 26.031 1 28.61 6 SER B C 1
ATOM 2849 O O . SER B 1 6 ? 43.094 17 24.859 1 28.61 6 SER B O 1
ATOM 2851 N N . ARG B 1 7 ? 42.844 16.234 26.953 1 33.56 7 ARG B N 1
ATOM 2852 C CA . ARG B 1 7 ? 41.5 15.68 27.188 1 33.56 7 ARG B CA 1
ATOM 2853 C C . ARG B 1 7 ? 40.438 16.781 27.172 1 33.56 7 ARG B C 1
ATOM 2855 O O . ARG B 1 7 ? 39.281 16.531 27.484 1 33.56 7 ARG B O 1
ATOM 2862 N N . GLY B 1 8 ? 40.969 18.031 26.984 1 30.62 8 GLY B N 1
ATOM 2863 C CA . GLY B 1 8 ? 40 19.062 27.297 1 30.62 8 GLY B CA 1
ATOM 2864 C C . GLY B 1 8 ? 38.875 19.156 26.266 1 30.62 8 GLY B C 1
ATOM 2865 O O . GLY B 1 8 ? 37.969 19.969 26.438 1 30.62 8 GLY B O 1
ATOM 2866 N N . GLY B 1 9 ? 39.062 18.703 24.953 1 28.64 9 GLY B N 1
ATOM 2867 C CA . GLY B 1 9 ? 38.188 19.25 23.922 1 28.64 9 GLY B CA 1
ATOM 2868 C C . GLY B 1 9 ? 36.812 18.609 23.891 1 28.64 9 GLY B C 1
ATOM 2869 O O . GLY B 1 9 ? 35.969 19.031 23.125 1 28.64 9 GLY B O 1
ATOM 2870 N N . ALA B 1 10 ? 36.719 17.328 24.391 1 37.22 10 ALA B N 1
ATOM 2871 C CA . ALA B 1 10 ? 35.438 16.641 24.172 1 37.22 10 ALA B CA 1
ATOM 2872 C C . ALA B 1 10 ? 34.375 17.141 25.125 1 37.22 10 ALA B C 1
ATOM 2874 O O . ALA B 1 10 ? 33.156 16.953 24.891 1 37.22 10 ALA B O 1
ATOM 2875 N N . ALA B 1 11 ? 34.781 17.5 26.375 1 34.84 11 ALA B N 1
ATOM 2876 C CA . ALA B 1 11 ? 33.812 17.953 27.359 1 34.84 11 ALA B CA 1
ATOM 2877 C C . ALA B 1 11 ? 33.188 19.281 26.938 1 34.84 11 ALA B C 1
ATOM 2879 O O . ALA B 1 11 ? 32.094 19.625 27.391 1 34.84 11 ALA B O 1
ATOM 2880 N N . ALA B 1 12 ? 33.938 20.016 26.281 1 32.84 12 ALA B N 1
ATOM 2881 C CA . ALA B 1 12 ? 33.438 21.328 25.953 1 32.84 12 ALA B CA 1
ATOM 2882 C C . ALA B 1 12 ? 32.312 21.234 24.922 1 32.84 12 ALA B C 1
ATOM 2884 O O . ALA B 1 12 ? 31.406 22.094 24.891 1 32.84 12 ALA B O 1
ATOM 2885 N N . ARG B 1 13 ? 32.438 20.25 24.031 1 33.44 13 ARG B N 1
ATOM 2886 C CA . ARG B 1 13 ? 31.438 20.203 22.969 1 33.44 13 ARG B CA 1
ATOM 2887 C C . ARG B 1 13 ? 30.109 19.703 23.516 1 33.44 13 ARG B C 1
ATOM 2889 O O . ARG B 1 13 ? 29.047 20.016 22.938 1 33.44 13 ARG B O 1
ATOM 2896 N N . GLU B 1 14 ? 30.156 18.781 24.469 1 36.09 14 GLU B N 1
ATOM 2897 C CA . GLU B 1 14 ? 28.891 18.375 25.078 1 36.09 14 GLU B CA 1
ATOM 2898 C C . GLU B 1 14 ? 28.219 19.531 25.812 1 36.09 14 GLU B C 1
ATOM 2900 O O . GLU B 1 14 ? 27 19.641 25.812 1 36.09 14 GLU B O 1
ATOM 2905 N N . ASP B 1 15 ? 29.047 20.375 26.656 1 33.88 15 ASP B N 1
ATOM 2906 C CA . ASP B 1 15 ? 28.484 21.547 27.312 1 33.88 15 ASP B CA 1
ATOM 2907 C C . ASP B 1 15 ? 28.062 22.609 26.297 1 33.88 15 ASP B C 1
ATOM 2909 O O . ASP B 1 15 ? 27.406 23.594 26.656 1 33.88 15 ASP B O 1
ATOM 2913 N N . ALA B 1 16 ? 28.844 22.75 25.219 1 37.47 16 ALA B N 1
ATOM 2914 C CA . ALA B 1 16 ? 28.578 23.719 24.172 1 37.47 16 ALA B CA 1
ATOM 2915 C C . ALA B 1 16 ? 27.266 23.422 23.469 1 37.47 16 ALA B C 1
ATOM 2917 O O . ALA B 1 16 ? 26.688 24.312 22.812 1 37.47 16 ALA B O 1
ATOM 2918 N N . ASP B 1 17 ? 26.891 22.281 23.25 1 36.19 17 ASP B N 1
ATOM 2919 C CA . ASP B 1 17 ? 25.609 21.828 22.734 1 36.19 17 ASP B CA 1
ATOM 2920 C C . ASP B 1 17 ? 24.469 22.234 23.672 1 36.19 17 ASP B C 1
ATOM 2922 O O . ASP B 1 17 ? 23.312 21.844 23.453 1 36.19 17 ASP B O 1
ATOM 2926 N N . GLU B 1 18 ? 24.703 22.25 24.938 1 39.47 18 GLU B N 1
ATOM 2927 C CA . GLU B 1 18 ? 23.75 22.906 25.812 1 39.47 18 GLU B CA 1
ATOM 2928 C C . GLU B 1 18 ? 23.375 24.297 25.281 1 39.47 18 GLU B C 1
ATOM 2930 O O . GLU B 1 18 ? 22.891 25.141 26.047 1 39.47 18 GLU B O 1
ATOM 2935 N N . LEU B 1 19 ? 24.062 24.938 24.406 1 40.59 19 LEU B N 1
ATOM 2936 C CA . LEU B 1 19 ? 23.906 26.172 23.656 1 40.59 19 LEU B CA 1
ATOM 2937 C C . LEU B 1 19 ? 22.438 26.547 23.5 1 40.59 19 LEU B C 1
ATOM 2939 O O . LEU B 1 19 ? 21.562 25.688 23.688 1 40.59 19 LEU B O 1
ATOM 2943 N N . SER B 1 20 ? 22.016 27.812 22.844 1 47.34 20 SER B N 1
ATOM 2944 C CA . SER B 1 20 ? 20.828 28.641 22.812 1 47.34 20 SER B CA 1
ATOM 2945 C C . SER B 1 20 ? 19.609 27.859 22.328 1 47.34 20 SER B C 1
ATOM 2947 O O . SER B 1 20 ? 19.5 27.547 21.141 1 47.34 20 SER B O 1
ATOM 2949 N N . ARG B 1 21 ? 19.156 26.875 23 1 66.44 21 ARG B N 1
ATOM 2950 C CA . ARG B 1 21 ? 17.953 26.125 22.625 1 66.44 21 ARG B CA 1
ATOM 2951 C C . ARG B 1 21 ? 16.875 27.062 22.094 1 66.44 21 ARG B C 1
ATOM 2953 O O . ARG B 1 21 ? 16.516 28.047 22.75 1 66.44 21 ARG B O 1
ATOM 2960 N N . SER B 1 22 ? 16.672 27.062 20.906 1 81.44 22 SER B N 1
ATOM 2961 C CA . SER B 1 22 ? 15.594 27.844 20.312 1 81.44 22 SER B CA 1
ATOM 2962 C C . SER B 1 22 ? 14.242 27.438 20.891 1 81.44 22 SER B C 1
ATOM 2964 O O . SER B 1 22 ? 13.961 26.25 21.062 1 81.44 22 SER B O 1
ATOM 2966 N N . PRO B 1 23 ? 13.547 28.406 21.531 1 92.81 23 PRO B N 1
ATOM 2967 C CA . PRO B 1 23 ? 12.219 28.125 22.062 1 92.81 23 PRO B CA 1
ATOM 2968 C C . PRO B 1 23 ? 11.305 27.453 21.047 1 92.81 23 PRO B C 1
ATOM 2970 O O . PRO B 1 23 ? 11.406 27.719 19.844 1 92.81 23 PRO B O 1
ATOM 2973 N N . LEU B 1 24 ? 10.484 26.562 21.578 1 96.12 24 LEU B N 1
ATOM 2974 C CA . LEU B 1 24 ? 9.492 25.969 20.688 1 96.12 24 LEU B CA 1
ATOM 2975 C C . LEU B 1 24 ? 8.438 27 20.297 1 96.12 24 LEU B C 1
ATOM 2977 O O . LEU B 1 24 ? 7.797 27.609 21.156 1 96.12 24 LEU B O 1
ATOM 2981 N N . GLN B 1 25 ? 8.305 27.203 19.031 1 98.25 25 GLN B N 1
ATOM 2982 C CA . GLN B 1 25 ? 7.387 28.203 18.516 1 98.25 25 GLN B CA 1
ATOM 2983 C C . GLN B 1 25 ? 6.207 27.562 17.797 1 98.25 25 GLN B C 1
ATOM 2985 O O . GLN B 1 25 ? 6.27 26.391 17.406 1 98.25 25 GLN B O 1
ATOM 2990 N N . ALA B 1 26 ? 5.102 28.328 17.672 1 98.62 26 ALA B N 1
ATOM 2991 C CA . ALA B 1 26 ? 3.938 27.891 16.906 1 98.62 26 ALA B CA 1
ATOM 2992 C C . ALA B 1 26 ? 3.344 29.047 16.109 1 98.62 26 ALA B C 1
ATOM 2994 O O . ALA B 1 26 ? 3.373 30.203 16.547 1 98.62 26 ALA B O 1
ATOM 2995 N N . VAL B 1 27 ? 2.965 28.781 14.945 1 98.62 27 VAL B N 1
ATOM 2996 C CA . VAL B 1 27 ? 2.148 29.688 14.148 1 98.62 27 VAL B CA 1
ATOM 2997 C C . VAL B 1 27 ? 0.699 29.203 14.148 1 98.62 27 VAL B C 1
ATOM 2999 O O . VAL B 1 27 ? 0.406 28.094 13.703 1 98.62 27 VAL B O 1
ATOM 3002 N N . LEU B 1 28 ? -0.178 30 14.68 1 98.56 28 LEU B N 1
ATOM 3003 C CA . LEU B 1 28 ? -1.604 29.703 14.734 1 98.56 28 LEU B CA 1
ATOM 3004 C C . LEU B 1 28 ? -2.385 30.578 13.758 1 98.56 28 LEU B C 1
ATOM 3006 O O . LEU B 1 28 ? -2.391 31.797 13.891 1 98.56 28 LEU B O 1
ATOM 3010 N N . LEU B 1 29 ? -2.975 29.969 12.789 1 97.88 29 LEU B N 1
ATOM 3011 C CA . LEU B 1 29 ? -3.795 30.703 11.836 1 97.88 29 LEU B CA 1
ATOM 3012 C C . LEU B 1 29 ? -5.195 30.953 12.391 1 97.88 29 LEU B C 1
ATOM 3014 O O . LEU B 1 29 ? -5.992 30.016 12.5 1 97.88 29 LEU B O 1
ATOM 3018 N N . ALA B 1 30 ? -5.52 32.156 12.68 1 96.81 30 ALA B N 1
ATOM 3019 C CA . ALA B 1 30 ? -6.812 32.469 13.266 1 96.81 30 ALA B CA 1
ATOM 3020 C C . ALA B 1 30 ? -7.863 32.719 12.18 1 96.81 30 ALA B C 1
ATOM 3022 O O . ALA B 1 30 ? -9.047 32.875 12.484 1 96.81 30 ALA B O 1
ATOM 3023 N N . ASP B 1 31 ? -7.457 32.75 10.977 1 92.31 31 ASP B N 1
ATOM 3024 C CA . ASP B 1 31 ? -8.367 32.781 9.836 1 92.31 31 ASP B CA 1
ATOM 3025 C C . ASP B 1 31 ? -8.375 31.438 9.094 1 92.31 31 ASP B C 1
ATOM 3027 O O . ASP B 1 31 ? -7.316 30.859 8.844 1 92.31 31 ASP B O 1
ATOM 3031 N N . SER B 1 32 ? -9.547 30.953 8.758 1 87 32 SER B N 1
ATOM 3032 C CA . SER B 1 32 ? -9.648 29.688 8.023 1 87 32 SER B CA 1
ATOM 3033 C C . SER B 1 32 ? -9.539 29.922 6.523 1 87 32 SER B C 1
ATOM 3035 O O . SER B 1 32 ? -9.359 28.969 5.758 1 87 32 SER B O 1
ATOM 3037 N N . PHE B 1 33 ? -9.734 31.156 6.098 1 87.94 33 PHE B N 1
ATOM 3038 C CA . PHE B 1 33 ? -9.664 31.594 4.707 1 87.94 33 PHE B CA 1
ATOM 3039 C C . PHE B 1 33 ? -10.734 30.891 3.871 1 87.94 33 PHE B C 1
ATOM 3041 O O . PHE B 1 33 ? -10.508 30.578 2.703 1 87.94 33 PHE B O 1
ATOM 3048 N N . THR B 1 34 ? -11.734 30.375 4.5 1 84.88 34 THR B N 1
ATOM 3049 C CA . THR B 1 34 ? -12.906 29.797 3.834 1 84.88 34 THR B CA 1
ATOM 3050 C C . THR B 1 34 ? -14.18 30.516 4.285 1 84.88 34 THR B C 1
ATOM 3052 O O . THR B 1 34 ? -14.164 31.266 5.258 1 84.88 34 THR B O 1
ATOM 3055 N N . LEU B 1 35 ? -15.289 30.297 3.531 1 80.81 35 LEU B N 1
ATOM 3056 C CA . LEU B 1 35 ? -16.547 30.969 3.82 1 80.81 35 LEU B CA 1
ATOM 3057 C C . LEU B 1 35 ? -17.594 29.969 4.32 1 80.81 35 LEU B C 1
ATOM 3059 O O . LEU B 1 35 ? -18.781 30.266 4.344 1 80.81 35 LEU B O 1
ATOM 3063 N N . LYS B 1 36 ? -17.188 28.891 4.797 1 83.38 36 LYS B N 1
ATOM 3064 C CA . LYS B 1 36 ? -18.078 27.766 5.07 1 83.38 36 LYS B CA 1
ATOM 3065 C C . LYS B 1 36 ? -18.984 28.062 6.258 1 83.38 36 LYS B C 1
ATOM 3067 O O . LYS B 1 36 ? -20.047 27.453 6.41 1 83.38 36 LYS B O 1
ATOM 3072 N N . PHE B 1 37 ? -18.672 28.984 7.117 1 86.06 37 PHE B N 1
ATOM 3073 C CA . PHE B 1 37 ? -19.453 29.25 8.32 1 86.06 37 PHE B CA 1
ATOM 3074 C C . PHE B 1 37 ? -20.25 30.547 8.18 1 86.06 37 PHE B C 1
ATOM 3076 O O . PHE B 1 37 ? -20.781 31.062 9.164 1 86.06 37 PHE B O 1
ATOM 3083 N N . ARG B 1 38 ? -20.25 30.984 6.961 1 79 38 ARG B N 1
ATOM 3084 C CA . ARG B 1 38 ? -21.156 32.094 6.719 1 79 38 ARG B CA 1
ATOM 3085 C C . ARG B 1 38 ? -22.609 31.641 6.852 1 79 38 ARG B C 1
ATOM 3087 O O . ARG B 1 38 ? -22.953 30.5 6.508 1 79 38 ARG B O 1
ATOM 3094 N N . PRO B 1 39 ? -23.375 32.5 7.434 1 84.5 39 PRO B N 1
ATOM 3095 C CA . PRO B 1 39 ? -23.203 33.938 7.664 1 84.5 39 PRO B CA 1
ATOM 3096 C C . PRO B 1 39 ? -22.688 34.281 9.062 1 84.5 39 PRO B C 1
ATOM 3098 O O . PRO B 1 39 ? -22.406 35.438 9.375 1 84.5 39 PRO B O 1
ATOM 3101 N N . ILE B 1 40 ? -22.516 33.281 9.867 1 81.56 40 ILE B N 1
ATOM 3102 C CA . ILE B 1 40 ? -22.078 33.5 11.242 1 81.56 40 ILE B CA 1
ATOM 3103 C C . ILE B 1 40 ? -20.766 34.25 11.266 1 81.56 40 ILE B C 1
ATOM 3105 O O . ILE B 1 40 ? -20.547 35.125 12.109 1 81.56 40 ILE B O 1
ATOM 3109 N N . THR B 1 41 ? -19.953 34.094 10.336 1 84.25 41 THR B N 1
ATOM 3110 C CA . THR B 1 41 ? -18.594 34.594 10.344 1 84.25 41 THR B CA 1
ATOM 3111 C C . THR B 1 41 ? -18.516 35.938 9.617 1 84.25 41 THR B C 1
ATOM 3113 O O . THR B 1 41 ? -17.422 36.469 9.43 1 84.25 41 THR B O 1
ATOM 3116 N N . LEU B 1 42 ? -19.578 36.438 9.211 1 84.38 42 LEU B N 1
ATOM 3117 C CA . LEU B 1 42 ? -19.594 37.781 8.641 1 84.38 42 LEU B CA 1
ATOM 3118 C C . LEU B 1 42 ? -19.281 38.812 9.711 1 84.38 42 LEU B C 1
ATOM 3120 O O . LEU B 1 42 ? -18.672 39.844 9.422 1 84.38 42 LEU B O 1
ATOM 3124 N N . GLU B 1 43 ? -19.609 38.5 10.93 1 86.94 43 GLU B N 1
ATOM 3125 C CA . GLU B 1 43 ? -19.5 39.5 11.984 1 86.94 43 GLU B CA 1
ATOM 3126 C C . GLU B 1 43 ? -18.469 39.094 13.031 1 86.94 43 GLU B C 1
ATOM 3128 O O . GLU B 1 43 ? -18 39.938 13.805 1 86.94 43 GLU B O 1
ATOM 3133 N N . ARG B 1 44 ? -18.156 37.906 13.07 1 90.06 44 ARG B N 1
ATOM 3134 C CA . ARG B 1 44 ? -17.234 37.375 14.078 1 90.06 44 ARG B CA 1
ATOM 3135 C C . ARG B 1 44 ? -16.297 36.344 13.477 1 90.06 44 ARG B C 1
ATOM 3137 O O . ARG B 1 44 ? -16.719 35.5 12.672 1 90.06 44 ARG B O 1
ATOM 3144 N N . PRO B 1 45 ? -15.07 36.406 13.852 1 92.94 45 PRO B N 1
ATOM 3145 C CA . PRO B 1 45 ? -14.172 35.375 13.336 1 92.94 45 PRO B CA 1
ATOM 3146 C C . PRO B 1 45 ? -14.539 33.969 13.836 1 92.94 45 PRO B C 1
ATOM 3148 O O . PRO B 1 45 ? -14.961 33.812 14.984 1 92.94 45 PRO B O 1
ATOM 3151 N N . LYS B 1 46 ? -14.328 33 13.078 1 92.62 46 LYS B N 1
ATOM 3152 C CA . LYS B 1 46 ? -14.703 31.625 13.375 1 92.62 46 LYS B CA 1
ATOM 3153 C C . LYS B 1 46 ? -14.055 31.141 14.672 1 92.62 46 LYS B C 1
ATOM 3155 O O . LYS B 1 46 ? -14.688 30.453 15.477 1 92.62 46 LYS B O 1
ATOM 3160 N N . VAL B 1 47 ? -12.852 31.469 14.906 1 95.62 47 VAL B N 1
ATOM 3161 C CA . VAL B 1 47 ? -12.062 30.953 16.016 1 95.62 47 VAL B CA 1
ATOM 3162 C C . VAL B 1 47 ? -12.633 31.469 17.344 1 95.62 47 VAL B C 1
ATOM 3164 O O . VAL B 1 47 ? -12.32 30.938 18.406 1 95.62 47 VAL B O 1
ATOM 3167 N N . LEU B 1 48 ? -13.461 32.469 17.297 1 94.56 48 LEU B N 1
ATOM 3168 C CA . LEU B 1 48 ? -14.055 33.031 18.516 1 94.56 48 LEU B CA 1
ATOM 3169 C C . LEU B 1 48 ? -15.438 32.438 18.766 1 94.56 48 LEU B C 1
ATOM 3171 O O . LEU B 1 48 ? -16.062 32.719 19.781 1 94.56 48 LEU B O 1
ATOM 3175 N N . LEU B 1 49 ? -15.906 31.641 17.766 1 90.88 49 LEU B N 1
ATOM 3176 C CA . LEU B 1 49 ? -17.172 30.969 18.016 1 90.88 49 LEU B CA 1
ATOM 3177 C C . LEU B 1 49 ? -17.078 30.016 19.203 1 90.88 49 LEU B C 1
ATOM 3179 O O . LEU B 1 49 ? -16.062 29.328 19.359 1 90.88 49 LEU B O 1
ATOM 3183 N N . PRO B 1 50 ? -18.094 30 19.969 1 89.62 50 PRO B N 1
ATOM 3184 C CA . PRO B 1 50 ? -18.047 29.156 21.172 1 89.62 50 PRO B CA 1
ATOM 3185 C C . PRO B 1 50 ? -18.203 27.672 20.859 1 89.62 50 PRO B C 1
ATOM 3187 O O . PRO B 1 50 ? -19.078 27.297 20.078 1 89.62 50 PRO B O 1
ATOM 3190 N N . LEU B 1 51 ? -17.359 26.953 21.328 1 88.38 51 LEU B N 1
ATOM 3191 C CA . LEU B 1 51 ? -17.438 25.484 21.375 1 88.38 51 LEU B CA 1
ATOM 3192 C C . LEU B 1 51 ? -17.656 25 22.797 1 88.38 51 LEU B C 1
ATOM 3194 O O . LEU B 1 51 ? -16.734 25 23.609 1 88.38 51 LEU B O 1
ATOM 3198 N N . VAL B 1 52 ? -18.859 24.516 23.062 1 82.5 52 VAL B N 1
ATOM 3199 C CA . VAL B 1 52 ? -19.25 24.203 24.438 1 82.5 52 VAL B CA 1
ATOM 3200 C C . VAL B 1 52 ? -18.906 25.359 25.359 1 82.5 52 VAL B C 1
ATOM 3202 O O . VAL B 1 52 ? -18.234 25.172 26.375 1 82.5 52 VAL B O 1
ATOM 3205 N N . ASN B 1 53 ? -19.172 26.531 24.969 1 79.94 53 ASN B N 1
ATOM 3206 C CA . ASN B 1 53 ? -19.156 27.781 25.734 1 79.94 53 ASN B CA 1
ATOM 3207 C C . ASN B 1 53 ? -17.75 28.344 25.875 1 79.94 53 ASN B C 1
ATOM 3209 O O . ASN B 1 53 ? -17.5 29.219 26.703 1 79.94 53 ASN B O 1
ATOM 3213 N N . VAL B 1 54 ? -16.844 27.828 25.25 1 86.56 54 VAL B N 1
ATOM 3214 C CA . VAL B 1 54 ? -15.477 28.328 25.203 1 86.56 54 VAL B CA 1
ATOM 3215 C C . VAL B 1 54 ? -15.07 28.625 23.766 1 86.56 54 VAL B C 1
ATOM 3217 O O . VAL B 1 54 ? -15.32 27.812 22.859 1 86.56 54 VAL B O 1
ATOM 3220 N N . PRO B 1 55 ? -14.555 29.828 23.562 1 91.56 55 PRO B N 1
ATOM 3221 C CA . PRO B 1 55 ? -14.117 30.094 22.203 1 91.56 55 PRO B CA 1
ATOM 3222 C C . PRO B 1 55 ? -13.148 29.031 21.672 1 91.56 55 PRO B C 1
ATOM 3224 O O . PRO B 1 55 ? -12.289 28.562 22.406 1 91.56 55 PRO B O 1
ATOM 3227 N N . MET B 1 56 ? -13.18 28.703 20.406 1 93.94 56 MET B N 1
ATOM 3228 C CA . MET B 1 56 ? -12.383 27.641 19.797 1 93.94 56 MET B CA 1
ATOM 3229 C C . MET B 1 56 ? -10.898 27.891 20.016 1 93.94 56 MET B C 1
ATOM 3231 O O . MET B 1 56 ? -10.156 26.969 20.359 1 93.94 56 MET B O 1
ATOM 3235 N N . ILE B 1 57 ? -10.477 29.094 19.828 1 96.31 57 ILE B N 1
ATOM 3236 C CA . ILE B 1 57 ? -9.055 29.438 19.844 1 96.31 57 ILE B CA 1
ATOM 3237 C C . ILE B 1 57 ? -8.469 29.156 21.234 1 96.31 57 ILE B C 1
ATOM 3239 O O . ILE B 1 57 ? -7.281 28.859 21.359 1 96.31 57 ILE B O 1
ATOM 3243 N N . ASP B 1 58 ? -9.281 29.219 22.297 1 93.81 58 ASP B N 1
ATOM 3244 C CA . ASP B 1 58 ? -8.805 29 23.656 1 93.81 58 ASP B CA 1
ATOM 3245 C C . ASP B 1 58 ? -8.43 27.531 23.859 1 93.81 58 ASP B C 1
ATOM 3247 O O . ASP B 1 58 ? -7.508 27.219 24.625 1 93.81 58 ASP B O 1
ATOM 3251 N N . TYR B 1 59 ? -9.18 26.641 23.203 1 93.81 59 TYR B N 1
ATOM 3252 C CA . TYR B 1 59 ? -8.82 25.234 23.266 1 93.81 59 TYR B CA 1
ATOM 3253 C C . TYR B 1 59 ? -7.441 25 22.656 1 93.81 59 TYR B C 1
ATOM 3255 O O . TYR B 1 59 ? -6.609 24.297 23.234 1 93.81 59 TYR B O 1
ATOM 3263 N N . THR B 1 60 ? -7.25 25.609 21.531 1 96.62 60 THR B N 1
ATOM 3264 C CA . THR B 1 60 ? -6.008 25.438 20.781 1 96.62 60 THR B CA 1
ATOM 3265 C C . THR B 1 60 ? -4.828 26.016 21.547 1 96.62 60 THR B C 1
ATOM 3267 O O . THR B 1 60 ? -3.791 25.375 21.703 1 96.62 60 THR B O 1
ATOM 3270 N N . LEU B 1 61 ? -4.996 27.188 22.062 1 95.19 61 LEU B N 1
ATOM 3271 C CA . LEU B 1 61 ? -3.938 27.875 22.812 1 95.19 61 LEU B CA 1
ATOM 3272 C C . LEU B 1 61 ? -3.617 27.125 24.094 1 95.19 61 LEU B C 1
ATOM 3274 O O . LEU B 1 61 ? -2.447 26.984 24.469 1 95.19 61 LEU B O 1
ATOM 3278 N N . SER B 1 62 ? -4.648 26.672 24.781 1 92.94 62 SER B N 1
ATOM 3279 C CA . SER B 1 62 ? -4.434 25.922 26.016 1 92.94 62 SER B CA 1
ATOM 3280 C C . SER B 1 62 ? -3.633 24.656 25.75 1 92.94 62 SER B C 1
ATOM 3282 O O . SER B 1 62 ? -2.756 24.297 26.547 1 92.94 62 SER B O 1
ATOM 3284 N N . TRP B 1 63 ? -3.986 24.031 24.672 1 93.69 63 TRP B N 1
ATOM 3285 C CA . TRP B 1 63 ? -3.266 22.828 24.297 1 93.69 63 TRP B CA 1
ATOM 3286 C C . TRP B 1 63 ? -1.802 23.125 24 1 93.69 63 TRP B C 1
ATOM 3288 O O . TRP B 1 63 ? -0.906 22.438 24.484 1 93.69 63 TRP B O 1
ATOM 3298 N N . LEU B 1 64 ? -1.528 24.141 23.266 1 96.56 64 LEU B N 1
ATOM 3299 C CA . LEU B 1 64 ? -0.161 24.531 22.938 1 96.56 64 LEU B CA 1
ATOM 3300 C C . LEU B 1 64 ? 0.629 24.859 24.188 1 96.56 64 LEU B C 1
ATOM 3302 O O . LEU B 1 64 ? 1.788 24.469 24.328 1 96.56 64 LEU B O 1
ATOM 3306 N N . GLU B 1 65 ? -0.005 25.516 25.094 1 92.56 65 GLU B N 1
ATOM 3307 C CA . GLU B 1 65 ? 0.639 25.844 26.359 1 92.56 65 GLU B CA 1
ATOM 3308 C C . GLU B 1 65 ? 0.995 24.594 27.156 1 92.56 65 GLU B C 1
ATOM 3310 O O . GLU B 1 65 ? 2.117 24.469 27.656 1 92.56 65 GLU B O 1
ATOM 3315 N N . THR B 1 66 ? 0.054 23.75 27.234 1 90.94 66 THR B N 1
ATOM 3316 C CA . THR B 1 66 ? 0.238 22.531 28 1 90.94 66 THR B CA 1
ATOM 3317 C C . THR B 1 66 ? 1.354 21.688 27.406 1 90.94 66 THR B C 1
ATOM 3319 O O . THR B 1 66 ? 2.082 21 28.125 1 90.94 66 THR B O 1
ATOM 3322 N N . GLU B 1 67 ? 1.529 21.797 26.125 1 94.19 67 GLU B N 1
ATOM 3323 C CA . GLU B 1 67 ? 2.49 20.953 25.438 1 94.19 67 GLU B CA 1
ATOM 3324 C C . GLU B 1 67 ? 3.861 21.609 25.359 1 94.19 67 GLU B C 1
ATOM 3326 O O . GLU B 1 67 ? 4.777 21.094 24.719 1 94.19 67 GLU B O 1
ATOM 3331 N N . GLY B 1 68 ? 4.031 22.75 25.953 1 92.38 68 GLY B N 1
ATOM 3332 C CA . GLY B 1 68 ? 5.352 23.312 26.172 1 92.38 68 GLY B CA 1
ATOM 3333 C C . GLY B 1 68 ? 5.754 24.312 25.094 1 92.38 68 GLY B C 1
ATOM 3334 O O . GLY B 1 68 ? 6.92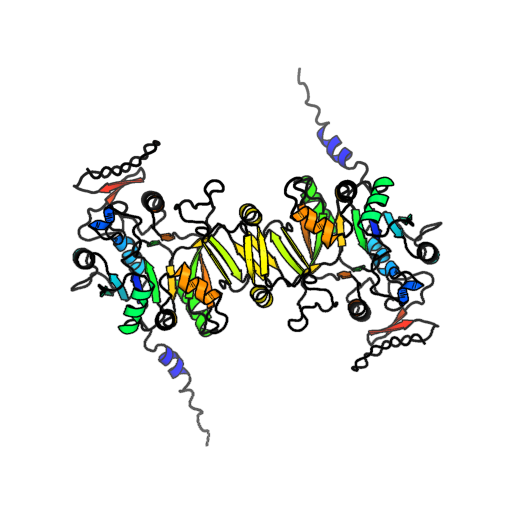6 24.672 24.984 1 92.38 68 GLY B O 1
ATOM 3335 N N . VAL B 1 69 ? 4.832 24.734 24.312 1 96.25 69 VAL B N 1
ATOM 3336 C CA . VAL B 1 69 ? 5.137 25.797 23.375 1 96.25 69 VAL B CA 1
ATOM 3337 C C . VAL B 1 69 ? 5.461 27.094 24.125 1 96.25 69 VAL B C 1
ATOM 3339 O O . VAL B 1 69 ? 4.766 27.453 25.078 1 96.25 69 VAL B O 1
ATOM 3342 N N . GLU B 1 70 ? 6.484 27.719 23.703 1 95.75 70 GLU B N 1
ATOM 3343 C CA . GLU B 1 70 ? 6.953 28.891 24.438 1 95.75 70 GLU B CA 1
ATOM 3344 C C . GLU B 1 70 ? 6.473 30.188 23.781 1 95.75 70 GLU B C 1
ATOM 3346 O O . GLU B 1 70 ? 6.273 31.188 24.453 1 95.75 70 GLU B O 1
ATOM 3351 N N . GLU B 1 71 ? 6.418 30.156 22.5 1 96.31 71 GLU B N 1
ATOM 3352 C CA . GLU B 1 71 ? 5.98 31.328 21.75 1 96.31 71 GLU B CA 1
ATOM 3353 C C . GLU B 1 71 ? 4.957 30.953 20.688 1 96.31 71 GLU B C 1
ATOM 3355 O O . GLU B 1 71 ? 5.203 30.062 19.859 1 96.31 71 GLU B O 1
ATOM 3360 N N . VAL B 1 72 ? 3.814 31.703 20.703 1 97.81 72 VAL B N 1
ATOM 3361 C CA . VAL B 1 72 ? 2.793 31.469 19.688 1 97.81 72 VAL B CA 1
ATOM 3362 C C . VAL B 1 72 ? 2.516 32.75 18.938 1 97.81 72 VAL B C 1
ATOM 3364 O O . VAL B 1 72 ? 2.314 33.812 19.547 1 97.81 72 VAL B O 1
ATOM 3367 N N . PHE B 1 73 ? 2.607 32.688 17.656 1 98 73 PHE B N 1
ATOM 3368 C CA . PHE B 1 73 ? 2.215 33.781 16.781 1 98 73 PHE B CA 1
ATOM 3369 C C . PHE B 1 73 ? 0.826 33.562 16.203 1 98 73 PHE B C 1
ATOM 3371 O O . PHE B 1 73 ? 0.643 32.688 15.344 1 98 73 PHE B O 1
ATOM 3378 N N . VAL B 1 74 ? -0.163 34.344 16.688 1 98.19 74 VAL B N 1
ATOM 3379 C CA . VAL B 1 74 ? -1.537 34.219 16.203 1 98.19 74 VAL B CA 1
ATOM 3380 C C . VAL B 1 74 ? -1.73 35.125 14.984 1 98.19 74 VAL B C 1
ATOM 3382 O O . VAL B 1 74 ? -1.773 36.375 15.109 1 98.19 74 VAL B O 1
ATOM 3385 N N . PHE B 1 75 ? -1.854 34.531 13.836 1 97.88 75 PHE B N 1
ATOM 3386 C CA . PHE B 1 75 ? -2.012 35.281 12.602 1 97.88 75 PHE B CA 1
ATOM 3387 C C . PHE B 1 75 ? -3.479 35.625 12.359 1 97.88 75 PHE B C 1
ATOM 3389 O O . PHE B 1 75 ? -4.305 34.719 12.188 1 97.88 75 PHE B O 1
ATOM 3396 N N . CYS B 1 76 ? -3.797 36.906 12.281 1 95 76 CYS B N 1
ATOM 3397 C CA . CYS B 1 76 ? -5.176 37.375 12.156 1 95 76 CYS B CA 1
ATOM 3398 C C . CYS B 1 76 ? -5.352 38.219 10.906 1 95 76 CYS B C 1
ATOM 3400 O O . CYS B 1 76 ? -4.477 39.031 10.57 1 95 76 CYS B O 1
ATOM 3402 N N . CYS B 1 77 ? -6.398 38 10.219 1 93.19 77 CYS B N 1
ATOM 3403 C CA . CYS B 1 77 ? -6.758 38.781 9.039 1 93.19 77 CYS B CA 1
ATOM 3404 C C . CYS B 1 77 ? -8.133 39.406 9.203 1 93.19 77 CYS B C 1
ATOM 3406 O O . CYS B 1 77 ? -8.258 40.531 9.75 1 93.19 77 CYS B O 1
ATOM 3408 N N . ALA B 1 78 ? -9.18 38.625 8.852 1 87.88 78 ALA B N 1
ATOM 3409 C CA . ALA B 1 78 ? -10.539 39.094 9.023 1 87.88 78 ALA B CA 1
ATOM 3410 C C . ALA B 1 78 ? -10.875 39.281 10.508 1 87.88 78 ALA B C 1
ATOM 3412 O O . ALA B 1 78 ? -10.547 38.406 11.328 1 87.88 78 ALA B O 1
ATOM 3413 N N . HIS B 1 79 ? -11.461 40.5 10.859 1 92.06 79 HIS B N 1
ATOM 3414 C CA . HIS B 1 79 ? -11.875 40.781 12.227 1 92.06 79 HIS B CA 1
ATOM 3415 C C . HIS B 1 79 ? -10.695 40.688 13.195 1 92.06 79 HIS B C 1
ATOM 3417 O O . HIS B 1 79 ? -10.844 40.156 14.305 1 92.06 79 HIS B O 1
ATOM 3423 N N . ALA B 1 80 ? -9.578 41.125 12.758 1 94.88 80 ALA B N 1
ATOM 3424 C CA . ALA B 1 80 ? -8.336 41.031 13.531 1 94.88 80 ALA B CA 1
ATOM 3425 C C . ALA B 1 80 ? -8.484 41.688 14.891 1 94.88 80 ALA B C 1
ATOM 3427 O O . ALA B 1 80 ? -7.984 41.188 15.898 1 94.88 80 ALA B O 1
ATOM 3428 N N . GLN B 1 81 ? -9.18 42.781 14.906 1 95.56 81 GLN B N 1
ATOM 3429 C CA . GLN B 1 81 ? -9.328 43.531 16.156 1 95.56 81 GLN B CA 1
ATOM 3430 C C . GLN B 1 81 ? -10.094 42.719 17.188 1 95.56 81 GLN B C 1
ATOM 3432 O O . GLN B 1 81 ? -9.758 42.719 18.375 1 95.56 81 GLN B O 1
ATOM 3437 N N . GLN B 1 82 ? -11.086 42.031 16.75 1 95.94 82 GLN B N 1
ATOM 3438 C CA . GLN B 1 82 ? -11.859 41.188 17.656 1 95.94 82 GLN B CA 1
ATOM 3439 C C . GLN B 1 82 ? -10.992 40.094 18.266 1 95.94 82 GLN B C 1
ATOM 3441 O O . GLN B 1 82 ? -11.117 39.75 19.438 1 95.94 82 GLN B O 1
ATOM 3446 N N . VAL B 1 83 ? -10.156 39.5 17.453 1 96.44 83 VAL B N 1
ATOM 3447 C CA . VAL B 1 83 ? -9.266 38.469 17.922 1 96.44 83 VAL B CA 1
ATOM 3448 C C . VAL B 1 83 ? -8.281 39.031 18.938 1 96.44 83 VAL B C 1
ATOM 3450 O O . VAL B 1 83 ? -8.078 38.438 20 1 96.44 83 VAL B O 1
ATOM 3453 N N . LYS B 1 84 ? -7.703 40.156 18.641 1 95.88 84 LYS B N 1
ATOM 3454 C CA . LYS B 1 84 ? -6.734 40.781 19.531 1 95.88 84 LYS B CA 1
ATOM 3455 C C . LYS B 1 84 ? -7.363 41.125 20.875 1 95.88 84 LYS B C 1
ATOM 3457 O O . LYS B 1 84 ? -6.762 40.906 21.922 1 95.88 84 LYS B O 1
ATOM 3462 N N . GLU B 1 85 ? -8.555 41.656 20.781 1 95.31 85 GLU B N 1
ATOM 3463 C CA . GLU B 1 85 ? -9.273 42 22 1 95.31 85 GLU B CA 1
ATOM 3464 C C . GLU B 1 85 ? -9.531 40.781 22.875 1 95.31 85 GLU B C 1
ATOM 3466 O O . GLU B 1 85 ? -9.352 40.812 24.094 1 95.31 85 GLU B O 1
ATOM 3471 N N . HIS B 1 86 ? -9.906 39.781 22.234 1 94.44 86 HIS B N 1
ATOM 3472 C CA . HIS B 1 86 ? -10.156 38.531 22.969 1 94.44 86 HIS B CA 1
ATOM 3473 C C . HIS B 1 86 ? -8.883 38.031 23.625 1 94.44 86 HIS B C 1
ATOM 3475 O O . HIS B 1 86 ? -8.914 37.594 24.781 1 94.44 86 HIS B O 1
ATOM 3481 N N . LEU B 1 87 ? -7.789 38.031 22.906 1 94.75 87 LEU B N 1
ATOM 3482 C CA . LEU B 1 87 ? -6.523 37.531 23.453 1 94.75 87 LEU B CA 1
ATOM 3483 C C . LEU B 1 87 ? -6.125 38.312 24.688 1 94.75 87 LEU B C 1
ATOM 3485 O O . LEU B 1 87 ? -5.609 37.75 25.656 1 94.75 87 LEU B O 1
ATOM 3489 N N . GLU B 1 88 ? -6.395 39.531 24.641 1 91.56 88 GLU B N 1
ATOM 3490 C CA . GLU B 1 88 ? -6.102 40.375 25.797 1 91.56 88 GLU B CA 1
ATOM 3491 C C . GLU B 1 88 ? -7.035 40.094 26.953 1 91.56 88 GLU B C 1
ATOM 3493 O O . GLU B 1 88 ? -6.582 39.906 28.094 1 91.56 88 GLU B O 1
ATOM 3498 N N . GLU B 1 89 ? -8.289 40 26.656 1 89.75 89 GLU B N 1
ATOM 3499 C CA . GLU B 1 89 ? -9.312 39.812 27.688 1 89.75 89 GLU B CA 1
ATOM 3500 C C . GLU B 1 89 ? -9.164 38.438 28.344 1 89.75 89 GLU B C 1
ATOM 3502 O O . GLU B 1 89 ? -9.422 38.281 29.531 1 89.75 89 GLU B O 1
ATOM 3507 N N . ALA B 1 90 ? -8.797 37.469 27.531 1 88.06 90 ALA B N 1
ATOM 3508 C CA . ALA B 1 90 ? -8.672 36.125 28.031 1 88.06 90 ALA B CA 1
ATOM 3509 C C . ALA B 1 90 ? -7.344 35.906 28.75 1 88.06 90 ALA B C 1
ATOM 3511 O O . ALA B 1 90 ? -7.098 34.844 29.312 1 88.06 90 ALA B O 1
ATOM 3512 N N . GLY B 1 91 ? -6.445 36.875 28.672 1 87.94 91 GLY B N 1
ATOM 3513 C CA . GLY B 1 91 ? -5.195 36.812 29.406 1 87.94 91 GLY B CA 1
ATOM 3514 C C . GLY B 1 91 ? -4.062 36.188 28.625 1 87.94 91 GLY B C 1
ATOM 3515 O O . GLY B 1 91 ? -3.027 35.844 29.203 1 87.94 91 GLY B O 1
ATOM 3516 N N . TRP B 1 92 ? -4.297 36.031 27.391 1 91.25 92 TRP B N 1
ATOM 3517 C CA . TRP B 1 92 ? -3.246 35.438 26.578 1 91.25 92 TRP B CA 1
ATOM 3518 C C . TRP B 1 92 ? -2.148 36.438 26.266 1 91.25 92 TRP B C 1
ATOM 3520 O O . TRP B 1 92 ? -0.982 36.062 26.109 1 91.25 92 TRP B O 1
ATOM 3530 N N . THR B 1 93 ? -2.66 37.688 26 1 87.44 93 THR B N 1
ATOM 3531 C CA . THR B 1 93 ? -1.72 38.781 25.75 1 87.44 93 THR B CA 1
ATOM 3532 C C . THR B 1 93 ? -1.77 39.812 26.875 1 87.44 93 THR B C 1
ATOM 3534 O O . THR B 1 93 ? -2.686 39.781 27.703 1 87.44 93 THR B O 1
ATOM 3537 N N . GLY B 1 94 ? -0.674 40.688 27.031 1 70.88 94 GLY B N 1
ATOM 3538 C CA . GLY B 1 94 ? -0.667 41.75 28 1 70.88 94 GLY B CA 1
ATOM 3539 C C . GLY B 1 94 ? 0.057 41.406 29.281 1 70.88 94 GLY B C 1
ATOM 3540 O O . GLY B 1 94 ? 0.559 40.312 29.438 1 70.88 94 GLY B O 1
ATOM 3541 N N . LYS B 1 95 ? 0.337 42.438 30.281 1 61.12 95 LYS B N 1
ATOM 3542 C CA . LYS B 1 95 ? 1.191 42.469 31.469 1 61.12 95 LYS B CA 1
ATOM 3543 C C . LYS B 1 95 ? 0.815 41.344 32.438 1 61.12 95 LYS B C 1
ATOM 3545 O O . LYS B 1 95 ? -0.352 40.938 32.531 1 61.12 95 LYS B O 1
ATOM 3550 N N . PRO B 1 96 ? 1.462 40.906 33.625 1 54.53 96 PRO B N 1
ATOM 3551 C CA . PRO B 1 96 ? 2.168 39.656 33.812 1 54.53 96 PRO B CA 1
ATOM 3552 C C . PRO B 1 96 ? 1.451 38.469 33.188 1 54.53 96 PRO B C 1
ATOM 3554 O O . PRO B 1 96 ? 0.241 38.312 33.344 1 54.53 96 PRO B O 1
ATOM 3557 N N . ALA B 1 97 ? 1.932 38.062 31.969 1 56.5 97 ALA B N 1
ATOM 3558 C CA . ALA B 1 97 ? 1.247 36.969 31.297 1 56.5 97 ALA B CA 1
ATOM 3559 C C . ALA B 1 97 ? 1.08 35.781 32.25 1 56.5 97 ALA B C 1
ATOM 3561 O O . ALA B 1 97 ? 2.021 35.406 32.938 1 56.5 97 ALA B O 1
ATOM 3562 N N . ALA B 1 98 ? -0.172 35.469 32.594 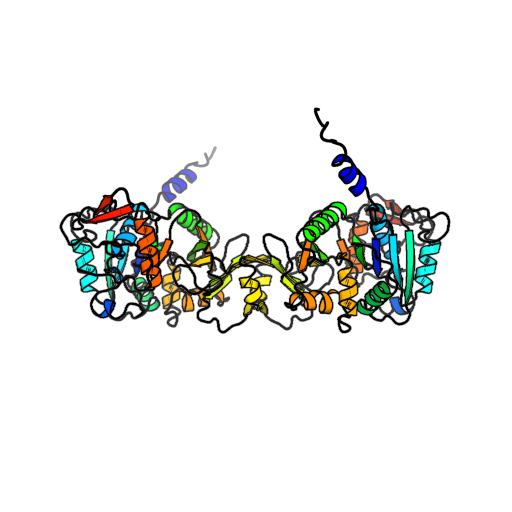1 61.97 98 ALA B N 1
ATOM 3563 C CA . ALA B 1 98 ? -0.542 34.375 33.469 1 61.97 98 ALA B CA 1
ATOM 3564 C C . ALA B 1 98 ? 0.026 33.062 32.969 1 61.97 98 ALA B C 1
ATOM 3566 O O . ALA B 1 98 ? 0.033 32.062 33.719 1 61.97 98 ALA B O 1
ATOM 3567 N N . TRP B 1 99 ? 0.628 33.219 31.781 1 71.88 99 TRP B N 1
ATOM 3568 C CA . TRP B 1 99 ? 1.087 31.984 31.188 1 71.88 99 TRP B CA 1
ATOM 3569 C C . TRP B 1 99 ? 2.576 32.031 30.859 1 71.88 99 TRP B C 1
ATOM 3571 O O . TRP B 1 99 ? 3.15 33.125 30.766 1 71.88 99 TRP B O 1
ATOM 3581 N N . GLU B 1 100 ? 3.184 30.938 30.859 1 82.06 100 GLU B N 1
ATOM 3582 C CA . GLU B 1 100 ? 4.594 30.828 30.5 1 82.06 100 GLU B CA 1
ATOM 3583 C C . GLU B 1 100 ? 4.793 31.016 29 1 82.06 100 GLU B C 1
ATOM 3585 O O . GLU B 1 100 ? 5.824 31.531 28.562 1 82.06 100 GLU B O 1
ATOM 3590 N N . MET B 1 101 ? 3.74 30.812 28.266 1 91.75 101 MET B N 1
ATOM 3591 C CA . MET B 1 101 ? 3.754 30.906 26.812 1 91.75 101 MET B CA 1
ATOM 3592 C C . MET B 1 101 ? 3.5 32.344 26.375 1 91.75 101 MET B C 1
ATOM 3594 O O . MET B 1 101 ? 2.543 32.969 26.828 1 91.75 101 MET B O 1
ATOM 3598 N N . ALA B 1 102 ? 4.418 32.844 25.562 1 93.88 102 ALA B N 1
ATOM 3599 C CA . ALA B 1 102 ? 4.23 34.188 24.984 1 93.88 102 ALA B CA 1
ATOM 3600 C C . ALA B 1 102 ? 3.326 34.125 23.766 1 93.88 102 ALA B C 1
ATOM 3602 O O . ALA B 1 102 ? 3.574 33.344 22.828 1 93.88 102 ALA B O 1
ATOM 3603 N N . VAL B 1 103 ? 2.236 34.969 23.828 1 95.94 103 VAL B N 1
ATOM 3604 C CA . VAL B 1 103 ? 1.303 35 22.703 1 95.94 103 VAL B CA 1
ATOM 3605 C C . VAL B 1 103 ? 1.373 36.375 22.031 1 95.94 103 VAL B C 1
ATOM 3607 O O . VAL B 1 103 ? 1.292 37.406 22.703 1 95.94 103 VAL B O 1
ATOM 3610 N N . MET B 1 104 ? 1.622 36.344 20.734 1 95.69 104 MET B N 1
ATOM 3611 C CA . MET B 1 104 ? 1.692 37.594 19.969 1 95.69 104 MET B CA 1
ATOM 3612 C C . MET B 1 104 ? 0.745 37.531 18.766 1 95.69 104 MET B C 1
ATOM 3614 O O . MET B 1 104 ? 0.734 36.562 18.016 1 95.69 104 MET B O 1
ATOM 3618 N N . ALA B 1 105 ? -0.067 38.562 18.609 1 96.38 105 ALA B N 1
ATOM 3619 C CA . ALA B 1 105 ? -0.934 38.688 17.438 1 96.38 105 ALA B CA 1
ATOM 3620 C C . ALA B 1 105 ? -0.19 39.281 16.266 1 96.38 105 ALA B C 1
ATOM 3622 O O . ALA B 1 105 ? 0.499 40.312 16.406 1 96.38 105 ALA B O 1
ATOM 3623 N N . VAL B 1 106 ? -0.201 38.656 15.156 1 96.88 106 VAL B N 1
ATOM 3624 C CA . VAL B 1 106 ? 0.342 39.156 13.898 1 96.88 106 VAL B CA 1
ATOM 3625 C C . VAL B 1 106 ? -0.798 39.5 12.938 1 96.88 106 VAL B C 1
ATOM 3627 O O . VAL B 1 106 ? -1.507 38.594 12.477 1 96.88 106 VAL B O 1
ATOM 3630 N N . GLU B 1 107 ? -0.921 40.75 12.648 1 95.75 107 GLU B N 1
ATOM 3631 C CA . GLU B 1 107 ? -2.053 41.188 11.836 1 95.75 107 GLU B CA 1
ATOM 3632 C C . GLU B 1 107 ? -1.626 41.469 10.398 1 95.75 107 GLU B C 1
ATOM 3634 O O . GLU B 1 107 ? -0.546 42.031 10.164 1 95.75 107 GLU B O 1
ATOM 3639 N N . SER B 1 108 ? -2.373 40.969 9.484 1 93.31 108 SER B N 1
ATOM 3640 C CA . SER B 1 108 ? -2.254 41.312 8.07 1 93.31 108 SER B CA 1
ATOM 3641 C C . SER B 1 108 ? -3.623 41.562 7.441 1 93.31 108 SER B C 1
ATOM 3643 O O . SER B 1 108 ? -4.527 40.719 7.594 1 93.31 108 SER B O 1
ATOM 3645 N N . HIS B 1 109 ? -3.812 42.625 6.691 1 88.56 109 HIS B N 1
ATOM 3646 C CA . HIS B 1 109 ? -5.09 42.969 6.066 1 88.56 109 HIS B CA 1
ATOM 3647 C C . HIS B 1 109 ? -5.113 42.531 4.605 1 88.56 109 HIS B C 1
ATOM 3649 O O . HIS B 1 109 ? -6.172 42.531 3.973 1 88.56 109 HIS B O 1
ATOM 3655 N N . ASP B 1 110 ? -4.035 42.094 4.172 1 90.81 110 ASP B N 1
ATOM 3656 C CA . ASP B 1 110 ? -3.928 41.781 2.744 1 90.81 110 ASP B CA 1
ATOM 3657 C C . ASP B 1 110 ? -3.91 40.281 2.49 1 90.81 110 ASP B C 1
ATOM 3659 O O . ASP B 1 110 ? -4.137 39.844 1.365 1 90.81 110 ASP B O 1
ATOM 3663 N N . ALA B 1 111 ? -3.652 39.562 3.523 1 92.56 111 ALA B N 1
ATOM 3664 C CA . ALA B 1 111 ? -3.566 38.125 3.35 1 92.56 111 ALA B CA 1
ATOM 3665 C C . ALA B 1 111 ? -4.953 37.5 3.145 1 92.56 111 ALA B C 1
ATOM 3667 O O . ALA B 1 111 ? -5.855 37.719 3.955 1 92.56 111 ALA B O 1
ATOM 3668 N N . ILE B 1 112 ? -5.098 36.719 2.08 1 91.94 112 ILE B N 1
ATOM 3669 C CA . ILE B 1 112 ? -6.406 36.156 1.792 1 91.94 112 ILE B CA 1
ATOM 3670 C C . ILE B 1 112 ? -6.305 34.625 1.78 1 91.94 112 ILE B C 1
ATOM 3672 O O . ILE B 1 112 ? -7.289 33.938 1.492 1 91.94 112 ILE B O 1
ATOM 3676 N N . SER B 1 113 ? -5.129 34.125 2.006 1 95.12 113 SER B N 1
ATOM 3677 C CA . SER B 1 113 ? -4.91 32.688 2.01 1 95.12 113 SER B CA 1
ATOM 3678 C C . SER B 1 113 ? -3.855 32.281 3.039 1 95.12 113 SER B C 1
ATOM 3680 O O . SER B 1 113 ? -3.166 33.156 3.59 1 95.12 113 SER B O 1
ATOM 3682 N N . ALA B 1 114 ? -3.83 30.969 3.293 1 95.88 114 ALA B N 1
ATOM 3683 C CA . ALA B 1 114 ? -2.787 30.453 4.176 1 95.88 114 ALA B CA 1
ATOM 3684 C C . ALA B 1 114 ? -1.4 30.719 3.6 1 95.88 114 ALA B C 1
ATOM 3686 O O . ALA B 1 114 ? -0.456 31 4.344 1 95.88 114 ALA B O 1
ATOM 3687 N N . GLY B 1 115 ? -1.262 30.625 2.307 1 97.25 115 GLY B N 1
ATOM 3688 C CA . GLY B 1 115 ? 0.004 30.922 1.66 1 97.25 115 GLY B CA 1
ATOM 3689 C C . GLY B 1 115 ? 0.465 32.344 1.899 1 97.25 115 GLY B C 1
ATOM 3690 O O . GLY B 1 115 ? 1.629 32.594 2.232 1 97.25 115 GLY B O 1
ATOM 3691 N N . ASP B 1 116 ? -0.463 33.25 1.726 1 96.56 116 ASP B N 1
ATOM 3692 C CA . ASP B 1 116 ? -0.156 34.625 2.01 1 96.56 116 ASP B CA 1
ATOM 3693 C C . ASP B 1 116 ? 0.308 34.812 3.453 1 96.56 116 ASP B C 1
ATOM 3695 O O . ASP B 1 116 ? 1.282 35.531 3.715 1 96.56 116 ASP B O 1
ATOM 3699 N N . ALA B 1 117 ? -0.43 34.188 4.324 1 96.94 117 ALA B N 1
ATOM 3700 C CA . ALA B 1 117 ? -0.122 34.312 5.75 1 96.94 117 ALA B CA 1
ATOM 3701 C C . ALA B 1 117 ? 1.301 33.844 6.043 1 96.94 117 ALA B C 1
ATOM 3703 O O . ALA B 1 117 ? 2.045 34.531 6.758 1 96.94 117 ALA B O 1
ATOM 3704 N N . LEU B 1 118 ? 1.677 32.719 5.484 1 97.75 118 LEU B N 1
ATOM 3705 C CA . LEU B 1 118 ? 2.994 32.156 5.754 1 97.75 118 LEU B CA 1
ATOM 3706 C C . LEU B 1 118 ? 4.09 33 5.098 1 97.75 118 LEU B C 1
ATOM 3708 O O . LEU B 1 118 ? 5.199 33.094 5.625 1 97.75 118 LEU B O 1
ATOM 3712 N N . ARG B 1 119 ? 3.814 33.625 3.98 1 97 119 ARG B N 1
ATOM 3713 C CA . ARG B 1 119 ? 4.762 34.531 3.363 1 97 119 ARG B CA 1
ATOM 3714 C C . ARG B 1 119 ? 4.988 35.75 4.25 1 97 119 ARG B C 1
ATOM 3716 O O . ARG B 1 119 ? 6.125 36.219 4.395 1 97 119 ARG B O 1
ATOM 3723 N N . VAL B 1 120 ? 3.906 36.281 4.801 1 96.75 120 VAL B N 1
ATOM 3724 C CA . VAL B 1 120 ? 4.02 37.406 5.719 1 96.75 120 VAL B CA 1
ATOM 3725 C C . VAL B 1 120 ? 4.867 37 6.926 1 96.75 120 VAL B C 1
ATOM 3727 O O . VAL B 1 120 ? 5.73 37.781 7.363 1 96.75 120 VAL B O 1
ATOM 3730 N N . MET B 1 121 ? 4.59 35.844 7.434 1 96.81 121 MET B N 1
ATOM 3731 C CA . MET B 1 121 ? 5.359 35.344 8.57 1 96.81 121 MET B CA 1
ATOM 3732 C C . MET B 1 121 ? 6.844 35.281 8.234 1 96.81 121 MET B C 1
ATOM 3734 O O . MET B 1 121 ? 7.688 35.594 9.062 1 96.81 121 MET B O 1
ATOM 3738 N N . TYR B 1 122 ? 7.164 34.781 7.066 1 96.75 122 TYR B N 1
ATOM 3739 C CA . TYR B 1 122 ? 8.547 34.719 6.613 1 96.75 122 TYR B CA 1
ATOM 3740 C C . TYR B 1 122 ? 9.18 36.094 6.582 1 96.75 122 TYR B C 1
ATOM 3742 O O . TYR B 1 122 ? 10.305 36.281 7.055 1 96.75 122 TYR B O 1
ATOM 3750 N N . GLY B 1 123 ? 8.508 37.031 5.969 1 96.12 123 GLY B N 1
ATOM 3751 C CA . GLY B 1 123 ? 9.016 38.375 5.836 1 96.12 123 GLY B CA 1
ATOM 3752 C C . GLY B 1 123 ? 9.297 39.031 7.168 1 96.12 123 GLY B C 1
ATOM 3753 O O . GLY B 1 123 ? 10.211 39.875 7.277 1 96.12 123 GLY B O 1
ATOM 3754 N N . ARG B 1 124 ? 8.555 38.688 8.188 1 95.81 124 ARG B N 1
ATOM 3755 C CA . ARG B 1 124 ? 8.711 39.281 9.508 1 95.81 124 ARG B CA 1
ATOM 3756 C C . ARG B 1 124 ? 9.883 38.688 10.258 1 95.81 124 ARG B C 1
ATOM 3758 O O . ARG B 1 124 ? 10.352 39.25 11.25 1 95.81 124 ARG B O 1
ATOM 3765 N N . GLY B 1 125 ? 10.32 37.5 9.875 1 95.31 125 GLY B N 1
ATOM 3766 C CA . GLY B 1 125 ? 11.492 36.844 10.461 1 95.31 125 GLY B CA 1
ATOM 3767 C C . GLY B 1 125 ? 11.289 36.438 11.906 1 95.31 125 GLY B C 1
ATOM 3768 O O . GLY B 1 125 ? 12.211 36.531 12.719 1 95.31 125 GLY B O 1
ATOM 3769 N N . LEU B 1 126 ? 10.109 36.031 12.234 1 93.44 126 LEU B N 1
ATOM 3770 C CA . LEU B 1 126 ? 9.766 35.75 13.625 1 93.44 126 LEU B CA 1
ATOM 3771 C C . LEU B 1 126 ? 10.094 34.312 13.992 1 93.44 126 LEU B C 1
ATOM 3773 O O . LEU B 1 126 ? 10.211 33.969 15.172 1 93.44 126 LEU B O 1
ATOM 3777 N N . ILE B 1 127 ? 10.273 33.469 12.992 1 96.12 127 ILE B N 1
ATOM 3778 C CA . ILE B 1 127 ? 10.445 32.031 13.25 1 96.12 127 ILE B CA 1
ATOM 3779 C C . ILE B 1 127 ? 11.93 31.688 13.227 1 96.12 127 ILE B C 1
ATOM 3781 O O . ILE B 1 127 ? 12.633 32 12.266 1 96.12 127 ILE B O 1
ATOM 3785 N N . ASN B 1 128 ? 12.469 30.953 14.273 1 91.69 128 ASN B N 1
ATOM 3786 C CA . ASN B 1 128 ? 13.898 30.688 14.422 1 91.69 128 ASN B CA 1
ATOM 3787 C C . ASN B 1 128 ? 14.195 29.188 14.383 1 91.69 128 ASN B C 1
ATOM 3789 O O . ASN B 1 128 ? 15.359 28.781 14.391 1 91.69 128 ASN B O 1
ATOM 3793 N N . GLY B 1 129 ? 13.344 28.375 14.258 1 94.5 129 GLY B N 1
ATOM 3794 C CA . GLY B 1 129 ? 13.508 26.922 14.25 1 94.5 129 GLY B CA 1
ATOM 3795 C C . GLY B 1 129 ? 12.258 26.188 13.82 1 94.5 129 GLY B C 1
ATOM 3796 O O . GLY B 1 129 ? 11.391 26.75 13.156 1 94.5 129 GLY B O 1
ATOM 3797 N N . ASP B 1 130 ? 12.352 24.922 14.133 1 96.81 130 ASP B N 1
ATOM 3798 C CA . ASP B 1 130 ? 11.148 24.141 13.852 1 96.81 130 ASP B CA 1
ATOM 3799 C C . ASP B 1 130 ? 9.953 24.688 14.625 1 96.81 130 ASP B C 1
ATOM 3801 O O . ASP B 1 130 ? 10.102 25.156 15.758 1 96.81 130 ASP B O 1
ATOM 3805 N N . PHE B 1 131 ? 8.836 24.609 14.078 1 98.31 131 PHE B N 1
ATOM 3806 C CA . PHE B 1 131 ? 7.668 25.203 14.719 1 98.31 131 PHE B CA 1
ATOM 3807 C C . PHE B 1 131 ? 6.418 24.375 14.438 1 98.31 131 PHE B C 1
ATOM 3809 O O . PHE B 1 131 ? 6.398 23.578 13.5 1 98.31 131 PHE B O 1
ATOM 3816 N N . VAL B 1 132 ? 5.41 24.594 15.234 1 98.69 132 VAL B N 1
ATOM 3817 C CA . VAL B 1 132 ? 4.105 23.969 15.055 1 98.69 132 VAL B CA 1
ATOM 3818 C C . VAL B 1 132 ? 3.197 24.859 14.227 1 98.69 132 VAL B C 1
ATOM 3820 O O . VAL B 1 132 ? 3.061 26.062 14.523 1 98.69 132 VAL B O 1
ATOM 3823 N N . LEU B 1 133 ? 2.715 24.375 13.156 1 98.81 133 LEU B N 1
ATOM 3824 C CA . LEU B 1 133 ? 1.728 25.078 12.344 1 98.81 133 LEU B CA 1
ATOM 3825 C C . LEU B 1 133 ? 0.332 24.5 12.57 1 98.81 133 LEU B C 1
ATOM 3827 O O . LEU B 1 133 ? 0.1 23.312 12.359 1 98.81 133 LEU B O 1
ATOM 3831 N N . ILE B 1 134 ? -0.614 25.375 12.977 1 98.38 134 ILE B N 1
ATOM 3832 C CA . ILE B 1 134 ? -1.933 24.875 13.352 1 98.38 134 ILE B CA 1
ATOM 3833 C C . ILE B 1 134 ? -2.982 25.953 13.117 1 98.38 134 ILE B C 1
ATOM 3835 O O . ILE B 1 134 ? -2.662 27.141 13.102 1 98.38 134 ILE B O 1
ATOM 3839 N N . SER B 1 135 ? -4.188 25.484 12.828 1 96.69 135 SER B N 1
ATOM 3840 C CA . SER B 1 135 ? -5.309 26.422 12.758 1 96.69 135 SER B CA 1
ATOM 3841 C C . SER B 1 135 ? -5.965 26.609 14.117 1 96.69 135 SER B C 1
ATOM 3843 O O . SER B 1 135 ? -6.012 25.672 14.922 1 96.69 135 SER B O 1
ATOM 3845 N N . GLY B 1 136 ? -6.492 27.766 14.367 1 96.94 136 GLY B N 1
ATOM 3846 C CA . GLY B 1 136 ? -7.098 28.094 15.641 1 96.94 136 GLY B CA 1
ATOM 3847 C C . GLY B 1 136 ? -8.414 27.375 15.891 1 96.94 136 GLY B C 1
ATOM 3848 O O . GLY B 1 136 ? -9.023 27.547 16.953 1 96.94 136 GLY B O 1
ATOM 3849 N N . ASP B 1 137 ? -8.82 26.641 14.883 1 95.88 137 ASP B N 1
ATOM 3850 C CA . ASP B 1 137 ? -10.062 25.875 15.008 1 95.88 137 ASP B CA 1
ATOM 3851 C C . ASP B 1 137 ? -9.773 24.391 15.172 1 95.88 137 ASP B C 1
ATOM 3853 O O . ASP B 1 137 ? -10.625 23.547 14.859 1 95.88 137 ASP B O 1
ATOM 3857 N N . THR B 1 138 ? -8.633 24.047 15.617 1 96.12 138 THR B N 1
ATOM 3858 C CA . THR B 1 138 ? -8.227 22.656 15.812 1 96.12 138 THR B CA 1
ATOM 3859 C C . THR B 1 138 ? -8.156 22.312 17.297 1 96.12 138 THR B C 1
ATOM 3861 O O . THR B 1 138 ? -7.578 23.062 18.078 1 96.12 138 THR B O 1
ATOM 3864 N N . ILE B 1 139 ? -8.781 21.203 17.656 1 95.31 139 ILE B N 1
ATOM 3865 C CA . ILE B 1 139 ? -8.781 20.734 19.047 1 95.31 139 ILE B CA 1
ATOM 3866 C C . ILE B 1 139 ? -7.941 19.469 19.156 1 95.31 139 ILE B C 1
ATOM 3868 O O . ILE B 1 139 ? -8.078 18.547 18.359 1 95.31 139 ILE B O 1
ATOM 3872 N N . SER B 1 140 ? -7.055 19.438 20.125 1 96.12 140 SER B N 1
ATOM 3873 C CA . SER B 1 140 ? -6.23 18.25 20.312 1 96.12 140 SER B CA 1
ATOM 3874 C C . SER B 1 140 ? -5.762 18.125 21.766 1 96.12 140 SER B C 1
ATOM 3876 O O . SER B 1 140 ? -5.754 19.094 22.5 1 96.12 140 SER B O 1
ATOM 3878 N N . ASN B 1 141 ? -5.516 16.906 22.203 1 93.69 141 ASN B N 1
ATOM 3879 C CA . ASN B 1 141 ? -4.855 16.641 23.484 1 93.69 141 ASN B CA 1
ATOM 3880 C C . ASN B 1 141 ? -3.615 15.766 23.297 1 93.69 141 ASN B C 1
ATOM 3882 O O . ASN B 1 141 ? -3.139 15.148 24.25 1 93.69 141 ASN B O 1
ATOM 3886 N N . MET B 1 142 ? -3.182 15.703 22.047 1 95.06 142 MET B N 1
ATOM 3887 C CA . MET B 1 142 ? -2.035 14.844 21.766 1 95.06 142 MET B CA 1
ATOM 3888 C C . MET B 1 142 ? -0.756 15.438 22.344 1 95.06 142 MET B C 1
ATOM 3890 O O . MET B 1 142 ? -0.647 16.656 22.5 1 95.06 142 MET B O 1
ATOM 3894 N N . SER B 1 143 ? 0.178 14.547 22.672 1 94.56 143 SER B N 1
ATOM 3895 C CA . SER B 1 143 ? 1.495 15.016 23.094 1 94.56 143 SER B CA 1
ATOM 3896 C C . SER B 1 143 ? 2.348 15.414 21.891 1 94.56 143 SER B C 1
ATOM 3898 O O . SER B 1 143 ? 2.365 14.727 20.875 1 94.56 143 SER B O 1
ATOM 3900 N N . LEU B 1 144 ? 3.029 16.547 22.062 1 97.06 144 LEU B N 1
ATOM 3901 C CA . LEU B 1 144 ? 3.908 17.016 21 1 97.06 144 LEU B CA 1
ATOM 3902 C C . LEU B 1 144 ? 5.316 16.453 21.172 1 97.06 144 LEU B C 1
ATOM 3904 O O . LEU B 1 144 ? 6.129 16.5 20.234 1 97.06 144 LEU B O 1
ATOM 3908 N N . LYS B 1 145 ? 5.629 15.922 22.25 1 95.06 145 LYS B N 1
ATOM 3909 C CA . LYS B 1 145 ? 6.988 15.516 22.609 1 95.06 145 LYS B CA 1
ATOM 3910 C C . LYS B 1 145 ? 7.539 14.5 21.609 1 95.06 145 LYS B C 1
ATOM 3912 O O . LYS B 1 145 ? 8.602 14.711 21.016 1 95.06 145 LYS B O 1
ATOM 3917 N N . GLU B 1 146 ? 6.762 13.508 21.438 1 95.56 146 GLU B N 1
ATOM 3918 C CA . GLU B 1 146 ? 7.234 12.422 20.578 1 95.56 146 GLU B CA 1
ATOM 3919 C C . GLU B 1 146 ? 7.387 12.883 19.125 1 95.56 146 GLU B C 1
ATOM 3921 O O . GLU B 1 146 ? 8.398 12.586 18.484 1 95.56 146 GLU B O 1
ATOM 3926 N N . VAL B 1 147 ? 6.414 13.562 18.609 1 97.56 147 VAL B N 1
ATOM 3927 C CA . VAL B 1 147 ? 6.43 13.961 17.203 1 97.56 147 VAL B CA 1
ATOM 3928 C C . VAL B 1 147 ? 7.535 14.984 16.969 1 97.56 147 VAL B C 1
ATOM 3930 O O . VAL B 1 147 ? 8.172 14.992 15.914 1 97.56 147 VAL B O 1
ATOM 3933 N N . LEU B 1 148 ? 7.773 15.867 17.906 1 97.69 148 LEU B N 1
ATOM 3934 C CA . LEU B 1 148 ? 8.852 16.844 17.797 1 97.69 148 LEU B CA 1
ATOM 3935 C C . LEU B 1 148 ? 10.211 16.156 17.75 1 97.69 148 LEU B C 1
ATOM 3937 O O . LEU B 1 148 ? 11.062 16.531 16.953 1 97.69 148 LEU B O 1
ATOM 3941 N N . GLN B 1 149 ? 10.375 15.188 18.609 1 97.12 149 GLN B N 1
ATOM 3942 C CA . GLN B 1 149 ? 11.625 14.445 18.641 1 97.12 149 GLN B CA 1
ATOM 3943 C C . GLN B 1 149 ? 11.836 13.688 17.328 1 97.12 149 GLN B C 1
ATOM 3945 O O . GLN B 1 149 ? 12.945 13.695 16.781 1 97.12 149 GLN B O 1
ATOM 3950 N N . GLU B 1 150 ? 10.773 13.086 16.875 1 97.06 150 GLU B N 1
ATOM 3951 C CA . GLU B 1 150 ? 10.852 12.352 15.625 1 97.06 150 GLU B CA 1
ATOM 3952 C C . GLU B 1 150 ? 11.242 13.273 14.469 1 97.06 150 GLU B C 1
ATOM 3954 O O . GLU B 1 150 ? 12.07 12.914 13.633 1 97.06 150 GLU B O 1
ATOM 3959 N N . HIS B 1 151 ? 10.656 14.383 14.406 1 98 151 HIS B N 1
ATOM 3960 C CA . HIS B 1 151 ? 10.938 15.367 13.367 1 98 151 HIS B CA 1
ATOM 3961 C C . HIS B 1 151 ? 12.383 15.844 13.445 1 98 151 HIS B C 1
ATOM 3963 O O . HIS B 1 151 ? 13.07 15.922 12.422 1 98 151 HIS B O 1
ATOM 3969 N N . LYS B 1 152 ? 12.812 16.141 14.594 1 96.75 152 LYS B N 1
ATOM 3970 C CA . LYS B 1 152 ? 14.188 16.594 14.805 1 96.75 152 LYS B CA 1
ATOM 3971 C C . LYS B 1 152 ? 15.188 15.531 14.359 1 96.75 152 LYS B C 1
ATOM 3973 O O . LYS B 1 152 ? 16.172 15.836 13.68 1 96.75 152 LYS B O 1
ATOM 3978 N N . ASP B 1 153 ? 14.938 14.289 14.75 1 97.12 153 ASP B N 1
ATOM 3979 C CA . ASP B 1 153 ? 15.82 13.18 14.398 1 97.12 153 ASP B CA 1
ATOM 3980 C C . ASP B 1 153 ? 15.891 13 12.883 1 97.12 153 ASP B C 1
ATOM 3982 O O . ASP B 1 153 ? 16.969 12.758 12.328 1 97.12 153 ASP B O 1
ATOM 3986 N N . ARG B 1 154 ? 14.797 13.125 12.227 1 96.81 154 ARG B N 1
ATOM 3987 C CA . ARG B 1 154 ? 14.75 12.992 10.773 1 96.81 154 ARG B CA 1
ATOM 3988 C C . ARG B 1 154 ? 15.531 14.117 10.102 1 96.81 154 ARG B C 1
ATOM 3990 O O . ARG B 1 154 ? 16.266 13.875 9.133 1 96.81 154 ARG B O 1
ATOM 3997 N N . ARG B 1 155 ? 15.367 15.266 10.609 1 96.19 155 ARG B N 1
ATOM 3998 C CA . ARG B 1 155 ? 16.031 16.438 10.023 1 96.19 155 ARG B CA 1
ATOM 3999 C C . ARG B 1 155 ? 17.547 16.344 10.18 1 96.19 155 ARG B C 1
ATOM 4001 O O . ARG B 1 155 ? 18.281 16.812 9.312 1 96.19 155 ARG B O 1
ATOM 4008 N N . LYS B 1 156 ? 17.922 15.797 11.273 1 95.75 156 LYS B N 1
ATOM 4009 C CA . LYS B 1 156 ? 19.359 15.586 11.484 1 95.75 156 LYS B CA 1
ATOM 4010 C C . LYS B 1 156 ? 19.938 14.648 10.422 1 95.75 156 LYS B C 1
ATOM 4012 O O . LYS B 1 156 ? 21.047 14.859 9.945 1 95.75 156 LYS B O 1
ATOM 4017 N N . LYS B 1 157 ? 19.125 13.68 10.07 1 96.06 157 LYS B N 1
ATOM 4018 C CA . LYS B 1 157 ? 19.578 12.695 9.086 1 96.06 157 LYS B CA 1
ATOM 4019 C C . LYS B 1 157 ? 19.391 13.211 7.668 1 96.06 157 LYS B C 1
ATOM 4021 O O . LYS B 1 157 ? 20.203 12.93 6.789 1 96.06 157 LYS B O 1
ATOM 4026 N N . ASP B 1 158 ? 18.344 13.922 7.457 1 96.12 158 ASP B N 1
ATOM 4027 C CA . ASP B 1 158 ? 17.984 14.453 6.145 1 96.12 158 ASP B CA 1
ATOM 4028 C C . ASP B 1 158 ? 17.375 15.852 6.258 1 96.12 158 ASP B C 1
ATOM 4030 O O . ASP B 1 158 ? 16.172 15.992 6.492 1 96.12 158 ASP B O 1
ATOM 4034 N N . PRO B 1 159 ? 18.125 16.812 6.012 1 95.19 159 PRO B N 1
ATOM 4035 C CA . PRO B 1 159 ? 17.641 18.188 6.148 1 95.19 159 PRO B CA 1
ATOM 4036 C C . PRO B 1 159 ? 16.5 18.516 5.195 1 95.19 159 PRO B C 1
ATOM 4038 O O . PRO B 1 159 ? 15.852 19.547 5.332 1 95.19 159 PRO B O 1
ATOM 4041 N N . LEU B 1 160 ? 16.234 17.625 4.258 1 96.25 160 LEU B N 1
ATOM 4042 C CA . LEU B 1 160 ? 15.172 17.875 3.285 1 96.25 160 LEU B CA 1
ATOM 4043 C C . LEU B 1 160 ? 13.82 17.406 3.824 1 96.25 160 LEU B C 1
ATOM 4045 O O . LEU B 1 160 ? 12.789 17.641 3.188 1 96.25 160 LEU B O 1
ATOM 4049 N N . ALA B 1 161 ? 13.883 16.828 5.016 1 97.5 161 ALA B N 1
ATOM 4050 C CA . ALA B 1 161 ? 12.641 16.516 5.723 1 97.5 161 ALA B CA 1
ATOM 4051 C C . ALA B 1 161 ? 12.055 17.781 6.363 1 97.5 161 ALA B C 1
ATOM 4053 O O . ALA B 1 161 ? 12.359 18.094 7.512 1 97.5 161 ALA B O 1
ATOM 4054 N N . VAL B 1 162 ? 11.102 18.375 5.754 1 97.88 162 VAL B N 1
ATOM 4055 C CA . VAL B 1 162 ? 10.797 19.75 6.141 1 97.88 162 VAL B CA 1
ATOM 4056 C C . VAL B 1 162 ? 9.484 19.781 6.926 1 97.88 162 VAL B C 1
ATOM 4058 O O . VAL B 1 162 ? 9.172 20.781 7.578 1 97.88 162 VAL B O 1
ATOM 4061 N N . MET B 1 163 ? 8.695 18.703 6.863 1 98.56 163 MET B N 1
ATOM 4062 C CA . MET B 1 163 ? 7.371 18.75 7.48 1 98.56 163 MET B CA 1
ATOM 4063 C C . MET B 1 163 ? 6.945 17.375 7.965 1 98.56 163 MET B C 1
ATOM 4065 O O . MET B 1 163 ? 7.227 16.359 7.309 1 98.56 163 MET B O 1
ATOM 4069 N N . THR B 1 164 ? 6.316 17.297 9.125 1 98.75 164 THR B N 1
ATOM 4070 C CA . THR B 1 164 ? 5.652 16.094 9.641 1 98.75 164 THR B CA 1
ATOM 4071 C C . THR B 1 164 ? 4.168 16.375 9.883 1 98.75 164 THR B C 1
ATOM 4073 O O . THR B 1 164 ? 3.812 17.219 10.703 1 98.75 164 THR B O 1
ATOM 4076 N N . MET B 1 165 ? 3.336 15.68 9.18 1 98.56 165 MET B N 1
ATOM 4077 C CA . MET B 1 165 ? 1.886 15.805 9.281 1 98.56 165 MET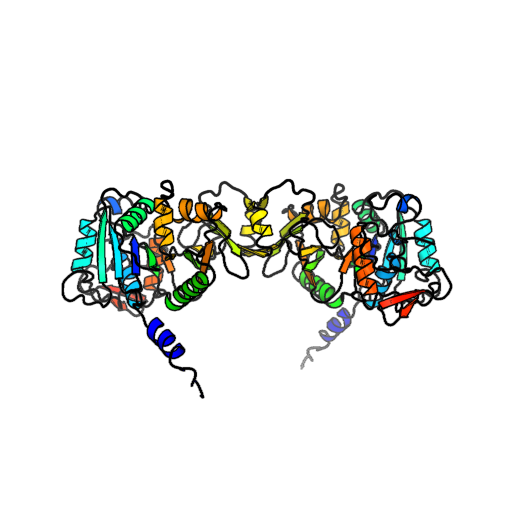 B CA 1
ATOM 4078 C C . MET B 1 165 ? 1.323 14.82 10.297 1 98.56 165 MET B C 1
ATOM 4080 O O . MET B 1 165 ? 1.685 13.641 10.289 1 98.56 165 MET B O 1
ATOM 4084 N N . ILE B 1 166 ? 0.45 15.266 11.156 1 98.25 166 ILE B N 1
ATOM 4085 C CA . ILE B 1 166 ? -0.201 14.375 12.117 1 98.25 166 ILE B CA 1
ATOM 4086 C C . ILE B 1 166 ? -1.452 13.766 11.484 1 98.25 166 ILE B C 1
ATOM 4088 O O . ILE B 1 166 ? -2.297 14.484 10.945 1 98.25 166 ILE B O 1
ATOM 4092 N N . ILE B 1 167 ? -1.541 12.453 11.523 1 96.5 167 ILE B N 1
ATOM 4093 C CA . ILE B 1 167 ? -2.686 11.742 10.969 1 96.5 167 ILE B CA 1
ATOM 4094 C C . ILE B 1 167 ? -3.232 10.758 12.008 1 96.5 167 ILE B C 1
ATOM 4096 O O . ILE B 1 167 ? -2.547 10.422 12.977 1 96.5 167 ILE B O 1
ATOM 4100 N N . LYS B 1 168 ? -4.457 10.391 11.844 1 93.88 168 LYS B N 1
ATOM 4101 C CA . LYS B 1 168 ? -5.07 9.383 12.711 1 93.88 168 LYS B CA 1
ATOM 4102 C C . LYS B 1 168 ? -6.012 8.477 11.93 1 93.88 168 LYS B C 1
ATOM 4104 O O . LYS B 1 168 ? -6.473 8.836 10.844 1 93.88 168 LYS B O 1
ATOM 4109 N N . HIS B 1 169 ? -6.23 7.281 12.43 1 89.94 169 HIS B N 1
ATOM 4110 C CA . HIS B 1 169 ? -7.16 6.352 11.805 1 89.94 169 HIS B CA 1
ATOM 4111 C C . HIS B 1 169 ? -8.594 6.875 11.867 1 89.94 169 HIS B C 1
ATOM 4113 O O . HIS B 1 169 ? -8.992 7.477 12.867 1 89.94 169 HIS B O 1
ATOM 4119 N N . SER B 1 170 ? -9.203 6.75 10.719 1 83.19 170 SER B N 1
ATOM 4120 C CA . SER B 1 170 ? -10.602 7.168 10.656 1 83.19 170 SER B CA 1
ATOM 4121 C C . SER B 1 170 ? -11.445 6.164 9.883 1 83.19 170 SER B C 1
ATOM 4123 O O . SER B 1 170 ? -11.016 5.648 8.844 1 83.19 170 SER B O 1
ATOM 4125 N N . LYS B 1 171 ? -12.422 5.66 10.414 1 66.75 171 LYS B N 1
ATOM 4126 C CA . LYS B 1 171 ? -13.297 4.766 9.664 1 66.75 171 LYS B CA 1
ATOM 4127 C C . LYS B 1 171 ? -14.281 5.551 8.797 1 66.75 171 LYS B C 1
ATOM 4129 O O . LYS B 1 171 ? -15.078 6.332 9.312 1 66.75 171 LYS B O 1
ATOM 4134 N N . PRO B 1 172 ? -14.062 5.5 7.547 1 62.28 172 PRO B N 1
ATOM 4135 C CA . PRO B 1 172 ? -15.031 6.211 6.707 1 62.28 172 PRO B CA 1
ATOM 4136 C C . PRO B 1 172 ? -16.406 5.555 6.703 1 62.28 172 PRO B C 1
ATOM 4138 O O . PRO B 1 172 ? -16.531 4.352 6.953 1 62.28 172 PRO B O 1
ATOM 4141 N N . SER B 1 173 ? -17.359 6.453 6.754 1 61.16 173 SER B N 1
ATOM 4142 C CA . SER B 1 173 ? -18.688 5.918 6.477 1 61.16 173 SER B CA 1
ATOM 4143 C C . SER B 1 173 ? -18.828 5.469 5.023 1 61.16 173 SER B C 1
ATOM 4145 O O . SER B 1 173 ? -18.5 6.23 4.109 1 61.16 173 SER B O 1
ATOM 4147 N N . ILE B 1 174 ? -18.984 4.234 4.762 1 57.84 174 ILE B N 1
ATOM 4148 C CA . ILE B 1 174 ? -19.109 3.633 3.438 1 57.84 174 ILE B CA 1
ATOM 4149 C C . ILE B 1 174 ? -20.203 4.352 2.645 1 57.84 174 ILE B C 1
ATOM 4151 O O . ILE B 1 174 ? -20.047 4.582 1.442 1 57.84 174 ILE B O 1
ATOM 4155 N N . LEU B 1 175 ? -21.203 4.836 3.369 1 53.91 175 LEU B N 1
ATOM 4156 C CA . LEU B 1 175 ? -22.375 5.363 2.705 1 53.91 175 LEU B CA 1
ATOM 4157 C C . LEU B 1 175 ? -22.141 6.789 2.219 1 53.91 175 LEU B C 1
ATOM 4159 O O . LEU B 1 175 ? -22.578 7.156 1.126 1 53.91 175 LEU B O 1
ATOM 4163 N N . MET B 1 176 ? -21.406 7.566 2.949 1 54.12 176 MET B N 1
ATOM 4164 C CA . MET B 1 176 ? -21.375 9 2.662 1 54.12 176 MET B CA 1
ATOM 4165 C C . MET B 1 176 ? -20.016 9.414 2.104 1 54.12 176 MET B C 1
ATOM 4167 O O . MET B 1 176 ? -19.875 10.516 1.571 1 54.12 176 MET B O 1
ATOM 4171 N N . HIS B 1 177 ? -19.141 8.469 2.016 1 59.5 177 HIS B N 1
ATOM 4172 C CA . HIS B 1 177 ? -17.766 8.766 1.609 1 59.5 177 HIS B CA 1
ATOM 4173 C C . HIS B 1 177 ? -17.203 9.945 2.398 1 59.5 177 HIS B C 1
ATOM 4175 O O . HIS B 1 177 ? -16.5 10.789 1.84 1 59.5 177 HIS B O 1
ATOM 4181 N N . GLN B 1 178 ? -17.844 10.164 3.523 1 66.38 178 GLN B N 1
ATOM 4182 C CA . GLN B 1 178 ? -17.375 11.195 4.441 1 66.38 178 GLN B CA 1
ATOM 4183 C C . GLN B 1 178 ? -17.062 10.609 5.812 1 66.38 178 GLN B C 1
ATOM 4185 O O . GLN B 1 178 ? -17.578 9.555 6.18 1 66.38 178 GLN B O 1
ATOM 4190 N N . THR B 1 179 ? -16.188 11.297 6.344 1 72.69 179 THR B N 1
ATOM 4191 C CA . THR B 1 179 ? -15.836 10.906 7.699 1 72.69 179 THR B CA 1
ATOM 4192 C C . THR B 1 179 ? -16.906 11.359 8.688 1 72.69 179 THR B C 1
ATOM 4194 O O . THR B 1 179 ? -17.828 12.07 8.32 1 72.69 179 THR B O 1
ATOM 4197 N N . ARG B 1 180 ? -16.734 10.945 9.836 1 74.62 180 ARG B N 1
ATOM 4198 C CA . ARG B 1 180 ? -17.609 11.359 10.93 1 74.62 180 ARG B CA 1
ATOM 4199 C C . ARG B 1 180 ? -17.625 12.875 11.062 1 74.62 180 ARG B C 1
ATOM 4201 O O . ARG B 1 180 ? -18.656 13.453 11.422 1 74.62 180 ARG B O 1
ATOM 4208 N N . LEU B 1 181 ? -16.641 13.547 10.609 1 78.75 181 LEU B N 1
ATOM 4209 C CA . LEU B 1 181 ? -16.5 14.992 10.75 1 78.75 181 LEU B CA 1
ATOM 4210 C C . LEU B 1 181 ? -17.016 15.711 9.508 1 78.75 181 LEU B C 1
ATOM 4212 O O . LEU B 1 181 ? -17.078 16.938 9.469 1 78.75 181 LEU B O 1
ATOM 4216 N N . GLY B 1 182 ? -17.453 14.938 8.508 1 76.94 182 GLY B N 1
ATOM 4217 C CA . GLY B 1 182 ? -17.984 15.547 7.301 1 76.94 182 GLY B CA 1
ATOM 4218 C C . GLY B 1 182 ? -16.906 15.984 6.332 1 76.94 182 GLY B C 1
ATOM 4219 O O . GLY B 1 182 ? -17.141 16.812 5.449 1 76.94 182 GLY B O 1
ATOM 4220 N N . THR B 1 183 ? -15.734 15.57 6.609 1 77.56 183 THR B N 1
ATOM 4221 C CA . THR B 1 183 ? -14.625 15.898 5.723 1 77.56 183 THR B CA 1
ATOM 4222 C C . THR B 1 183 ? -14.5 14.852 4.613 1 77.56 183 THR B C 1
ATOM 4224 O O . THR B 1 183 ? -14.922 13.711 4.777 1 77.56 183 THR B O 1
ATOM 4227 N N . ASP B 1 184 ? -13.984 15.305 3.502 1 75.25 184 ASP B N 1
ATOM 4228 C CA . ASP B 1 184 ? -13.789 14.391 2.375 1 75.25 184 ASP B CA 1
ATOM 4229 C C . ASP B 1 184 ? -12.789 13.297 2.717 1 75.25 184 ASP B C 1
ATOM 4231 O O . ASP B 1 184 ? -11.867 13.516 3.512 1 75.25 184 ASP B O 1
ATOM 4235 N N . GLU B 1 185 ? -13.039 12.219 2.107 1 78.75 185 GLU B N 1
ATOM 4236 C CA . GLU B 1 185 ? -12.086 11.125 2.244 1 78.75 185 GLU B CA 1
ATOM 4237 C C . GLU B 1 185 ? -10.742 11.484 1.619 1 78.75 185 GLU B C 1
ATOM 4239 O O . GLU B 1 185 ? -10.688 12.156 0.589 1 78.75 185 GLU B O 1
ATOM 4244 N N . ILE B 1 186 ? -9.75 11.07 2.328 1 88.5 186 ILE B N 1
ATOM 4245 C CA . ILE B 1 186 ? -8.398 11.336 1.847 1 88.5 186 ILE B CA 1
ATOM 4246 C C . ILE B 1 186 ? -7.699 10.023 1.508 1 88.5 186 ILE B C 1
ATOM 4248 O O . ILE B 1 186 ? -7.832 9.039 2.234 1 88.5 186 ILE B O 1
ATOM 4252 N N . VAL B 1 187 ? -7.059 9.992 0.358 1 90.25 187 VAL B N 1
ATOM 4253 C CA . VAL B 1 187 ? -6.191 8.875 -0.008 1 90.25 187 VAL B CA 1
ATOM 4254 C C . VAL B 1 187 ? -4.73 9.273 0.181 1 90.25 187 VAL B C 1
ATOM 4256 O O . VAL B 1 187 ? -4.297 10.32 -0.307 1 90.25 187 VAL B O 1
ATOM 4259 N N . MET B 1 188 ? -4.047 8.438 0.954 1 93.62 188 MET B N 1
ATOM 4260 C CA . MET B 1 188 ? -2.631 8.688 1.209 1 93.62 188 MET B CA 1
ATOM 4261 C C . MET B 1 188 ? -1.789 7.461 0.887 1 93.62 188 MET B C 1
ATOM 4263 O O . MET B 1 188 ? -2.213 6.332 1.136 1 93.62 188 MET B O 1
ATOM 4267 N N . ALA B 1 189 ? -0.695 7.711 0.297 1 94.75 189 ALA B N 1
ATOM 4268 C CA . ALA B 1 189 ? 0.323 6.672 0.165 1 94.75 189 ALA B CA 1
ATOM 4269 C C . ALA B 1 189 ? 1.535 6.977 1.041 1 94.75 189 ALA B C 1
ATOM 4271 O O . ALA B 1 189 ? 2.086 8.078 0.988 1 94.75 189 ALA B O 1
ATOM 4272 N N . LEU B 1 190 ? 1.89 6.039 1.892 1 96.62 190 LEU B N 1
ATOM 4273 C CA . LEU B 1 190 ? 3.006 6.199 2.816 1 96.62 190 LEU B CA 1
ATOM 4274 C C . LEU B 1 190 ? 4.078 5.141 2.568 1 96.62 190 LEU B C 1
ATOM 4276 O O . LEU B 1 190 ? 3.758 3.982 2.297 1 96.62 190 LEU B O 1
ATOM 4280 N N . ALA B 1 191 ? 5.348 5.629 2.629 1 94.88 191 ALA B N 1
ATOM 4281 C CA . ALA B 1 191 ? 6.41 4.625 2.662 1 94.88 191 ALA B CA 1
ATOM 4282 C C . ALA B 1 191 ? 6.301 3.754 3.91 1 94.88 191 ALA B C 1
ATOM 4284 O O . ALA B 1 191 ? 6.199 4.266 5.027 1 94.88 191 ALA B O 1
ATOM 4285 N N . SER B 1 192 ? 6.336 2.479 3.723 1 88.88 192 SER B N 1
ATOM 4286 C CA . SER B 1 192 ? 6.016 1.531 4.785 1 88.88 192 SER B CA 1
ATOM 4287 C C . SER B 1 192 ? 7.016 1.626 5.934 1 88.88 192 SER B C 1
ATOM 4289 O O . SER B 1 192 ? 6.641 1.518 7.102 1 88.88 192 SER B O 1
ATOM 4291 N N . GLU B 1 193 ? 8.195 1.868 5.691 1 88.88 193 GLU B N 1
ATOM 4292 C CA . GLU B 1 193 ? 9.234 1.842 6.715 1 88.88 193 GL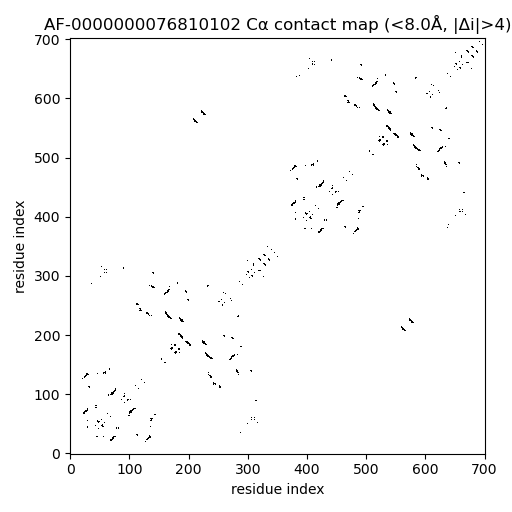U B CA 1
ATOM 4293 C C . GLU B 1 193 ? 9.445 3.225 7.328 1 88.88 193 GLU B C 1
ATOM 4295 O O . GLU B 1 193 ? 9.523 3.363 8.547 1 88.88 193 GLU B O 1
ATOM 4300 N N . THR B 1 194 ? 9.492 4.273 6.566 1 93.06 194 THR B N 1
ATOM 4301 C CA . THR B 1 194 ? 9.883 5.602 7.031 1 93.06 194 THR B CA 1
ATOM 4302 C C . THR B 1 194 ? 8.648 6.445 7.336 1 93.06 194 THR B C 1
ATOM 4304 O O . THR B 1 194 ? 8.75 7.477 8.008 1 93.06 194 THR B O 1
ATOM 4307 N N . LYS B 1 195 ? 7.496 6.133 6.797 1 95.94 195 LYS B N 1
ATOM 4308 C CA . LYS B 1 195 ? 6.246 6.875 6.93 1 95.94 195 LYS B CA 1
ATOM 4309 C C . LYS B 1 195 ? 6.305 8.195 6.16 1 95.94 195 LYS B C 1
ATOM 4311 O O . LYS B 1 195 ? 5.66 9.172 6.539 1 95.94 195 LYS B O 1
ATOM 4316 N N . GLU B 1 196 ? 7.219 8.219 5.188 1 97.06 196 GLU B N 1
ATOM 4317 C CA . GLU B 1 196 ? 7.238 9.352 4.262 1 97.06 196 GLU B CA 1
ATOM 4318 C C . GLU B 1 196 ? 5.945 9.43 3.455 1 97.06 196 GLU B C 1
ATOM 4320 O O . GLU B 1 196 ? 5.426 8.406 3.004 1 97.06 196 GLU B O 1
ATOM 4325 N N . LEU B 1 197 ? 5.371 10.586 3.383 1 97.81 197 LEU B N 1
ATOM 4326 C CA . LEU B 1 197 ? 4.188 10.797 2.561 1 97.81 197 LEU B CA 1
ATOM 4327 C C . LEU B 1 197 ? 4.551 10.836 1.08 1 97.81 197 LEU B C 1
ATOM 4329 O O . LEU B 1 197 ? 5.348 11.68 0.657 1 97.81 197 LEU B O 1
ATOM 4333 N N . LEU B 1 198 ? 3.941 10 0.287 1 95.62 198 LEU B N 1
ATOM 4334 C CA . LEU B 1 198 ? 4.324 9.883 -1.116 1 95.62 198 LEU B CA 1
ATOM 4335 C C . LEU B 1 198 ? 3.191 10.336 -2.029 1 95.62 198 LEU B C 1
ATOM 4337 O O . LEU B 1 198 ? 3.424 10.68 -3.191 1 95.62 198 LEU B O 1
ATOM 4341 N N . TYR B 1 199 ? 2.053 10.281 -1.527 1 93.69 199 TYR B N 1
ATOM 4342 C CA . TYR B 1 199 ? 0.851 10.656 -2.264 1 93.69 199 TYR B CA 1
ATOM 4343 C C . TYR B 1 199 ? -0.219 11.195 -1.322 1 93.69 199 TYR B C 1
ATOM 4345 O O . TYR B 1 199 ? -0.381 10.695 -0.206 1 93.69 199 TYR B O 1
ATOM 4353 N N . TYR B 1 200 ? -0.961 12.227 -1.751 1 94.5 200 TYR B N 1
ATOM 4354 C CA . TYR B 1 200 ? -2.025 12.867 -0.983 1 94.5 200 TYR B CA 1
ATOM 4355 C C . TYR B 1 200 ? -3.125 13.383 -1.901 1 94.5 200 TYR B C 1
ATOM 4357 O O . TYR B 1 200 ? -2.863 14.188 -2.799 1 94.5 200 TYR B O 1
ATOM 4365 N N . GLU B 1 201 ? -4.305 12.82 -1.713 1 88.25 201 GLU B N 1
ATOM 4366 C CA . GLU B 1 201 ? -5.426 13.297 -2.518 1 88.25 201 GLU B CA 1
ATOM 4367 C C . GLU B 1 201 ? -6.707 13.375 -1.694 1 88.25 201 GLU B C 1
ATOM 4369 O O . GLU B 1 201 ? -7.094 12.398 -1.048 1 88.25 201 GLU B O 1
ATOM 4374 N N . ASP B 1 202 ? -7.27 14.523 -1.613 1 78.06 202 ASP B N 1
ATOM 4375 C CA . ASP B 1 202 ? -8.562 14.672 -0.955 1 78.06 202 ASP B CA 1
ATOM 4376 C C . ASP B 1 202 ? -9.711 14.516 -1.953 1 78.06 202 ASP B C 1
ATOM 4378 O O . ASP B 1 202 ? -9.555 14.828 -3.135 1 78.06 202 ASP B O 1
ATOM 4382 N N . ARG B 1 203 ? -10.625 13.508 -1.823 1 63.03 203 ARG B N 1
ATOM 4383 C CA . ARG B 1 203 ? -11.711 13.133 -2.729 1 63.03 203 ARG B CA 1
ATOM 4384 C C . ARG B 1 203 ? -12.453 14.375 -3.225 1 63.03 203 ARG B C 1
ATOM 4386 O O . ARG B 1 203 ? -13.281 14.281 -4.137 1 63.03 203 ARG B O 1
ATOM 4393 N N . ALA B 1 204 ? -12.461 15.438 -2.553 1 54.06 204 ALA B N 1
ATOM 4394 C CA . ALA B 1 204 ? -13.234 16.516 -3.156 1 54.06 204 ALA B CA 1
ATOM 4395 C C . ALA B 1 204 ? -13.016 16.562 -4.668 1 54.06 204 ALA B C 1
ATOM 4397 O O . ALA B 1 204 ? -13.906 16.984 -5.414 1 54.06 204 ALA B O 1
ATOM 4398 N N . ASP B 1 205 ? -11.906 16 -5.062 1 52 205 ASP B N 1
ATOM 4399 C CA . ASP B 1 205 ? -11.609 16.016 -6.492 1 52 205 ASP B CA 1
ATOM 4400 C C . ASP B 1 205 ? -12.086 14.727 -7.16 1 52 205 ASP B C 1
ATOM 4402 O O . ASP B 1 205 ? -11.625 14.375 -8.25 1 52 205 ASP B O 1
ATOM 4406 N N . SER B 1 206 ? -12.883 14 -6.531 1 50.38 206 SER B N 1
ATOM 4407 C CA . SER B 1 206 ? -13.234 12.578 -6.59 1 50.38 206 SER B CA 1
ATOM 4408 C C . SER B 1 206 ? -13.711 12.188 -7.98 1 50.38 206 SER B C 1
ATOM 4410 O O . SER B 1 206 ? -14.43 11.195 -8.141 1 50.38 206 SER B O 1
ATOM 4412 N N . SER B 1 207 ? -13.586 13.172 -8.789 1 53.81 207 SER B N 1
ATOM 4413 C CA . SER B 1 207 ? -14.109 12.688 -10.055 1 53.81 207 SER B CA 1
ATOM 4414 C C . SER B 1 207 ? -13.359 11.445 -10.531 1 53.81 207 SER B C 1
ATOM 4416 O O . SER B 1 207 ? -13.852 10.695 -11.375 1 53.81 207 SER B O 1
ATOM 4418 N N . HIS B 1 208 ? -12.234 11.328 -9.781 1 61.97 208 HIS B N 1
ATOM 4419 C CA . HIS B 1 208 ? -11.469 10.273 -10.438 1 61.97 208 HIS B CA 1
ATOM 4420 C C . HIS B 1 208 ? -11.758 8.914 -9.812 1 61.97 208 HIS B C 1
ATOM 4422 O O . HIS B 1 208 ? -11.742 8.773 -8.586 1 61.97 208 HIS B O 1
ATOM 4428 N N . LEU B 1 209 ? -12.227 8.055 -10.578 1 67.19 209 LEU B N 1
ATOM 4429 C CA . LEU B 1 209 ? -12.602 6.68 -10.258 1 67.19 209 LEU B CA 1
ATOM 4430 C C . LEU B 1 209 ? -11.375 5.848 -9.898 1 67.19 209 LEU B C 1
ATOM 4432 O O . LEU B 1 209 ? -11.508 4.711 -9.438 1 67.19 209 LEU B O 1
ATOM 4436 N N . CYS B 1 210 ? -10.125 6.613 -9.969 1 82.31 210 CYS B N 1
ATOM 4437 C CA . CYS B 1 210 ? -8.93 5.805 -9.75 1 82.31 210 CYS B CA 1
ATOM 4438 C C . CYS B 1 210 ? -7.844 6.617 -9.055 1 82.31 210 CYS B C 1
ATOM 4440 O O . CYS B 1 210 ? -7.859 7.848 -9.086 1 82.31 210 CYS B O 1
ATOM 4442 N N . VAL B 1 211 ? -7.059 5.969 -8.32 1 85.88 211 VAL B N 1
ATOM 4443 C CA . VAL B 1 211 ? -5.828 6.523 -7.777 1 85.88 211 VAL B CA 1
ATOM 4444 C C . VAL B 1 211 ? -4.656 6.199 -8.703 1 85.88 211 VAL B C 1
ATOM 4446 O O . VAL B 1 211 ? -4.48 5.047 -9.109 1 85.88 211 VAL B O 1
ATOM 4449 N N . THR B 1 212 ? -3.902 7.219 -9.062 1 86.69 212 THR B N 1
ATOM 4450 C CA . THR B 1 212 ? -2.777 7.043 -9.969 1 86.69 212 THR B CA 1
ATOM 4451 C C . THR B 1 212 ? -1.458 7.344 -9.266 1 86.69 212 THR B C 1
ATOM 4453 O O . THR B 1 212 ? -1.271 8.438 -8.727 1 86.69 212 THR B O 1
ATOM 4456 N N . ILE B 1 213 ? -0.642 6.371 -9.227 1 87.81 213 ILE B N 1
ATOM 4457 C CA . ILE B 1 213 ? 0.67 6.516 -8.609 1 87.81 213 ILE B CA 1
ATOM 4458 C C . ILE B 1 213 ? 1.759 6.418 -9.672 1 87.81 213 ILE B C 1
ATOM 4460 O O . ILE B 1 213 ? 1.793 5.457 -10.453 1 87.81 213 ILE B O 1
ATOM 4464 N N . ASP B 1 214 ? 2.625 7.34 -9.648 1 84.94 214 ASP B N 1
ATOM 4465 C CA . ASP B 1 214 ? 3.729 7.355 -10.602 1 84.94 214 ASP B CA 1
ATOM 4466 C C . ASP B 1 214 ? 4.691 6.199 -10.344 1 84.94 214 ASP B C 1
ATOM 4468 O O . ASP B 1 214 ? 5.027 5.91 -9.195 1 84.94 214 ASP B O 1
ATOM 4472 N N . LYS B 1 215 ? 5.191 5.605 -11.367 1 79.19 215 LYS B N 1
ATOM 4473 C CA . LYS B 1 215 ? 6.078 4.453 -11.242 1 79.19 215 LYS B CA 1
ATOM 4474 C C . LYS B 1 215 ? 7.406 4.848 -10.602 1 79.19 215 LYS B C 1
ATOM 4476 O O . LYS B 1 215 ? 8.047 4.031 -9.938 1 79.19 215 LYS B O 1
ATOM 4481 N N . ASP B 1 216 ? 7.746 6.098 -10.773 1 83.06 216 ASP B N 1
ATOM 4482 C CA . ASP B 1 216 ? 8.977 6.574 -10.156 1 83.06 216 ASP B CA 1
ATOM 4483 C C . ASP B 1 216 ? 8.891 6.5 -8.633 1 83.06 216 ASP B C 1
ATOM 4485 O O . ASP B 1 216 ? 9.883 6.23 -7.957 1 83.06 216 ASP B O 1
ATOM 4489 N N . ILE B 1 217 ? 7.734 6.801 -8.172 1 86.75 217 ILE B N 1
ATOM 4490 C CA . ILE B 1 217 ? 7.512 6.715 -6.734 1 86.75 217 ILE B CA 1
ATOM 4491 C C . ILE B 1 217 ? 7.688 5.27 -6.273 1 86.75 217 ILE B C 1
ATOM 4493 O O . ILE B 1 217 ? 8.328 5.008 -5.25 1 86.75 217 ILE B O 1
ATOM 4497 N N . LEU B 1 218 ? 7.215 4.41 -7.07 1 84.44 218 LEU B N 1
ATOM 4498 C CA . LEU B 1 218 ? 7.285 2.994 -6.73 1 84.44 218 LEU B CA 1
ATOM 4499 C C . LEU B 1 218 ? 8.719 2.48 -6.828 1 84.44 218 LEU B C 1
ATOM 4501 O O . LEU B 1 218 ? 9.125 1.612 -6.055 1 84.44 218 LEU B O 1
ATOM 4505 N N . ALA B 1 219 ? 9.391 2.945 -7.801 1 82.62 219 ALA B N 1
ATOM 4506 C CA . ALA B 1 219 ? 10.781 2.541 -7.984 1 82.62 219 ALA B CA 1
ATOM 4507 C C . ALA B 1 219 ? 11.633 2.916 -6.773 1 82.62 219 ALA B C 1
ATOM 4509 O O . ALA B 1 219 ? 12.508 2.152 -6.359 1 82.62 219 ALA B O 1
ATOM 4510 N N . ASN B 1 220 ? 11.312 4.062 -6.191 1 85.5 220 ASN B N 1
ATOM 4511 C CA . ASN B 1 220 ? 12.094 4.559 -5.062 1 85.5 220 ASN B CA 1
ATOM 4512 C C . ASN B 1 220 ? 11.547 4.047 -3.734 1 85.5 220 ASN B C 1
ATOM 4514 O O . ASN B 1 220 ? 12.227 4.121 -2.709 1 85.5 220 ASN B O 1
ATOM 4518 N N . ASN B 1 221 ? 10.367 3.58 -3.83 1 88.5 221 ASN B N 1
ATOM 4519 C CA . ASN B 1 221 ? 9.695 3.004 -2.67 1 88.5 221 ASN B CA 1
ATOM 4520 C C . ASN B 1 221 ? 9.086 1.643 -2.994 1 88.5 221 ASN B C 1
ATOM 4522 O O . ASN B 1 221 ? 7.871 1.531 -3.186 1 88.5 221 ASN B O 1
ATOM 4526 N N . PRO B 1 222 ? 9.844 0.595 -2.975 1 87.25 222 PRO B N 1
ATOM 4527 C CA . PRO B 1 222 ? 9.414 -0.716 -3.463 1 87.25 222 PRO B CA 1
ATOM 4528 C C . PRO B 1 222 ? 8.188 -1.245 -2.721 1 87.25 222 PRO B C 1
ATOM 4530 O O . PRO B 1 222 ? 7.473 -2.107 -3.238 1 87.25 222 PRO B O 1
ATOM 4533 N N . THR B 1 223 ? 8.062 -0.734 -1.507 1 89.31 223 THR B N 1
ATOM 4534 C CA . THR B 1 223 ? 6.863 -1.064 -0.745 1 89.31 223 THR B CA 1
ATOM 4535 C C . THR B 1 223 ? 6.195 0.201 -0.216 1 89.31 223 THR B C 1
ATOM 4537 O O . THR B 1 223 ? 6.836 1.021 0.444 1 89.31 223 THR B O 1
ATOM 4540 N N . LEU B 1 224 ? 4.973 0.394 -0.601 1 93.5 224 LEU B N 1
ATOM 4541 C CA . LEU B 1 224 ? 4.25 1.54 -0.062 1 93.5 224 LEU B CA 1
ATOM 4542 C C . LEU B 1 224 ? 2.848 1.138 0.382 1 93.5 224 LEU B C 1
ATOM 4544 O O . LEU B 1 224 ? 2.305 0.137 -0.092 1 93.5 224 LEU B O 1
ATOM 4548 N N . GLN B 1 225 ? 2.361 1.849 1.314 1 94.56 225 GLN B N 1
ATOM 4549 C CA . GLN B 1 225 ? 1.032 1.595 1.857 1 94.56 225 GLN B CA 1
ATOM 4550 C C . GLN B 1 225 ? 0.039 2.658 1.399 1 94.56 225 GLN B C 1
ATOM 4552 O O . GLN B 1 225 ? 0.288 3.855 1.554 1 94.56 225 GLN B O 1
ATOM 4557 N N . LEU B 1 226 ? -1.013 2.211 0.79 1 93.38 226 LEU B N 1
ATOM 4558 C CA . LEU B 1 226 ? -2.102 3.096 0.392 1 93.38 226 LEU B CA 1
ATOM 4559 C C . LEU B 1 226 ? -3.238 3.049 1.406 1 93.38 226 LEU B C 1
ATOM 4561 O O . LEU B 1 226 ? -3.701 1.967 1.776 1 93.38 226 LEU B O 1
ATOM 4565 N N . HIS B 1 227 ? -3.656 4.199 1.895 1 91.81 227 HIS B N 1
ATOM 4566 C CA . HIS B 1 227 ? -4.668 4.289 2.941 1 91.81 227 HIS B CA 1
ATOM 4567 C C . HIS B 1 227 ? -5.844 5.152 2.496 1 91.81 227 HIS B C 1
ATOM 4569 O O . HIS B 1 227 ? -5.652 6.203 1.886 1 91.81 227 HIS B O 1
ATOM 4575 N N . ASN B 1 228 ? -7.027 4.664 2.736 1 87.69 228 ASN B N 1
ATOM 4576 C CA . ASN B 1 228 ? -8.211 5.504 2.604 1 87.69 228 ASN B CA 1
ATOM 4577 C C . ASN B 1 228 ? -8.992 5.586 3.912 1 87.69 228 ASN B C 1
ATOM 4579 O O . ASN B 1 228 ? -10.164 5.98 3.92 1 87.69 228 ASN B O 1
ATOM 4583 N N . ASN B 1 229 ? -8.305 5.199 4.988 1 88.62 229 ASN B N 1
ATOM 4584 C CA . ASN B 1 229 ? -8.922 5.207 6.309 1 88.62 229 ASN B CA 1
ATOM 4585 C C . ASN B 1 229 ? -8.125 6.062 7.293 1 88.62 229 ASN B C 1
ATOM 4587 O O . ASN B 1 229 ? -7.98 5.703 8.461 1 88.62 229 ASN B O 1
ATOM 4591 N N . MET B 1 230 ? -7.512 7.02 6.723 1 90.56 230 MET B N 1
ATOM 4592 C CA . MET B 1 230 ? -6.773 7.957 7.562 1 90.56 230 MET B CA 1
ATOM 4593 C C . MET B 1 230 ? -7.391 9.352 7.496 1 90.56 230 MET B C 1
ATOM 4595 O O . MET B 1 230 ? -8.016 9.711 6.496 1 90.56 230 MET B O 1
ATOM 4599 N N . GLU B 1 231 ? -7.227 10.039 8.539 1 91.44 231 GLU B N 1
ATOM 4600 C CA . GLU B 1 231 ? -7.691 11.422 8.617 1 91.44 231 GLU B CA 1
ATOM 4601 C C . GLU B 1 231 ? -6.527 12.375 8.859 1 91.44 231 GLU B C 1
ATOM 4603 O O . GLU B 1 231 ? -5.621 12.078 9.641 1 91.44 231 GLU B O 1
ATOM 4608 N N . ASP B 1 232 ? -6.555 13.438 8.117 1 94.38 232 ASP B N 1
ATOM 4609 C CA . ASP B 1 232 ? -5.625 14.547 8.328 1 94.38 232 ASP B CA 1
ATOM 4610 C C . ASP B 1 232 ? -6.047 15.406 9.516 1 94.38 232 ASP B C 1
ATOM 4612 O O . ASP B 1 232 ? -7.145 15.969 9.523 1 94.38 232 ASP B O 1
ATOM 4616 N N . CYS B 1 233 ? -5.156 15.578 10.516 1 94.81 233 CYS B N 1
ATOM 4617 C CA . CYS B 1 233 ? -5.508 16.312 11.727 1 94.81 233 CYS B CA 1
ATOM 4618 C C . CYS B 1 233 ? -5.219 17.797 11.57 1 94.81 233 CYS B C 1
ATOM 4620 O O . CYS B 1 233 ? -5.617 18.609 12.414 1 94.81 233 CYS B O 1
ATOM 4622 N N . TYR B 1 234 ? -4.492 18.141 10.578 1 95.19 234 TYR B N 1
ATOM 4623 C CA . TYR B 1 234 ? -4.148 19.531 10.258 1 95.19 234 TYR B CA 1
ATOM 4624 C C . TYR B 1 234 ? -3.295 20.141 11.359 1 95.19 234 TYR B C 1
ATOM 4626 O O . TYR B 1 234 ? -3.523 21.281 11.766 1 95.19 234 TYR B O 1
ATOM 4634 N N . ILE B 1 235 ? -2.502 19.406 11.93 1 98 235 ILE B N 1
ATOM 4635 C CA . ILE B 1 235 ? -1.395 19.781 12.797 1 98 235 ILE B CA 1
ATOM 4636 C C . ILE B 1 235 ? -0.069 19.391 12.148 1 98 235 ILE B C 1
ATOM 4638 O O . ILE B 1 235 ? 0.141 18.234 11.797 1 98 235 ILE B O 1
ATOM 4642 N N . ASP B 1 236 ? 0.781 20.391 11.977 1 98.75 236 ASP B N 1
ATOM 4643 C CA . ASP B 1 236 ? 2.023 20.125 11.258 1 98.75 236 ASP B CA 1
ATOM 4644 C C . ASP B 1 236 ? 3.232 20.609 12.055 1 98.75 236 ASP B C 1
ATOM 4646 O O . ASP B 1 236 ? 3.195 21.688 12.664 1 98.75 236 ASP B O 1
ATOM 4650 N N . ILE B 1 237 ? 4.195 19.797 12.125 1 98.81 237 ILE B N 1
ATOM 4651 C CA . ILE B 1 237 ? 5.516 20.234 12.562 1 98.81 237 ILE B CA 1
ATOM 4652 C C . ILE B 1 237 ? 6.359 20.625 11.352 1 98.81 237 ILE B C 1
ATOM 4654 O O . ILE B 1 237 ? 6.574 19.797 10.453 1 98.81 237 ILE B O 1
ATOM 4658 N N . CYS B 1 238 ? 6.855 21.828 11.328 1 98.69 238 CYS B N 1
ATOM 4659 C CA . CYS B 1 238 ? 7.496 22.359 10.133 1 98.69 238 CYS B CA 1
ATOM 4660 C C . CYS B 1 238 ? 8.906 22.859 10.438 1 98.69 238 CYS B C 1
ATOM 4662 O O . CYS B 1 238 ? 9.164 23.375 11.523 1 98.69 238 CYS B O 1
ATOM 4664 N N . SER B 1 239 ? 9.797 22.734 9.484 1 97.69 239 SER B N 1
ATOM 4665 C CA . SER B 1 239 ? 11.047 23.484 9.477 1 97.69 239 SER B CA 1
ATOM 4666 C C . SER B 1 239 ? 10.859 24.875 8.875 1 97.69 239 SER B C 1
ATOM 4668 O O . SER B 1 239 ? 9.867 25.141 8.188 1 97.69 239 SER B O 1
ATOM 4670 N N . PRO B 1 240 ? 11.805 25.703 9.18 1 96.25 240 PRO B N 1
ATOM 4671 C CA . PRO B 1 240 ? 11.695 27.047 8.641 1 96.25 240 PRO B CA 1
ATOM 4672 C C . PRO B 1 240 ? 11.672 27.078 7.113 1 96.25 240 PRO B C 1
ATOM 4674 O O . PRO B 1 240 ? 11.172 28.031 6.512 1 96.25 240 PRO B O 1
ATOM 4677 N N . ASP B 1 241 ? 12.172 26.031 6.496 1 96.44 241 ASP B N 1
ATOM 4678 C CA . ASP B 1 241 ? 12.195 25.922 5.043 1 96.44 241 ASP B CA 1
ATOM 4679 C C . ASP B 1 241 ? 10.789 26.016 4.461 1 96.44 241 ASP B C 1
ATOM 4681 O O . ASP B 1 241 ? 10.609 26.469 3.33 1 96.44 241 ASP B O 1
ATOM 4685 N N . VAL B 1 242 ? 9.805 25.609 5.215 1 97.94 242 VAL B N 1
ATOM 4686 C CA . VAL B 1 242 ? 8.422 25.641 4.754 1 97.94 242 VAL B CA 1
ATOM 4687 C C . VAL B 1 242 ? 8.023 27.078 4.426 1 97.94 242 VAL B C 1
ATOM 4689 O O . VAL B 1 242 ? 7.383 27.328 3.4 1 97.94 242 VAL B O 1
ATOM 4692 N N . LEU B 1 243 ? 8.438 28.031 5.238 1 97.56 243 LEU B N 1
ATOM 4693 C CA . LEU B 1 243 ? 8.117 29.422 5 1 97.56 243 LEU B CA 1
ATOM 4694 C C . LEU B 1 243 ? 8.781 29.922 3.721 1 97.56 243 LEU B C 1
ATOM 4696 O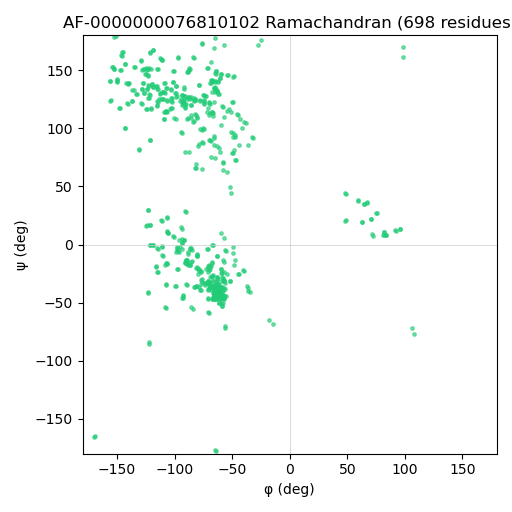 O . LEU B 1 243 ? 8.148 30.625 2.92 1 97.56 243 LEU B O 1
ATOM 4700 N N . SER B 1 244 ? 10.008 29.578 3.535 1 95.69 244 SER B N 1
ATOM 4701 C CA . SER B 1 244 ? 10.727 29.984 2.334 1 95.69 244 SER B CA 1
ATOM 4702 C C . SER B 1 244 ? 10.102 29.391 1.08 1 95.69 244 SER B C 1
ATOM 4704 O O . SER B 1 244 ? 10.07 30.031 0.028 1 95.69 244 SER B O 1
ATOM 4706 N N . LEU B 1 245 ? 9.688 28.156 1.181 1 96.31 245 LEU B N 1
ATOM 4707 C CA . LEU B 1 245 ? 9.07 27.469 0.044 1 96.31 245 LEU B CA 1
ATOM 4708 C C . LEU B 1 245 ? 7.805 28.203 -0.4 1 96.31 245 LEU B C 1
ATOM 4710 O O . LEU B 1 245 ? 7.516 28.266 -1.597 1 96.31 245 LEU B O 1
ATOM 4714 N N . PHE B 1 246 ? 7.016 28.734 0.493 1 96.56 246 PHE B N 1
ATOM 4715 C CA . PHE B 1 246 ? 5.84 29.516 0.139 1 96.56 246 PHE B CA 1
ATOM 4716 C C . PHE B 1 246 ? 6.246 30.812 -0.555 1 96.56 246 PHE B C 1
ATOM 4718 O O . PHE B 1 246 ? 5.535 31.297 -1.438 1 96.56 246 PHE B O 1
ATOM 4725 N N . THR B 1 247 ? 7.336 31.375 -0.135 1 95.69 247 THR B N 1
ATOM 4726 C CA . THR B 1 247 ? 7.824 32.625 -0.735 1 95.69 247 THR B CA 1
ATOM 4727 C C . THR B 1 247 ? 8.32 32.375 -2.156 1 95.69 247 THR B C 1
ATOM 4729 O O . THR B 1 247 ? 8.125 33.188 -3.043 1 95.69 247 THR B O 1
ATOM 4732 N N . ASP B 1 248 ? 8.93 31.219 -2.369 1 94.25 248 ASP B N 1
ATOM 4733 C CA . ASP B 1 248 ? 9.492 30.875 -3.672 1 94.25 248 ASP B CA 1
ATOM 4734 C C . ASP B 1 248 ? 8.398 30.422 -4.637 1 94.25 248 ASP B C 1
ATOM 4736 O O . ASP B 1 248 ? 8.586 30.438 -5.855 1 94.25 248 ASP B O 1
ATOM 4740 N N . ASN B 1 249 ? 7.293 29.969 -4.113 1 93.5 249 ASN B N 1
ATOM 4741 C CA . ASN B 1 249 ? 6.172 29.5 -4.91 1 93.5 249 ASN B CA 1
ATOM 4742 C C . ASN B 1 249 ? 4.898 30.281 -4.617 1 93.5 249 ASN B C 1
ATOM 4744 O O . ASN B 1 249 ? 4.039 29.812 -3.863 1 93.5 249 ASN B O 1
ATOM 4748 N N . PHE B 1 250 ? 4.664 31.312 -5.309 1 91.88 250 PHE B N 1
ATOM 4749 C CA . PHE B 1 250 ? 3.605 32.281 -5.012 1 91.88 250 PHE B CA 1
ATOM 4750 C C . PHE B 1 250 ? 2.234 31.672 -5.293 1 91.88 250 PHE B C 1
ATOM 4752 O O . PHE B 1 250 ? 1.217 32.188 -4.824 1 91.88 250 PHE B O 1
ATOM 4759 N N . ASP B 1 251 ? 2.219 30.625 -6.059 1 93.12 251 ASP B N 1
ATOM 4760 C CA . ASP B 1 251 ? 0.957 29.984 -6.395 1 93.12 251 ASP B CA 1
ATOM 4761 C C . ASP B 1 251 ? 0.485 29.078 -5.262 1 93.12 251 ASP B C 1
ATOM 4763 O O . ASP B 1 251 ? -0.662 28.625 -5.254 1 93.12 251 ASP B O 1
ATOM 4767 N N . TYR B 1 252 ? 1.351 28.844 -4.258 1 95.12 252 TYR B N 1
ATOM 4768 C CA . TYR B 1 252 ? 0.929 28.062 -3.098 1 95.12 252 TYR B CA 1
ATOM 4769 C C . TYR B 1 252 ? 0.027 28.891 -2.186 1 95.12 252 TYR B C 1
ATOM 4771 O O . TYR B 1 252 ? 0.512 29.656 -1.35 1 95.12 252 TYR B O 1
ATOM 4779 N N . GLN B 1 253 ? -1.232 28.672 -2.301 1 95.44 253 GLN B N 1
ATOM 4780 C CA . GLN B 1 253 ? -2.205 29.406 -1.504 1 95.44 253 GLN B CA 1
ATOM 4781 C C . GLN B 1 253 ? -2.809 28.516 -0.415 1 95.44 253 GLN B C 1
ATOM 4783 O O . GLN B 1 253 ? -3.143 29 0.669 1 95.44 253 GLN B O 1
ATOM 4788 N N . HIS B 1 254 ? -2.982 27.25 -0.714 1 94.56 254 HIS B N 1
ATOM 4789 C CA . HIS B 1 254 ? -3.553 26.281 0.212 1 94.56 254 HIS B CA 1
ATOM 4790 C C . HIS B 1 254 ? -2.49 25.312 0.723 1 94.56 254 HIS B C 1
ATOM 4792 O O . HIS B 1 254 ? -1.636 24.859 -0.044 1 94.56 254 HIS B O 1
ATOM 4798 N N . LEU B 1 255 ? -2.592 25.031 2.004 1 95.38 255 LEU B N 1
ATOM 4799 C CA . LEU B 1 255 ? -1.581 24.203 2.654 1 95.38 255 LEU B CA 1
ATOM 4800 C C . LEU B 1 255 ? -1.554 22.797 2.053 1 95.38 255 LEU B C 1
ATOM 4802 O O . LEU B 1 255 ? -0.481 22.266 1.762 1 95.38 255 LEU B O 1
ATOM 4806 N N . ARG B 1 256 ? -2.705 22.203 1.854 1 95.19 256 ARG B N 1
ATOM 4807 C CA . ARG B 1 256 ? -2.756 20.812 1.406 1 95.19 256 ARG B CA 1
ATOM 4808 C C . ARG B 1 256 ? -2.848 20.734 -0.114 1 95.19 256 ARG B C 1
ATOM 4810 O O . ARG B 1 256 ? -2.004 20.109 -0.76 1 95.19 256 ARG B O 1
ATOM 4817 N N . ARG B 1 257 ? -3.66 21.484 -0.742 1 91.75 257 ARG B N 1
ATOM 4818 C CA . ARG B 1 257 ? -3.963 21.375 -2.164 1 91.75 257 ARG B CA 1
ATOM 4819 C C . ARG B 1 257 ? -2.807 21.891 -3.014 1 91.75 257 ARG B C 1
ATOM 4821 O O . ARG B 1 257 ? -2.598 21.422 -4.137 1 91.75 257 ARG B O 1
ATOM 4828 N N . HIS B 1 258 ? -2.133 22.875 -2.488 1 94.25 258 HIS B N 1
ATOM 4829 C CA . HIS B 1 258 ? -1.062 23.469 -3.273 1 94.25 258 HIS B CA 1
ATOM 4830 C C . HIS B 1 258 ? 0.308 23.094 -2.721 1 94.25 258 HIS B C 1
ATOM 4832 O O . HIS B 1 258 ? 1.134 22.516 -3.436 1 94.25 258 HIS B O 1
ATOM 4838 N N . PHE B 1 259 ? 0.501 23.344 -1.45 1 96.5 259 PHE B N 1
ATOM 4839 C CA . PHE B 1 259 ? 1.837 23.156 -0.892 1 96.5 259 PHE B CA 1
ATOM 4840 C C . PHE B 1 259 ? 2.195 21.688 -0.793 1 96.5 259 PHE B C 1
ATOM 4842 O O . PHE B 1 259 ? 3.184 21.234 -1.381 1 96.5 259 PHE B O 1
ATOM 4849 N N . VAL B 1 260 ? 1.394 20.875 -0.061 1 97.06 260 VAL B N 1
ATOM 4850 C CA . VAL B 1 260 ? 1.69 19.469 0.15 1 97.06 260 VAL B CA 1
ATOM 4851 C C . VAL B 1 260 ? 1.707 18.734 -1.19 1 97.06 260 VAL B C 1
ATOM 4853 O O . VAL B 1 260 ? 2.691 18.078 -1.534 1 97.06 260 VAL B O 1
ATOM 4856 N N . LYS B 1 261 ? 0.683 18.906 -2.006 1 93.69 261 LYS B N 1
ATOM 4857 C CA . LYS B 1 261 ? 0.619 18.234 -3.305 1 93.69 261 LYS B CA 1
ATOM 4858 C C . LYS B 1 261 ? 1.745 18.703 -4.219 1 93.69 261 LYS B C 1
ATOM 4860 O O . LYS B 1 261 ? 2.34 17.906 -4.945 1 93.69 261 LYS B O 1
ATOM 4865 N N . GLY B 1 262 ? 1.986 19.969 -4.113 1 93.75 262 GLY B N 1
ATOM 4866 C CA . GLY B 1 262 ? 3.062 20.531 -4.918 1 93.75 262 GLY B CA 1
ATOM 4867 C C . GLY B 1 262 ? 4.422 19.938 -4.594 1 93.75 262 GLY B C 1
ATOM 4868 O O . GLY B 1 262 ? 5.203 19.625 -5.496 1 93.75 262 GLY B O 1
ATOM 4869 N N . LEU B 1 263 ? 4.691 19.797 -3.332 1 94.31 263 LEU B N 1
ATOM 4870 C CA . LEU B 1 263 ? 5.973 19.234 -2.908 1 94.31 263 LEU B CA 1
ATOM 4871 C C . LEU B 1 263 ? 6.086 17.766 -3.309 1 94.31 263 LEU B C 1
ATOM 4873 O O . LEU B 1 263 ? 7.176 17.297 -3.635 1 94.31 263 LEU B O 1
ATOM 4877 N N . LEU B 1 264 ? 4.996 17.062 -3.262 1 93 264 LEU B N 1
ATOM 4878 C CA . LEU B 1 264 ? 5.008 15.633 -3.547 1 93 264 LEU B CA 1
ATOM 4879 C C . LEU B 1 264 ? 5.277 15.375 -5.023 1 93 264 LEU B C 1
ATOM 4881 O O . LEU B 1 264 ? 5.828 14.328 -5.387 1 93 264 LEU B O 1
ATOM 4885 N N . VAL B 1 265 ? 4.848 16.234 -5.879 1 87.75 265 VAL B N 1
ATOM 4886 C CA . VAL B 1 265 ? 5.008 16.031 -7.312 1 87.75 265 VAL B CA 1
ATOM 4887 C C . VAL B 1 265 ? 6.324 16.656 -7.777 1 87.75 265 VAL B C 1
ATOM 4889 O O . VAL B 1 265 ? 6.812 16.344 -8.867 1 87.75 265 VAL B O 1
ATOM 4892 N N . ASP B 1 266 ? 6.828 17.484 -6.883 1 84.19 266 ASP B N 1
ATOM 4893 C CA . ASP B 1 266 ? 8.078 18.156 -7.238 1 84.19 266 ASP B CA 1
ATOM 4894 C C . ASP B 1 266 ? 9.281 17.281 -6.941 1 84.19 266 ASP B C 1
ATOM 4896 O O . ASP B 1 266 ? 9.703 17.156 -5.789 1 84.19 266 ASP B O 1
ATOM 4900 N N . ASP B 1 267 ? 9.875 16.734 -7.914 1 75.69 267 ASP B N 1
ATOM 4901 C CA . ASP B 1 267 ? 11.023 15.852 -7.734 1 75.69 267 ASP B CA 1
ATOM 4902 C C . ASP B 1 267 ? 12.336 16.625 -7.844 1 75.69 267 ASP B C 1
ATOM 4904 O O . ASP B 1 267 ? 13.414 16.062 -7.629 1 75.69 267 ASP B O 1
ATOM 4908 N N . ILE B 1 268 ? 12.227 17.844 -8.039 1 78.25 268 ILE B N 1
ATOM 4909 C CA . ILE B 1 268 ? 13.438 18.609 -8.312 1 78.25 268 ILE B CA 1
ATOM 4910 C C . ILE B 1 268 ? 14.102 19.031 -7.004 1 78.25 268 ILE B C 1
ATOM 4912 O O . ILE B 1 268 ? 15.281 18.75 -6.777 1 78.25 268 ILE B O 1
ATOM 4916 N N . MET B 1 269 ? 13.445 19.656 -6.121 1 84.19 269 MET B N 1
ATOM 4917 C CA . MET B 1 269 ? 14.031 20.172 -4.887 1 84.19 269 MET B CA 1
ATOM 4918 C C . MET B 1 269 ? 14.25 19.047 -3.881 1 84.19 269 MET B C 1
ATOM 4920 O O . MET B 1 269 ? 15.156 19.125 -3.045 1 84.19 269 MET B O 1
ATOM 4924 N N . GLY B 1 270 ? 13.438 18.016 -3.9 1 90.62 270 GLY B N 1
ATOM 4925 C CA . GLY B 1 270 ? 13.648 16.812 -3.113 1 90.62 270 GLY B CA 1
ATOM 4926 C C . GLY B 1 270 ? 13.133 16.938 -1.69 1 90.62 270 GLY B C 1
ATOM 4927 O O . GLY B 1 270 ? 13.523 16.156 -0.816 1 90.62 270 GLY B O 1
ATOM 4928 N N . TYR B 1 271 ? 12.406 18.047 -1.379 1 95.94 271 TYR B N 1
ATOM 4929 C CA . TYR B 1 271 ? 11.844 18.172 -0.039 1 95.94 271 TYR B CA 1
ATOM 4930 C C . TYR B 1 271 ? 10.875 17.031 0.261 1 95.94 271 TYR B C 1
ATOM 4932 O O . TYR B 1 271 ? 10.172 16.562 -0.631 1 95.94 271 TYR B O 1
ATOM 4940 N N . LYS B 1 272 ? 10.898 16.594 1.521 1 96.69 272 LYS B N 1
ATOM 4941 C CA . LYS B 1 272 ? 10.102 15.438 1.904 1 96.69 272 LYS B CA 1
ATOM 4942 C C . LYS B 1 272 ? 9.148 15.773 3.045 1 96.69 272 LYS B C 1
ATOM 4944 O O . LYS B 1 272 ? 9.469 16.594 3.906 1 96.69 272 LYS B O 1
ATOM 4949 N N . ILE B 1 273 ? 8.039 15.188 3.012 1 98.19 273 ILE B N 1
ATOM 4950 C CA . ILE B 1 273 ? 7.039 15.289 4.066 1 98.19 273 ILE B CA 1
ATOM 4951 C C . ILE B 1 273 ? 6.832 13.922 4.719 1 98.19 273 ILE B C 1
ATOM 4953 O O . ILE B 1 273 ? 6.762 12.898 4.027 1 98.19 273 ILE B O 1
ATOM 4957 N N . TYR B 1 274 ? 6.758 13.891 6 1 98.5 274 TYR B N 1
ATOM 4958 C CA . TYR B 1 274 ? 6.531 12.656 6.742 1 98.5 274 TYR B CA 1
ATOM 4959 C C . TYR B 1 274 ? 5.238 12.734 7.543 1 98.5 274 TYR B C 1
ATOM 4961 O O . TYR B 1 274 ? 4.621 13.797 7.641 1 98.5 274 TYR B O 1
ATOM 4969 N N . THR B 1 275 ? 4.801 11.586 8.047 1 98.38 275 THR B N 1
ATOM 4970 C CA . THR B 1 275 ? 3.574 11.547 8.844 1 98.38 275 THR B CA 1
ATOM 4971 C C . THR B 1 275 ? 3.838 10.938 10.219 1 98.38 275 THR B C 1
ATOM 4973 O O . THR B 1 275 ? 4.816 10.219 10.406 1 98.38 275 THR B O 1
ATOM 4976 N N . HIS B 1 276 ? 3.105 11.352 11.156 1 98.06 276 HIS B N 1
ATOM 4977 C CA . HIS B 1 276 ? 3.043 10.781 12.5 1 98.06 276 HIS B CA 1
ATOM 4978 C C . HIS B 1 276 ? 1.617 10.375 12.859 1 98.06 276 HIS B C 1
ATOM 4980 O O . HIS B 1 276 ? 0.726 11.227 12.938 1 98.06 276 HIS B O 1
ATOM 4986 N N . GLU B 1 277 ? 1.443 9.102 13.07 1 96.12 277 GLU B N 1
ATOM 4987 C CA . GLU B 1 277 ? 0.112 8.578 13.359 1 96.12 277 GLU B CA 1
ATOM 4988 C C . GLU B 1 277 ? -0.154 8.547 14.859 1 96.12 277 GLU B C 1
ATOM 4990 O O . GLU B 1 277 ? 0.657 8.031 15.633 1 96.12 277 GLU B O 1
ATOM 4995 N N . ILE B 1 278 ? -1.256 9.133 15.242 1 95.31 278 ILE B N 1
ATOM 4996 C CA . ILE B 1 278 ? -1.65 9.07 16.641 1 95.31 278 ILE B CA 1
ATOM 4997 C C . ILE B 1 278 ? -2.734 8.008 16.828 1 95.31 278 ILE B C 1
ATOM 4999 O O . ILE B 1 278 ? -3.562 7.801 15.938 1 95.31 278 ILE B O 1
ATOM 5003 N N . HIS B 1 279 ? -2.791 7.379 17.969 1 89.75 279 HIS B N 1
ATOM 5004 C CA . HIS B 1 279 ? -3.715 6.27 18.188 1 89.75 279 HIS B CA 1
ATOM 5005 C C . HIS B 1 279 ? -4.625 6.543 19.375 1 89.75 279 HIS B C 1
ATOM 5007 O O . HIS B 1 279 ? -5.828 6.266 19.312 1 89.75 279 HIS B O 1
ATOM 5013 N N . SER B 1 280 ? -4.152 7.062 20.406 1 87.38 280 SER B N 1
ATOM 5014 C CA . SER B 1 280 ? -4.938 7.195 21.625 1 87.38 280 SER B CA 1
ATOM 5015 C C . SER B 1 280 ? -5.289 8.648 21.906 1 87.38 280 SER B C 1
ATOM 5017 O O . SER B 1 280 ? -6.184 8.938 22.703 1 87.38 280 SER B O 1
ATOM 5019 N N . SER B 1 281 ? -4.777 9.539 21.266 1 91.5 281 SER B N 1
ATOM 5020 C CA . SER B 1 281 ? -5.004 10.961 21.5 1 91.5 281 SER B CA 1
ATOM 5021 C C . SER B 1 281 ? -6.059 11.516 20.547 1 91.5 281 SER B C 1
ATOM 5023 O O . SER B 1 281 ? -6.398 10.883 19.547 1 91.5 281 SER B O 1
ATOM 5025 N N . TYR B 1 282 ? -6.586 12.664 20.969 1 92.44 282 TYR B N 1
ATOM 5026 C CA . TYR B 1 282 ? -7.625 13.32 20.188 1 92.44 282 TYR B CA 1
ATOM 5027 C C . TYR B 1 282 ? -7.043 14.438 19.344 1 92.44 282 TYR B C 1
ATOM 5029 O O . TYR B 1 282 ? -6.168 15.18 19.797 1 92.44 282 TYR B O 1
ATOM 5037 N N . ALA B 1 283 ? -7.457 14.531 18.094 1 94.88 283 ALA B N 1
ATOM 5038 C CA . ALA B 1 283 ? -7.137 15.648 17.203 1 94.88 283 ALA B CA 1
ATOM 5039 C C . ALA B 1 283 ? -8.18 15.789 16.109 1 94.88 283 ALA B C 1
ATOM 5041 O O . ALA B 1 283 ? -8.453 14.836 15.375 1 94.88 283 ALA B O 1
ATOM 5042 N N . ALA B 1 284 ? -8.742 16.953 16.031 1 93.38 284 ALA B N 1
ATOM 5043 C CA . ALA B 1 284 ? -9.75 17.203 15 1 93.38 284 ALA B CA 1
ATOM 5044 C C . ALA B 1 284 ? -9.852 18.703 14.695 1 93.38 284 ALA B C 1
ATOM 5046 O O . ALA B 1 284 ? -9.805 19.531 15.609 1 93.38 284 ALA B O 1
ATOM 5047 N N . ARG B 1 285 ? -10.016 18.953 13.453 1 94.38 285 ARG B N 1
ATOM 5048 C CA . ARG B 1 285 ? -10.25 20.344 13.031 1 94.38 285 ARG B CA 1
ATOM 5049 C C . ARG B 1 285 ? -11.727 20.578 12.742 1 94.38 285 ARG B C 1
ATOM 5051 O O . ARG B 1 285 ? -12.398 19.703 12.18 1 94.38 285 ARG B O 1
ATOM 5058 N N . ILE B 1 286 ? -12.195 21.688 13.133 1 93.31 286 ILE B N 1
ATOM 5059 C CA . ILE B 1 286 ? -13.578 22.094 12.875 1 93.31 286 ILE B CA 1
ATOM 5060 C C . ILE B 1 286 ? -13.633 22.922 11.594 1 93.31 286 ILE B C 1
ATOM 5062 O O . ILE B 1 286 ? -13.445 24.141 11.625 1 93.31 286 ILE B O 1
ATOM 5066 N N . ASP B 1 287 ? -13.93 22.281 10.539 1 89.69 287 ASP B N 1
ATOM 5067 C CA . ASP B 1 287 ? -13.875 23.031 9.289 1 89.69 287 ASP B CA 1
ATOM 5068 C C . ASP B 1 287 ? -15.266 23.172 8.672 1 89.69 287 ASP B C 1
ATOM 5070 O O . ASP B 1 287 ? -15.438 23.859 7.66 1 89.69 287 ASP B O 1
ATOM 5074 N N . ASN B 1 288 ? -16.266 22.578 9.25 1 86.81 288 ASN B N 1
ATOM 5075 C CA . ASN B 1 288 ? -17.656 22.672 8.82 1 86.81 288 ASN B CA 1
ATOM 5076 C C . ASN B 1 288 ? -18.625 22.469 9.992 1 86.81 288 ASN B C 1
ATOM 5078 O O . ASN B 1 288 ? -18.188 22.234 11.117 1 86.81 288 ASN B O 1
ATOM 5082 N N . PHE B 1 289 ? -19.891 22.562 9.695 1 87.81 289 PHE B N 1
ATOM 5083 C CA . PHE B 1 289 ? -20.875 22.5 10.766 1 87.81 289 PHE B CA 1
ATOM 5084 C C . PHE B 1 289 ? -20.969 21.094 11.344 1 87.81 289 PHE B C 1
ATOM 5086 O O . PHE B 1 289 ? -21.219 20.922 12.539 1 87.81 289 PHE B O 1
ATOM 5093 N N . ARG B 1 290 ? -20.75 20.156 10.523 1 85.88 290 ARG B N 1
ATOM 5094 C CA . ARG B 1 290 ? -20.781 18.766 11.008 1 85.88 290 ARG B CA 1
ATOM 5095 C C . ARG B 1 290 ? -19.641 18.5 11.984 1 85.88 290 ARG B C 1
ATOM 5097 O O . ARG B 1 290 ? -19.844 17.891 13.031 1 85.88 290 ARG B O 1
ATOM 5104 N N . SER B 1 291 ? -18.547 18.922 11.562 1 91.12 291 SER B N 1
ATOM 5105 C CA . SER B 1 291 ? -17.422 18.766 12.469 1 91.12 291 SER B CA 1
ATOM 5106 C C . SER B 1 291 ? -17.609 19.578 13.742 1 91.12 291 SER B C 1
ATOM 5108 O O . SER B 1 291 ? -17.172 19.172 14.82 1 91.12 291 SER B O 1
ATOM 5110 N N . TYR B 1 292 ? -18.219 20.719 13.602 1 91.44 292 TYR B N 1
ATOM 5111 C CA . TYR B 1 292 ? -18.531 21.516 14.781 1 91.44 292 TYR B CA 1
ATOM 5112 C C . TYR B 1 292 ? -19.391 20.734 15.766 1 91.44 292 TYR B C 1
ATOM 5114 O O . TYR B 1 292 ? -19.078 20.656 16.953 1 91.44 292 TYR B O 1
ATOM 5122 N N . ASP B 1 293 ? -20.344 20.141 15.227 1 88.62 293 ASP B N 1
ATOM 5123 C CA . ASP B 1 293 ? -21.266 19.344 16.047 1 88.62 293 ASP B CA 1
ATOM 5124 C C . ASP B 1 293 ? -20.562 18.125 16.625 1 88.62 293 ASP B C 1
ATOM 5126 O O . ASP B 1 293 ? -20.688 17.844 17.828 1 88.62 293 ASP B O 1
ATOM 5130 N N . ALA B 1 294 ? -19.859 17.453 15.844 1 87.62 294 ALA B N 1
ATOM 5131 C CA . ALA B 1 294 ? -19.188 16.234 16.25 1 87.62 294 ALA B CA 1
ATOM 5132 C C . ALA B 1 294 ? -18.156 16.516 17.359 1 87.62 294 ALA B C 1
ATOM 5134 O O . ALA B 1 294 ? -18.109 15.82 18.359 1 87.62 294 ALA B O 1
ATOM 5135 N N . VAL B 1 295 ? -17.406 17.516 17.188 1 90.69 295 VAL B N 1
ATOM 5136 C CA . VAL B 1 295 ? -16.359 17.859 18.156 1 90.69 295 VAL B CA 1
ATOM 5137 C C . VAL B 1 295 ? -16.984 18.359 19.453 1 90.69 295 VAL B C 1
ATOM 5139 O O . VAL B 1 295 ? -16.484 18.062 20.531 1 90.69 295 VAL B O 1
ATOM 5142 N N . SER B 1 296 ? -18.047 19.094 19.328 1 88.69 296 SER B N 1
ATOM 5143 C CA . SER B 1 296 ? -18.766 19.531 20.531 1 88.69 296 SER B CA 1
ATOM 5144 C C . SER B 1 296 ? -19.188 18.344 21.375 1 88.69 296 SER B C 1
ATOM 5146 O O . SER B 1 296 ? -19.016 18.344 22.594 1 88.69 296 SER B O 1
ATOM 5148 N N . LYS B 1 297 ? -19.688 17.375 20.703 1 84.62 297 LYS B N 1
ATOM 5149 C CA . LYS B 1 297 ? -20.125 16.156 21.391 1 84.62 297 LYS B CA 1
ATOM 5150 C C . LYS B 1 297 ? -18.938 15.43 22.016 1 84.62 297 LYS B C 1
ATOM 5152 O O . LYS B 1 297 ? -19.047 14.914 23.125 1 84.62 297 LYS B O 1
ATOM 5157 N N . ASP B 1 298 ? -17.906 15.422 21.328 1 86.31 298 ASP B N 1
ATOM 5158 C CA . ASP B 1 298 ? -16.703 14.773 21.844 1 86.31 298 ASP B CA 1
ATOM 5159 C C . ASP B 1 298 ? -16.203 15.477 23.109 1 86.31 298 ASP B C 1
ATOM 5161 O O . ASP B 1 298 ? -15.742 14.828 24.047 1 86.31 298 ASP B O 1
ATOM 5165 N N . ILE B 1 299 ? -16.203 16.781 23.109 1 85.69 299 ILE B N 1
ATOM 5166 C CA . ILE B 1 299 ? -15.758 17.578 24.25 1 85.69 299 ILE B CA 1
ATOM 5167 C C . ILE B 1 299 ? -16.656 17.297 25.453 1 85.69 299 ILE B C 1
ATOM 5169 O O . ILE B 1 299 ? -16.172 17.094 26.562 1 85.69 299 ILE B O 1
ATOM 5173 N N . ILE B 1 300 ? -17.938 17.203 25.172 1 79.38 300 ILE B N 1
ATOM 5174 C CA . ILE B 1 300 ? -18.922 16.938 26.234 1 79.38 300 ILE B CA 1
ATOM 5175 C C . ILE B 1 300 ? -18.672 15.562 26.844 1 79.38 300 ILE B C 1
ATOM 5177 O O . ILE B 1 300 ? -18.781 15.383 28.062 1 79.38 300 ILE B O 1
ATOM 5181 N N . GLN B 1 301 ? -18.234 14.648 26 1 77.69 301 GLN B N 1
ATOM 5182 C CA . GLN B 1 301 ? -17.969 13.289 26.453 1 77.69 301 GLN B CA 1
ATOM 5183 C C . GLN B 1 301 ? -16.547 13.172 27.016 1 77.69 301 GLN B C 1
ATOM 5185 O O . GLN B 1 301 ? -16.125 12.086 27.438 1 77.69 301 GLN B O 1
ATOM 5190 N N . ARG B 1 302 ? -15.766 14.195 26.969 1 75.06 302 ARG B N 1
ATOM 5191 C CA . ARG B 1 302 ? -14.453 14.352 27.578 1 75.06 302 ARG B CA 1
ATOM 5192 C C . ARG B 1 302 ? -13.391 13.562 26.812 1 75.06 302 ARG B C 1
ATOM 5194 O O . ARG B 1 302 ? -12.406 13.102 27.391 1 75.06 302 ARG B O 1
ATOM 5201 N N . TRP B 1 303 ? -13.656 13.391 25.625 1 71.56 303 TRP B N 1
ATOM 5202 C CA . TRP B 1 303 ? -12.664 12.75 24.766 1 71.56 303 TRP B CA 1
ATOM 5203 C C . TRP B 1 303 ? -11.453 13.656 24.562 1 71.56 303 TRP B C 1
ATOM 5205 O O . TRP B 1 303 ? -10.359 13.18 24.25 1 71.56 303 TRP B O 1
ATOM 5215 N N . THR B 1 304 ? -11.648 14.898 24.828 1 79.81 304 THR B N 1
ATOM 5216 C CA . THR B 1 304 ? -10.586 15.875 24.594 1 79.81 304 THR B CA 1
ATOM 5217 C C . THR B 1 304 ? -9.883 16.234 25.906 1 79.81 304 THR B C 1
ATOM 5219 O O . THR B 1 304 ? -9.047 17.141 25.938 1 79.81 304 THR B O 1
ATOM 5222 N N . TYR B 1 305 ? -10.18 15.57 26.984 1 69.69 305 TYR B N 1
ATOM 5223 C CA . TYR B 1 305 ? -9.539 15.852 28.266 1 69.69 305 TYR B CA 1
ATOM 5224 C C . TYR B 1 305 ? -8.023 15.883 28.125 1 69.69 305 TYR B C 1
ATOM 5226 O O . TYR B 1 305 ? -7.438 15.008 27.484 1 69.69 305 TYR B O 1
ATOM 5234 N N . PRO B 1 306 ? -7.5 16.969 28.5 1 74.94 306 PRO B N 1
ATOM 5235 C CA . PRO B 1 306 ? -7.957 17.969 29.469 1 74.94 306 PRO B CA 1
ATOM 5236 C C . PRO B 1 306 ? -8.492 19.234 28.812 1 74.94 306 PRO B C 1
ATOM 5238 O O . PRO B 1 306 ? -8.766 20.219 29.5 1 74.94 306 PRO B O 1
ATOM 5241 N N . MET B 1 307 ? -8.648 19.188 27.578 1 67.12 307 MET B N 1
ATOM 5242 C CA . MET B 1 307 ? -9.227 20.328 26.875 1 67.12 307 MET B CA 1
ATOM 5243 C C . MET B 1 307 ? -10.75 20.328 26.969 1 67.12 307 MET B C 1
ATOM 5245 O O . MET B 1 307 ? -11.438 20.125 25.969 1 67.12 307 MET B O 1
ATOM 5249 N N . VAL B 1 308 ? -11.219 20.5 28.172 1 64.44 308 VAL B N 1
ATOM 5250 C CA . VAL B 1 308 ? -12.648 20.531 28.469 1 64.44 308 VAL B CA 1
ATOM 5251 C C . VAL B 1 308 ? -12.977 21.797 29.266 1 64.44 308 VAL B C 1
ATOM 5253 O O . VAL B 1 308 ? -12.125 22.328 29.969 1 64.44 308 VAL B O 1
ATOM 5256 N N . PRO B 1 309 ? -14.117 22.25 29.125 1 66.31 309 PRO B N 1
ATOM 5257 C CA . PRO B 1 309 ? -14.484 23.562 29.656 1 66.31 309 PRO B CA 1
ATOM 5258 C C . PRO B 1 309 ? -14.258 23.688 31.156 1 66.31 309 PRO B C 1
ATOM 5260 O O . PRO B 1 309 ? -13.883 24.766 31.641 1 66.31 309 PRO B O 1
ATOM 5263 N N . ASP B 1 310 ? -14.383 22.609 31.906 1 64.31 310 ASP B N 1
ATOM 5264 C CA . ASP B 1 310 ? -14.273 22.719 33.344 1 64.31 310 ASP B CA 1
ATOM 5265 C C . ASP B 1 310 ? -12.812 22.797 33.781 1 64.31 310 ASP B C 1
ATOM 5267 O O . ASP B 1 310 ? -12.516 23.25 34.906 1 64.31 310 ASP B O 1
ATOM 5271 N N . VAL B 1 311 ? -12.016 22.359 32.969 1 63.44 311 VAL B N 1
ATOM 5272 C CA . VAL B 1 311 ? -10.594 22.422 33.25 1 63.44 311 VAL B CA 1
ATOM 5273 C C . VAL B 1 311 ? -10.016 23.734 32.75 1 63.44 311 VAL B C 1
ATOM 5275 O O . VAL B 1 311 ? -9.156 24.344 33.375 1 63.44 311 VAL B O 1
ATOM 5278 N N . LEU B 1 312 ? -10.555 24.188 31.656 1 69.69 312 LEU B N 1
ATOM 5279 C CA . LEU B 1 312 ? -10.031 25.391 31 1 69.69 312 LEU B CA 1
ATOM 5280 C C . LEU B 1 312 ? -10.516 26.641 31.719 1 69.69 312 LEU B C 1
ATOM 5282 O O . LEU B 1 312 ? -11.711 26.781 31.984 1 69.69 312 LEU B O 1
ATOM 5286 N N . SER B 1 313 ? -9.828 27.125 32.781 1 58.5 313 SER B N 1
ATOM 5287 C CA . SER B 1 313 ? -10.18 28.312 33.531 1 58.5 313 SER B CA 1
ATOM 5288 C C . SER B 1 313 ? -9.812 29.594 32.781 1 58.5 313 SER B C 1
ATOM 5290 O O . SER B 1 313 ? -8.625 29.875 32.562 1 58.5 313 SER B O 1
ATOM 5292 N N . PHE B 1 314 ? -10.75 29.906 32.062 1 54.91 314 PHE B N 1
ATOM 5293 C CA . PHE B 1 314 ? -10.414 31.203 31.453 1 54.91 314 PHE B CA 1
ATOM 5294 C C . PHE B 1 314 ? -11.023 32.344 32.25 1 54.91 314 PHE B C 1
ATOM 5296 O O . PHE B 1 314 ? -12.023 32.156 32.938 1 54.91 314 PHE B O 1
ATOM 5303 N N . GLY B 1 315 ? -10.18 33.25 32.688 1 45.28 315 GLY B N 1
ATOM 5304 C CA . GLY B 1 315 ? -10.57 34.375 33.531 1 45.28 315 GLY B CA 1
ATOM 5305 C C . GLY B 1 315 ? -12.07 34.594 33.562 1 45.28 315 GLY B C 1
ATOM 5306 O O . GLY B 1 315 ? -12.656 34.781 34.625 1 45.28 315 GLY B O 1
ATOM 5307 N N . ASN B 1 316 ? -12.625 35 32.469 1 43.66 316 ASN B N 1
ATOM 5308 C CA . ASN B 1 316 ? -14.008 35.438 32.469 1 43.66 316 ASN B CA 1
ATOM 5309 C C . ASN B 1 316 ? -14.992 34.281 32.312 1 43.66 316 ASN B C 1
ATOM 5311 O O . ASN B 1 316 ? -16.188 34.5 32.125 1 43.66 316 ASN B O 1
ATOM 5315 N N . CYS B 1 317 ? -14.531 33.125 31.922 1 45.53 317 CYS B N 1
ATOM 5316 C CA . CYS B 1 317 ? -15.547 32.125 31.609 1 45.53 317 CYS B CA 1
ATOM 5317 C C . CYS B 1 317 ? -16.031 31.422 32.875 1 45.53 317 CYS B C 1
ATOM 5319 O O . CYS B 1 317 ? -15.234 31.156 33.781 1 45.53 317 CYS B O 1
ATOM 5321 N N . HIS B 1 318 ? -17.297 31.438 33.156 1 44.62 318 HIS B N 1
ATOM 5322 C CA . HIS B 1 318 ? -18.047 30.766 34.219 1 44.62 318 HIS B CA 1
ATOM 5323 C C . HIS B 1 318 ? -17.609 29.312 34.344 1 44.62 318 HIS B C 1
ATOM 5325 O O . HIS B 1 318 ? -17.375 28.625 33.344 1 44.62 318 HIS B O 1
ATOM 5331 N N . GLU B 1 319 ? -16.984 29.062 35.438 1 47.34 319 GLU B N 1
ATOM 5332 C CA . GLU B 1 319 ? -16.641 27.688 35.812 1 47.34 319 GLU B CA 1
ATOM 5333 C C . GLU B 1 319 ? -17.703 26.703 35.312 1 47.34 319 GLU B C 1
ATOM 5335 O O . GLU B 1 319 ? -18.891 26.891 35.562 1 47.34 319 GLU B O 1
ATOM 5340 N N . MET B 1 320 ? -17.578 26.156 34.219 1 49.06 320 MET B N 1
ATOM 5341 C CA . MET B 1 320 ? -18.5 25.109 33.812 1 49.06 320 MET B CA 1
ATOM 5342 C C . MET B 1 320 ? -18.297 23.828 34.625 1 49.06 320 MET B C 1
ATOM 5344 O O . MET B 1 320 ? -17.156 23.406 34.812 1 49.06 320 MET B O 1
ATOM 5348 N N . LYS B 1 321 ? -19.281 23.484 35.469 1 48.5 321 LYS B N 1
ATOM 5349 C CA . LYS B 1 321 ? -19.188 22.266 36.281 1 48.5 321 LYS B CA 1
ATOM 5350 C C . LYS B 1 321 ? -19.781 21.078 35.531 1 48.5 321 LYS B C 1
ATOM 5352 O O . LYS B 1 321 ? -20.812 21.203 34.875 1 48.5 321 LYS B O 1
ATOM 5357 N N . LEU B 1 322 ? -19 20.125 35.438 1 45.44 322 LEU B N 1
ATOM 5358 C CA . LEU B 1 322 ? -19.469 18.859 34.906 1 45.44 322 LEU B CA 1
ATOM 5359 C C . LEU B 1 322 ? -20.484 18.203 35.844 1 45.44 322 LEU B C 1
ATOM 5361 O O . LEU B 1 322 ? -20.234 18.062 37.031 1 45.44 322 LEU B O 1
ATOM 5365 N N . HIS B 1 323 ? -21.719 18.156 35.406 1 44.97 323 HIS B N 1
ATOM 5366 C CA . HIS B 1 323 ? -22.703 17.391 36.188 1 44.97 323 HIS B CA 1
ATOM 5367 C C . HIS B 1 323 ? -22.703 15.93 35.75 1 44.97 323 HIS B C 1
ATOM 5369 O O . HIS B 1 323 ? -22.203 15.57 34.688 1 44.97 323 HIS B O 1
ATOM 5375 N N . ARG B 1 324 ? -23.031 15.047 36.688 1 41.47 324 ARG B N 1
ATOM 5376 C CA . ARG B 1 324 ? -23 13.586 36.594 1 41.47 324 ARG B CA 1
ATOM 5377 C C . ARG B 1 324 ? -23.406 13.109 35.219 1 41.47 324 ARG B C 1
ATOM 5379 O O . ARG B 1 324 ? -22.891 12.102 34.719 1 41.47 324 ARG B O 1
ATOM 5386 N N . GLN B 1 325 ? -24.328 13.656 34.625 1 43.53 325 GLN B N 1
ATOM 5387 C CA . GLN B 1 325 ? -24.844 13.039 33.406 1 43.53 325 GLN B CA 1
ATOM 5388 C C . GLN B 1 325 ? -24.109 13.57 32.188 1 43.53 325 GLN B C 1
ATOM 5390 O O . GLN B 1 325 ? -24.641 13.508 31.062 1 43.53 325 GLN B O 1
ATOM 5395 N N . GLY B 1 326 ? -22.812 13.984 32.375 1 44.25 326 GLY B N 1
ATOM 5396 C CA . GLY B 1 326 ? -22.047 14.445 31.234 1 44.25 326 GLY B CA 1
ATOM 5397 C C . GLY B 1 326 ? -22.5 15.797 30.719 1 44.25 326 GLY B C 1
ATOM 5398 O O . GLY B 1 326 ? -22.281 16.125 29.547 1 44.25 326 GLY B O 1
ATOM 5399 N N . ILE B 1 327 ? -23.438 16.516 31.484 1 45.66 327 ILE B N 1
ATOM 5400 C CA . ILE B 1 327 ? -23.969 17.812 31.109 1 45.66 327 ILE B CA 1
ATOM 5401 C C . ILE B 1 327 ? -23.094 18.922 31.703 1 45.66 327 ILE B C 1
ATOM 5403 O O . ILE B 1 327 ? -22.766 18.906 32.875 1 45.66 327 ILE B O 1
ATOM 5407 N N . TYR B 1 328 ? -22.516 19.812 30.844 1 47.28 328 TYR B N 1
ATOM 5408 C CA . TYR B 1 328 ? -21.797 21 31.297 1 47.28 328 TYR B CA 1
ATOM 5409 C C . TYR B 1 328 ? -22.766 22.156 31.516 1 47.28 328 TYR B C 1
ATOM 5411 O O . TYR B 1 328 ? -23.609 22.453 30.656 1 47.28 328 TYR B O 1
ATOM 5419 N N . LYS B 1 329 ? -23.047 22.641 32.75 1 46.56 329 LYS B N 1
ATOM 5420 C CA . LYS B 1 329 ? -23.891 23.781 33.062 1 46.56 329 LYS B CA 1
ATOM 5421 C C . LYS B 1 329 ? -23.062 24.984 33.5 1 46.56 329 LYS B C 1
ATOM 5423 O O . LYS B 1 329 ? -22.078 24.844 34.219 1 46.56 329 LYS B O 1
ATOM 5428 N N . ALA B 1 330 ? -23.016 26.125 32.75 1 45.38 330 ALA B N 1
ATOM 5429 C CA . ALA B 1 330 ? -22.344 27.375 33.125 1 45.38 330 ALA B CA 1
ATOM 5430 C C . ALA B 1 330 ? -22.984 27.969 34.375 1 45.38 330 ALA B C 1
ATOM 5432 O O . ALA B 1 330 ? -24.203 27.938 34.531 1 45.38 330 ALA B O 1
ATOM 5433 N N . SER B 1 331 ? -22.188 28.375 35.375 1 40.69 331 SER B N 1
ATOM 5434 C CA . SER B 1 331 ? -22.703 29.141 36.5 1 40.69 331 SER B CA 1
ATOM 5435 C C . SER B 1 331 ? -23.062 30.562 36.062 1 40.69 331 SER B C 1
ATOM 5437 O O . SER B 1 331 ? -22.281 31.234 35.406 1 40.69 331 SER B O 1
ATOM 5439 N N . GLY B 1 332 ? -24.484 31.094 36.125 1 37.81 332 GLY B N 1
ATOM 5440 C CA . GLY B 1 332 ? -25.125 32.375 35.875 1 37.81 332 GLY B CA 1
ATOM 5441 C C . GLY B 1 332 ? -25.922 32.438 34.594 1 37.81 332 GLY B C 1
ATOM 5442 O O . GLY B 1 332 ? -26.859 33.219 34.469 1 37.81 332 GLY B O 1
ATOM 5443 N N . MET B 1 333 ? -25.25 32.469 33.406 1 34.31 333 MET B N 1
ATOM 5444 C CA . MET B 1 333 ? -26 32.688 32.156 1 34.31 333 MET B CA 1
ATOM 5445 C C . MET B 1 333 ? -26.922 31.516 31.891 1 34.31 333 MET B C 1
ATOM 5447 O O . MET B 1 333 ? -26.734 30.422 32.438 1 34.31 333 MET B O 1
ATOM 5451 N N . ARG B 1 334 ? -27.922 31.656 30.828 1 32.62 334 ARG B N 1
ATOM 5452 C CA . ARG B 1 334 ? -28.938 30.781 30.25 1 32.62 334 ARG B CA 1
ATOM 5453 C C . ARG B 1 334 ? -28.312 29.453 29.812 1 32.62 334 ARG B C 1
ATOM 5455 O O . ARG B 1 334 ? -27.234 29.422 29.219 1 32.62 334 ARG B O 1
ATOM 5462 N N . SER B 1 335 ? -28.703 28.359 30.391 1 30.7 335 SER B N 1
ATOM 5463 C CA . SER B 1 335 ? -28.391 26.953 30.219 1 30.7 335 SER B CA 1
ATOM 5464 C C . SER B 1 335 ? -28.359 26.578 28.75 1 30.7 335 SER B C 1
ATOM 5466 O O . SER B 1 335 ? -29.25 26.938 27.984 1 30.7 335 SER B O 1
ATOM 5468 N N . CYS B 1 336 ? -27.328 26.734 28.094 1 31.48 336 CYS B N 1
ATOM 5469 C CA . CYS B 1 336 ? -27.344 26.031 26.828 1 31.48 336 CYS B CA 1
ATOM 5470 C C . CYS B 1 336 ? -27.469 24.531 27.047 1 31.48 336 CYS B C 1
ATOM 5472 O O . CYS B 1 336 ? -26.625 23.922 27.688 1 31.48 336 CYS B O 1
ATOM 5474 N N . ILE B 1 337 ? -28.703 24.016 27.25 1 31.2 337 ILE B N 1
ATOM 5475 C CA . ILE B 1 337 ? -28.984 22.578 27.328 1 31.2 337 ILE B CA 1
ATOM 5476 C C . ILE B 1 337 ? -28.766 21.938 25.969 1 31.2 337 ILE B C 1
ATOM 5478 O O . ILE B 1 337 ? -29.406 22.312 24.984 1 31.2 337 ILE B O 1
ATOM 5482 N N . LEU B 1 338 ? -27.594 21.531 25.75 1 33.09 338 LEU B N 1
ATOM 5483 C CA . LEU B 1 338 ? -27.422 20.672 24.578 1 33.09 338 LEU B CA 1
ATOM 5484 C C . LEU B 1 338 ? -28.109 19.328 24.797 1 33.09 338 LEU B C 1
ATOM 5486 O O . LEU B 1 338 ? -27.766 18.578 25.719 1 33.09 338 LEU B O 1
ATOM 5490 N N . LYS B 1 339 ? -29.453 19.266 24.719 1 28.83 339 LYS B N 1
ATOM 5491 C CA . LYS B 1 339 ? -30.203 18.016 24.812 1 28.83 339 LYS B CA 1
ATOM 5492 C C . LYS B 1 339 ? -30.078 17.188 23.531 1 28.83 339 LYS B C 1
ATOM 5494 O O . LYS B 1 339 ? -30.156 17.734 22.438 1 28.83 339 LYS B O 1
ATOM 5499 N N . ARG B 1 340 ? -29.578 16 23.641 1 31.81 340 ARG B N 1
ATOM 5500 C CA . ARG B 1 340 ? -29.578 14.961 22.609 1 31.81 340 ARG B CA 1
ATOM 5501 C C . ARG B 1 340 ? -30.984 14.758 22.047 1 31.81 340 ARG B C 1
ATOM 5503 O O . ARG B 1 340 ? -31.797 14.047 22.641 1 31.81 340 ARG B O 1
ATOM 5510 N N . GLU B 1 341 ? -31.812 15.711 21.719 1 31.5 341 GLU B N 1
ATOM 5511 C CA . GLU B 1 341 ? -33 15.141 21.094 1 31.5 341 GLU B CA 1
ATOM 5512 C C . GLU B 1 341 ? -32.688 14.484 19.766 1 31.5 341 GLU B C 1
ATOM 5514 O O . GLU B 1 341 ? -31.828 14.969 19.016 1 31.5 341 GLU B O 1
ATOM 5519 N N . PHE B 1 342 ? -33 13.172 19.609 1 30.33 342 PHE B N 1
ATOM 5520 C CA . PHE B 1 342 ? -32.875 12.281 18.453 1 30.33 342 PHE B CA 1
ATOM 5521 C C . PHE B 1 342 ? -33.188 13.031 17.156 1 30.33 342 PHE B C 1
ATOM 5523 O O . PHE B 1 342 ? -33.125 12.453 16.078 1 30.33 342 PHE B O 1
ATOM 5530 N N . SER B 1 343 ? -34.156 13.977 17.188 1 27.72 343 SER B N 1
ATOM 5531 C CA . SER B 1 343 ? -34.594 14.367 15.852 1 27.72 343 SER B CA 1
ATOM 5532 C C . SER B 1 343 ? -33.469 15.039 15.078 1 27.72 343 SER B C 1
ATOM 5534 O O . SER B 1 343 ? -32.5 15.492 15.664 1 27.72 343 SER B O 1
ATOM 5536 N N . LYS B 1 344 ? -33.75 15.578 13.719 1 31.92 344 LYS B N 1
ATOM 5537 C CA . LYS B 1 344 ? -33.031 16.125 12.57 1 31.92 344 LYS B CA 1
ATOM 5538 C C . LYS B 1 344 ? -32.188 17.328 12.969 1 31.92 344 LYS B C 1
ATOM 5540 O O . LYS B 1 344 ? -31.062 17.516 12.484 1 31.92 344 LYS B O 1
ATOM 5545 N N . ASP B 1 345 ? -32.781 18.5 13.312 1 26.36 345 ASP B N 1
ATOM 5546 C CA . ASP B 1 345 ? -32.281 19.875 13.281 1 26.36 345 ASP B CA 1
ATOM 5547 C C . ASP B 1 345 ? -31.641 20.25 14.617 1 26.36 345 ASP B C 1
ATOM 5549 O O . ASP B 1 345 ? -32.281 20.141 15.672 1 26.36 345 ASP B O 1
ATOM 5553 N N . LEU B 1 346 ? -30.469 19.922 14.992 1 28.83 346 LEU B N 1
ATOM 5554 C CA . LEU B 1 346 ? -29.797 20.469 16.156 1 28.83 346 LEU B CA 1
ATOM 5555 C C . LEU B 1 346 ? -29.922 22 16.188 1 28.83 346 LEU B C 1
ATOM 5557 O O . LEU B 1 346 ? -29.422 22.688 15.289 1 28.83 346 LEU B O 1
ATOM 5561 N N . PHE B 1 347 ? -31.141 22.516 16.5 1 26.08 347 PHE B N 1
ATOM 5562 C CA . PHE B 1 347 ? -31.281 23.953 16.672 1 26.08 347 PHE B CA 1
ATOM 5563 C C . PHE B 1 347 ? -30.5 24.438 17.875 1 26.08 347 PHE B C 1
ATOM 5565 O O . PHE B 1 347 ? -30.594 23.859 18.969 1 26.08 347 PHE B O 1
ATOM 5572 N N . LEU B 1 348 ? -29.328 24.859 17.688 1 28.06 348 LEU B N 1
ATOM 5573 C CA . LEU B 1 348 ? -28.609 25.672 18.656 1 28.06 348 LEU B CA 1
ATOM 5574 C C . LEU B 1 348 ? -29.453 26.844 19.125 1 28.06 348 LEU B C 1
ATOM 5576 O O . LEU B 1 348 ? -29.875 27.672 18.312 1 28.06 348 LEU B O 1
ATOM 5580 N N . TYR B 1 349 ? -30.406 26.562 20.062 1 26.42 349 TYR B N 1
ATOM 5581 C CA . TYR B 1 349 ? -31.109 27.719 20.609 1 26.42 349 TYR B CA 1
ATOM 5582 C C . TYR B 1 349 ? -30.188 28.547 21.5 1 26.42 349 TYR B C 1
ATOM 5584 O O . TYR B 1 349 ? -29.578 28.016 22.438 1 26.42 349 TYR B O 1
ATOM 5592 N N . LEU B 1 350 ? -29.547 29.438 20.969 1 26.28 350 LEU B N 1
ATOM 5593 C CA . LEU B 1 350 ? -28.969 30.578 21.688 1 26.28 350 LEU B CA 1
ATOM 5594 C C . LEU B 1 350 ? -30.062 31.344 22.422 1 26.28 350 LEU B C 1
ATOM 5596 O O . LEU B 1 350 ? -31.016 31.828 21.812 1 26.28 350 LEU B O 1
ATOM 5600 N N . VAL B 1 351 ? -30.688 30.766 23.531 1 25.06 351 VAL B N 1
ATOM 5601 C CA . VAL B 1 351 ? -31.562 31.656 24.297 1 25.06 351 VAL B CA 1
ATOM 5602 C C . VAL B 1 351 ? -30.719 32.562 25.188 1 25.06 351 VAL B C 1
ATOM 5604 O O . VAL B 1 351 ? -29.703 32.156 25.734 1 25.06 351 VAL B O 1
#

Radius of gyration: 34.17 Å; Cα contacts (8 Å, |Δi|>4): 1273; chains: 2; bounding box: 97×94×69 Å

pLDDT: mean 80.15, std 22.25, range [23.44, 98.81]

Solvent-accessible surface area (backbone atoms only — not comparable to full-atom values): 38425 Å² total; per-residue (Å²): 138,84,78,77,80,77,78,65,70,65,62,53,54,63,61,51,66,68,47,89,70,73,70,43,33,31,42,30,34,48,51,86,69,68,72,75,58,59,70,67,43,76,82,38,45,65,24,62,42,64,50,80,83,36,38,30,34,56,45,28,52,51,38,42,45,75,58,58,35,36,35,35,39,38,35,27,35,74,58,35,66,60,53,52,50,46,35,41,70,58,41,49,28,66,89,80,49,85,45,88,37,44,50,42,78,44,79,41,89,78,47,72,33,60,21,45,46,40,32,52,47,48,76,67,62,75,74,86,46,56,28,37,42,35,45,20,44,28,44,47,49,56,76,49,64,65,59,51,51,51,49,50,55,44,28,74,76,35,75,43,48,33,34,35,39,36,30,30,79,37,74,56,38,85,88,68,57,20,34,85,45,64,42,62,39,31,40,35,27,27,32,68,85,79,31,32,52,62,43,74,43,59,38,86,66,50,78,54,67,48,46,74,41,50,45,67,58,37,71,77,33,37,47,29,31,38,32,48,31,47,36,80,32,67,38,31,43,31,32,59,61,54,32,52,50,32,60,77,34,77,80,27,37,41,67,59,81,31,42,50,42,46,43,60,72,38,75,78,86,55,55,38,41,31,53,44,78,50,83,87,54,35,62,42,52,50,79,43,70,50,13,43,52,46,51,43,52,36,35,52,70,47,62,26,57,70,58,29,58,60,66,51,76,40,81,81,53,54,66,25,47,76,40,92,84,55,45,61,44,52,63,86,63,70,65,62,73,84,68,86,62,88,66,91,74,82,70,80,67,84,109,139,84,79,76,78,77,76,64,67,66,61,48,52,61,62,50,67,66,47,89,72,72,69,42,34,31,43,31,34,47,52,86,68,68,71,74,58,58,72,67,44,76,82,39,43,66,25,63,42,64,51,80,84,35,37,29,34,56,46,29,51,51,36,42,46,74,59,60,36,36,35,36,40,37,35,28,35,73,59,35,65,60,53,52,49,45,35,40,69,56,41,50,30,67,86,82,49,87,47,88,38,45,50,42,79,43,77,41,88,77,46,71,34,61,23,43,45,40,31,52,47,46,74,68,62,77,74,88,46,56,28,38,41,34,46,20,44,28,44,45,49,55,76,48,65,64,59,52,50,53,48,50,54,44,28,73,75,35,74,42,48,33,34,35,39,34,30,29,80,36,75,57,38,85,87,69,57,21,34,84,46,64,42,63,39,30,41,37,28,27,32,68,86,78,32,34,52,62,42,73,44,59,38,85,65,51,79,53,65,48,47,75,42,50,45,68,58,37,72,77,33,38,47,27,32,40,32,48,33,47,36,82,31,66,41,32,43,32,34,60,60,53,32,53,51,33,59,77,34,76,81,28,37,40,68,58,80,31,41,50,42,46,42,58,70,38,73,78,87,54,55,38,42,30,52,45,79,48,82,87,54,36,61,42,52,49,78,43,71,52,13,43,52,47,50,42,52,37,35,52,71,48,61,26,57,69,58,28,56,61,65,53,76,40,80,79,54,52,64,24,46,76,40,94,84,55,44,65,44,52,63,88,62,72,70,60,73,83,67,86,62,89,67,92,74,82,71,80,66,84,110

Secondary structure (DSSP, 8-state):
-------THHHHHHHHTTS--PPPEEEEE------TTTTGGGTS-GGGSEETTEEHHHHHHHHHHHTT--EEEEEE-TTHHHHHHHHHHTTSSSSS-SSSSEEEEEE-SS--SHHHHHHHHHHHT---S-EEEEETTEEE---SHHHHHHHHHHHHH-TTEEEEEEEEE---BTTTTB-TTSPBPEEEEEETTT-BEEEEEEGGGTT-SEEEEEHHHHHH-SEEEEEEEEEEEEEEEE-THHHHHHHH-TT--SIIIIIIHHHHH-TTT--EEEEEEESSS-EEE--SHHHHHHHHHHHHTTTTTTSSTTT---TTS--EEEETTTEEEESSS---------SS-------/-------THHHHHHHHTTS--PPPEEEEE------TTTTGGGTS-GGGSEETTEEHHHHHHHHHHHTT--EEEEEE-TTHHHHHHHHHHTTSSSSS-SSSSEEEEEE-SS--SHHHHHHHHHHHT---S-EEEEETTEEE---SHHHHHHHHHHHHH-TTEEEEEEEEE---BTTTTB-TTSPBPEEEEEETTT-BEEEEEEGGGTT-SEEEEEHHHHHH-SEEEEEEEEEEEEEEEE-THHHHHHHH-TT--SIIIIIIHHHHH-TTT--EEEEEEESSS-EEE--SHHHHHHHHHHHHTTTTTTSSTTT---TTS--EEEETTTEEEESSS---------SS-------

Foldseek 3Di:
DDPPPPPPPPVVVVVCVVPPPDAAEAEAEQAPLDCQPPPVPVVPGQQQDDQLQHRLLLQVVVLCQVQRHAEYEYEDEPPLVVVVVCCVQLQVDDPPRPGNHHYHYDYDHPQSFPLSRLLVVVVVVPDDWKYKYAYSQKHWNDHCVVVVVLQVVVCVVPVLAFKEFEKEFFDDDPVPCATQLRFHFWKWKAQPPQQWTQDIDGCVVVPDPDDDDDVVSCVVRVDIDIDRGMDTLRMMTGTSVLSVVSVVPVPPRYVVPPSVRVVNVDPDVPRIYGYDYDYQIDMHGNDHPSNSVVVSVCLLVVSRPPSHQQNSDRPPFANFDQDPVSQTAGDPDDGQPQDPPVDDDSPSPPD/DPPPPPPPPPVVVVVCVVPPPDAAEAEAEQAPLDCQPPPVPVVPGQQQDDQLQHRLLLQVVVLCQVQRHAEYEYEDEPPLVVVVVCCVQLQVDDPPRPGNHHYHYDYDHPASFPLSSLLVVVVVVPDDWKYKYAYSQKHWNDHCVVVVVLQVVVCVVPVLAFKAFEKEFFDDDPVPCATQLRFHFWKWKAQPPQQWTQDIDGCVVVPDPDDDDDVVSCVVRVDIDIDRGMDGLRMMTGTSVLSVVSVVPVPPRHVVPPSVRVVNVDPDVPRIYGYDYDYQIDMHGNDHVSNSVVVSVCLLVVSRPPSHQQNSDGPPFANFDQDPVSQTAGDPDDGQPQDPPVDDDSPSPPD

Sequence (702 aa):
MSQKKSRGGAAAREDADELSRSPLQAVLLADSFTLKFRPITLERPKVLLPLVNVPMIDYTLSWLETEGVEEVFVFCCAHAQQVKEHLEEAGWTGKPAAWEMAVMAVESHDAISAGDALRVMYGRGLINGDFVLISGDTISNMSLKEVLQEHKDRRKKDPLAVMTMIIKHSKPSILMHQTRLGTDEIVMALASETKELLYYEDRADSSHLCVTIDKDILANNPTLQLHNNMEDCYIDICSPDVLSLFTDNFDYQHLRRHFVKGLLVDDIMGYKIYTHEIHSSYAARIDNFRSYDAVSKDIIQRWTYPMVPDVLSFGNCHEMKLHRQGIYKASGMRSCILKREFSKDLFLYLVMSQKKSRGGAAAREDADELSRSPLQAVLLADSFTLKFRPITLERPKVLLPLVNVPMIDYTLSWLETEGVEEVFVFCCAHAQQVKEHLEEAGWTGKPAAWEMAVMAVESHDAISAGDALRVMYGRGLINGDFVLISGDTISNMSLKEVLQEHKDRRKKDPLAVMTMIIKHSKPSILMHQTRLGTDEIVMALASETKELLYYEDRADSSHLCVTIDKDILANNPTLQLHNNMEDCYIDICSPDVLSLFTDNFDYQHLRRHFVKGLLVDDIMGYKIYTHEIHSSYAARIDNFRSYDAVSKDIIQRWTYPMVPDVLSFGNCHEMKLHRQGIYKASGMRSCILKREFSKDLFLYLV

Nearest PDB structures (foldseek):
  8tqo-assembly1_A  TM=9.389E-01  e=6.977E-35  Homo sapiens
  7d46-assembly1_I  TM=9.361E-01  e=3.072E-34  Homo sapiens
  6o85-assembly1_B  TM=9.399E-01  e=1.439E-33  Homo sapiens
  6o81-assembly1_B  TM=9.342E-01  e=5.696E-34  Homo sapiens
  6jly-assembly1_J  TM=9.302E-01  e=4.039E-32  Schizosaccharomyces pombe 972h-

=== Feature glossary ===
Feature key, reading from the visual/contextual features back to the raw sequence:

Rendered structure images. Six rendered views show the 3D structure from the faces of a cube — i.e. along ±x, ±y, ±z. Rendering representation is drawn randomly per protein from cartoon (secondary-structure ribbons), sticks (backbone bonds), or molecular surface; coloring is either N→C rainbow (blue at the N-terminus through red at the C-terminus) or one color per chain.

Contact-map, Ramachandran, and PAE plots. The contact map is a binary N×N matrix image: pixel (i, j) is dark where Cα_i and Cα_j are within 8 Å and |i−j|>4. Because the |i−j|>4 filter removes local helical contacts, off-diagonal stripes parallel to the main diagonal indicate parallel β-sheets; stripes perpendicular to it indicate antiparallel β-sheets. The Ramachandran plot scatters every residue's (φ, ψ) pair against the sterically allowed regions. The PAE heatmap renders the predicted-aligned-error matrix.

InterPro / GO / CATH / organism. Database cross-references. InterPro integrates a dozen domain/family signature databases into unified entries with residue-range hits. GO terms attach function/process/location labels with evidence codes. CATH codes position the fold in a four-level structural taxonomy. Organism is the NCBI-taxonomy species name.

Nearest PDB structures. The Foldseek neighbor list gives the closest experimentally determined structures in the PDB, ranked by structural alignment. TM-score near 1 means near-identical fold; near 0.3 means only rough topology match. This is how one finds what a novel AlphaFold prediction most resembles in the solved-structure universe.

Predicted aligned error. PAE(i, j) answers: if I align the predicted and true structures on residue i, how far off (in Å) do I expect residue j to be? A block-diagonal PAE matrix with low values on the blocks and high values off-diagonal is the signature of a multi-domain protein with confidently predicted domains but uncertain inter-domain orientation.

Solvent-accessible surface area. Accessible surface area quantifies burial. A residue with SASA near zero is packed into the hydrophobic core; one with SASA >100 Å² sits on the surface. Computed here via the Shrake–Rupley numerical algorithm with a 1.4 Å probe.

B-factor. B-factor (Debye–Waller factor) reflects atomic displacement in the crystal lattice. It is an experimental observable (units Å²), not a prediction; low values mean the atom is pinned down, high values mean it moves or is heterogeneous across the crystal.

pLDDT. For AlphaFold models, the B-factor field carries pLDDT — the model's own estimate of local accuracy on a 0–100 scale. Regions with pLDDT<50 should be treated as essentially unmodeled; they often correspond to intrinsically disordered segments.

Backbone torsions (φ/ψ). φ (phi) and ψ (psi) are the two rotatable backbone dihedrals per residue: φ is the C(i-1)–N–Cα–C torsion, ψ is the N–Cα–C–N(i+1) torsion, both in degrees on (−180°, 180°]. α-helical residues cluster near (−60°, −45°); β-strand residues near (−120°, +130°). A Ramachandran plot is simply a scatter of (φ, ψ) for every residue.

Radius of gyration, Cα contacts, bounding box. Radius of gyration (Rg) is the root-mean-square distance of Cα atoms from their centroid — a single number for overall size and compactness. A globular domain of N residues has Rg ≈ 2.2·N^0.38 Å; an extended or disordered chain has a much larger Rg. The Cα contact count is the number of residue pairs whose Cα atoms are within 8 Å and are more than four positions apart in sequence — a standard proxy for tertiary packing density. The bounding box is the smallest axis-aligned box enclosing all Cα atoms.

Secondary structure (3-state, P-SEA). Three-state secondary structure (P-SEA) collapses the eight DSSP classes into helix (a), strand (b), and coil (c). P-SEA assigns these from Cα geometry alone — distances and angles — without requiring backbone oxygens, so it works on any Cα trace.

Secondary structure (8-state, DSSP). DSSP 8-state secondary structure assigns each residue one of H (α-helix), G (3₁₀-helix), I (π-helix), E (extended β-strand), B (isolated β-bridge), T (hydrogen-bonded turn), S (bend), or '-' (coil). The assignment is computed from backbone hydrogen-bond geometry via the Kabsch–Sander algorithm.

Foldseek 3Di. A 3Di character summarizes, for each residue, the relative orientation of the Cα frame of its nearest spatial neighbor. Because it encodes fold topology rather than chemistry, 3Di alignments detect remote structural similarity that sequence alignment misses.

mmCIF coordinates. The mmCIF block holds the 3D Cartesian coordinates of each backbone atom (N, Cα, C, O) in ångströms. mmCIF is the PDB's canonical archive format — a tagged-loop text representation of the atomic model.

Sequence. Sequence gives the chain of amino acids in standard one-letter code (A=alanine, C=cysteine, …, Y=tyrosine), read N→C. It is the only feature that is directly encoded by the gene; all structural features are derived from the folded form of this sequence.